Protein AF-A0A7C5WQH2-F1 (afdb_monomer)

Radius of gyration: 28.44 Å; Cα contacts (8 Å, |Δi|>4): 1498; chains: 1; bounding box: 69×70×72 Å

Solvent-accessible surface area (backbone atoms only — not comparable to full-atom values): 28448 Å² total; per-residue (Å²): 82,65,86,69,80,73,65,54,86,29,31,18,32,42,36,72,47,70,47,99,88,71,47,32,30,43,36,34,23,24,21,25,23,36,38,38,28,43,38,70,48,63,92,68,60,41,80,56,52,61,49,83,48,48,68,28,77,47,27,22,56,46,62,47,86,57,31,39,42,32,32,15,61,50,26,63,18,39,35,33,28,42,45,84,43,42,94,79,54,39,73,43,80,76,45,67,45,49,64,86,74,33,36,29,22,50,30,62,35,57,36,75,87,40,73,50,44,31,38,14,38,22,78,43,58,64,12,9,47,30,34,32,46,48,91,45,75,91,61,56,34,66,70,30,38,40,46,92,37,15,18,51,28,50,39,38,34,71,34,80,57,78,98,50,48,77,33,33,37,33,42,26,11,21,9,39,84,83,22,66,36,81,28,21,48,34,26,30,42,44,69,45,34,79,68,38,41,78,54,28,77,43,76,64,85,65,68,39,23,32,38,27,41,35,51,41,81,85,56,36,36,34,41,34,21,33,48,36,14,30,62,72,61,59,36,84,34,26,60,36,33,32,27,42,34,74,45,57,62,65,58,41,83,75,52,66,45,60,85,78,41,38,12,21,32,44,34,59,45,59,57,79,50,33,37,44,29,9,18,15,12,49,3,36,39,29,25,44,33,80,48,71,85,66,51,42,76,75,49,72,50,64,70,25,86,88,49,42,57,44,45,94,48,23,16,46,15,55,34,64,85,45,92,87,55,40,30,37,35,18,14,27,80,62,22,45,46,69,40,86,52,70,74,73,70,45,67,43,64,51,57,42,72,56,71,81,80,72,56,61,38,44,30,80,28,68,55,74,47,37,31,38,48,48,59,35,86,53,47,70,34,72,88,52,28,28,38,42,38,34,35,88,89,46,76,46,79,39,68,44,44,80,73,58,96,48,28,32,37,36,65,44,63,65,41,50,72,56,49,34,38,35,30,36,37,37,30,33,73,89,72,50,79,36,39,33,44,77,88,68,54,61,50,64,24,40,21,44,87,70,87,78,87,86,74,86,82,70,49,80,58,87,84,54,63,44,72,52,67,67,32,81,41,25,48,67,38,80,42,60,51,46,59,46,82,70,64,49,53,77,56,32,94,85,68,83,42,26,30,78,38,35,31,69,36,71,57,92,79,20,56,49,58,64,36,85,54,48,57,44,81,41,72,48,92,73,90,67,91,55,97,74,86,88,85,84,87,84,88,84,113

Structure (mmCIF, N/CA/C/O backbone):
data_AF-A0A7C5WQH2-F1
#
_entry.id   AF-A0A7C5WQH2-F1
#
loop_
_atom_site.group_PDB
_atom_site.id
_atom_site.type_symbol
_atom_site.label_atom_id
_atom_site.label_alt_id
_atom_site.label_comp_id
_atom_site.label_asym_id
_atom_site.label_entity_id
_atom_site.label_seq_id
_atom_site.pdbx_PDB_ins_code
_atom_site.Cartn_x
_atom_site.Cartn_y
_atom_site.Cartn_z
_atom_site.occupancy
_atom_site.B_iso_or_equiv
_atom_site.auth_seq_id
_atom_site.auth_comp_id
_atom_site.auth_asym_id
_atom_site.auth_atom_id
_atom_site.pdbx_PDB_model_num
ATOM 1 N N . MET A 1 1 ? 16.341 9.636 6.852 1.00 83.50 1 MET A N 1
ATOM 2 C CA . MET A 1 1 ? 17.684 10.020 6.366 1.00 83.50 1 MET A CA 1
ATOM 3 C C . MET A 1 1 ? 17.518 10.800 5.077 1.00 83.50 1 MET A C 1
ATOM 5 O O . MET A 1 1 ? 16.945 10.262 4.144 1.00 83.50 1 MET A O 1
ATOM 9 N N . ASN A 1 2 ? 17.995 12.042 5.012 1.00 83.00 2 ASN A N 1
ATOM 10 C CA . ASN A 1 2 ? 17.787 12.931 3.855 1.00 83.00 2 ASN A CA 1
ATOM 11 C C . ASN A 1 2 ? 19.045 13.714 3.436 1.00 83.00 2 ASN A C 1
ATOM 13 O O . ASN A 1 2 ? 18.971 14.644 2.644 1.00 83.00 2 ASN A O 1
ATOM 17 N N . ASN A 1 3 ? 20.212 13.354 3.968 1.00 85.62 3 ASN A N 1
ATOM 18 C CA . ASN A 1 3 ? 21.484 14.040 3.742 1.00 85.62 3 ASN A CA 1
ATOM 19 C C . ASN A 1 3 ? 22.327 13.379 2.636 1.00 85.62 3 ASN A C 1
ATOM 21 O O . ASN A 1 3 ? 23.550 13.282 2.762 1.00 85.62 3 ASN A O 1
ATOM 25 N N . PHE A 1 4 ? 21.680 12.906 1.569 1.00 86.44 4 PHE A N 1
ATOM 26 C CA . PHE A 1 4 ? 22.360 12.387 0.384 1.00 86.44 4 PHE A CA 1
ATOM 27 C C . PHE A 1 4 ? 23.155 13.501 -0.317 1.00 86.44 4 PHE A C 1
ATOM 29 O O . PHE A 1 4 ? 22.781 14.672 -0.294 1.00 86.44 4 PHE A O 1
ATOM 36 N N . SER A 1 5 ? 24.278 13.15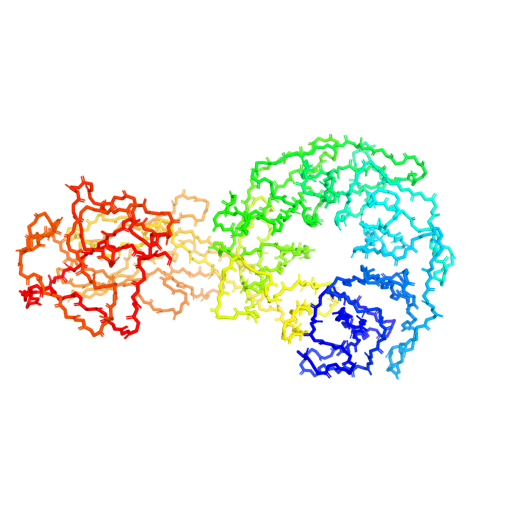4 -0.944 1.00 77.62 5 SER A N 1
ATOM 37 C CA . SER A 1 5 ? 25.080 14.111 -1.710 1.00 77.62 5 SER A CA 1
ATOM 38 C C . SER A 1 5 ? 24.522 14.322 -3.123 1.00 77.62 5 SER A C 1
ATOM 40 O O . SER A 1 5 ? 24.311 13.345 -3.840 1.00 77.62 5 SER A O 1
ATOM 42 N N . GLY A 1 6 ? 24.391 15.577 -3.573 1.00 69.56 6 GLY A N 1
ATOM 43 C CA . GLY A 1 6 ? 24.020 15.925 -4.957 1.00 69.56 6 GLY A CA 1
ATOM 44 C C . GLY A 1 6 ? 22.736 16.756 -5.061 1.00 69.56 6 GLY A C 1
ATOM 45 O O . GLY A 1 6 ? 22.346 17.401 -4.091 1.00 69.56 6 GLY A O 1
ATOM 46 N N . ASN A 1 7 ? 22.095 16.759 -6.239 1.00 65.19 7 ASN A N 1
ATOM 47 C CA . ASN A 1 7 ? 20.739 17.298 -6.396 1.00 65.19 7 ASN A CA 1
ATOM 48 C C . ASN A 1 7 ? 19.730 16.253 -5.897 1.00 65.19 7 ASN A C 1
ATOM 50 O O . ASN A 1 7 ? 19.448 15.286 -6.599 1.00 65.19 7 ASN A O 1
ATOM 54 N N . THR A 1 8 ? 19.273 16.393 -4.656 1.00 68.12 8 THR A N 1
ATOM 55 C CA . THR A 1 8 ? 18.498 15.364 -3.942 1.00 68.12 8 THR A CA 1
ATOM 56 C C . THR A 1 8 ? 17.257 15.965 -3.286 1.00 68.12 8 THR A C 1
ATOM 58 O O . THR A 1 8 ? 16.929 15.599 -2.158 1.00 68.12 8 THR A O 1
ATOM 61 N N . ALA A 1 9 ? 16.626 16.962 -3.918 1.00 70.81 9 ALA A N 1
ATOM 62 C CA . ALA A 1 9 ? 15.590 17.752 -3.253 1.00 70.81 9 ALA A CA 1
ATOM 63 C C . ALA A 1 9 ? 14.320 16.942 -2.943 1.00 70.81 9 ALA A C 1
ATOM 65 O O . ALA A 1 9 ? 13.526 17.370 -2.105 1.00 70.81 9 ALA A O 1
ATOM 66 N N . SER A 1 10 ? 14.144 15.778 -3.577 1.00 89.75 10 SER A N 1
ATOM 67 C CA . SER A 1 10 ? 13.005 14.890 -3.351 1.00 89.75 10 SER A CA 1
ATOM 68 C C . SER A 1 10 ? 13.379 13.410 -3.454 1.00 89.75 10 SER A C 1
ATOM 70 O O . SER A 1 10 ? 14.221 13.040 -4.278 1.00 89.75 10 SER A O 1
ATOM 72 N N . GLY A 1 11 ? 12.765 12.585 -2.605 1.00 93.25 11 GLY A N 1
ATOM 73 C CA . GLY A 1 11 ? 12.754 11.124 -2.710 1.00 93.25 11 GLY A CA 1
ATOM 74 C C . GLY A 1 11 ? 11.632 10.606 -3.616 1.00 93.25 11 GLY A C 1
ATOM 75 O O . GLY A 1 11 ? 10.622 11.285 -3.775 1.00 93.25 11 GLY A O 1
ATOM 76 N N . ASN A 1 12 ? 11.804 9.415 -4.190 1.00 92.31 12 ASN A N 1
ATOM 77 C CA . ASN A 1 12 ? 10.759 8.689 -4.931 1.00 92.31 12 ASN A CA 1
ATOM 78 C C . ASN A 1 12 ? 10.831 7.181 -4.631 1.00 92.31 12 ASN A C 1
ATOM 80 O O . ASN A 1 12 ? 10.905 6.849 -3.450 1.00 92.31 12 ASN A O 1
ATOM 84 N N . ASP A 1 13 ? 10.771 6.265 -5.602 1.00 96.25 13 ASP A N 1
ATOM 85 C CA . ASP A 1 13 ? 10.708 4.828 -5.307 1.00 96.25 13 ASP A CA 1
ATOM 86 C C . ASP A 1 13 ? 11.906 4.316 -4.476 1.00 96.25 13 ASP A C 1
ATOM 88 O O . ASP A 1 13 ? 12.971 4.944 -4.389 1.00 96.25 13 ASP A O 1
ATOM 92 N N . CYS A 1 14 ? 11.737 3.168 -3.819 1.00 97.81 14 CYS A N 1
ATOM 93 C CA . CYS A 1 14 ? 12.821 2.492 -3.123 1.00 97.81 14 CYS A CA 1
ATOM 94 C C . CYS A 1 14 ? 12.780 0.976 -3.297 1.00 97.81 14 CYS A C 1
ATOM 96 O O . CYS A 1 14 ? 11.731 0.351 -3.402 1.00 97.81 14 CYS A O 1
ATOM 98 N N . TRP A 1 15 ? 13.969 0.381 -3.249 1.00 98.25 15 TRP A N 1
ATOM 99 C CA . TRP A 1 15 ? 14.176 -1.055 -3.364 1.00 98.25 15 TRP A CA 1
ATOM 100 C C . TRP A 1 15 ? 15.259 -1.534 -2.395 1.00 98.25 15 TRP A C 1
ATOM 102 O O . TRP A 1 15 ? 15.941 -0.736 -1.743 1.00 98.25 15 TRP A O 1
ATOM 112 N N . GLY A 1 16 ? 15.441 -2.848 -2.305 1.00 97.81 16 GLY A N 1
ATOM 113 C CA . GLY A 1 16 ? 16.463 -3.465 -1.468 1.00 97.81 16 GLY A CA 1
ATOM 114 C C . GLY A 1 16 ? 17.429 -4.357 -2.235 1.00 97.81 16 GLY A C 1
ATOM 115 O O . GLY A 1 16 ? 17.118 -4.907 -3.288 1.00 97.81 16 GLY A O 1
ATOM 116 N N . TYR A 1 17 ? 18.622 -4.518 -1.672 1.00 98.31 17 TYR A N 1
ATOM 117 C CA . TYR A 1 17 ? 19.607 -5.502 -2.098 1.00 98.31 17 TYR A CA 1
ATOM 118 C C . TYR A 1 17 ? 20.248 -6.158 -0.879 1.00 98.31 17 TYR A C 1
ATOM 120 O O . TYR A 1 17 ? 20.722 -5.471 0.027 1.00 98.31 17 TYR A O 1
ATOM 128 N N . THR A 1 18 ? 20.317 -7.486 -0.880 1.00 98.12 18 THR A N 1
ATOM 129 C CA . THR A 1 18 ? 21.121 -8.248 0.079 1.00 98.12 18 THR A CA 1
ATOM 130 C C . THR A 1 18 ? 22.332 -8.799 -0.653 1.00 98.12 18 THR A C 1
ATOM 132 O O . THR A 1 18 ? 22.196 -9.587 -1.589 1.00 98.12 18 THR A O 1
ATOM 135 N N . SER A 1 19 ? 23.530 -8.384 -0.248 1.00 98.00 19 SER A N 1
ATOM 136 C CA . SER A 1 19 ? 24.752 -8.863 -0.884 1.00 98.00 19 SER A CA 1
ATOM 137 C C . SER A 1 19 ? 25.046 -10.320 -0.500 1.00 98.00 19 SER A C 1
ATOM 139 O O . SER A 1 19 ? 24.553 -10.813 0.519 1.00 98.00 19 SER A O 1
ATOM 141 N N . PRO A 1 20 ? 25.908 -11.031 -1.252 1.00 97.69 20 PRO A N 1
ATOM 142 C CA . PRO A 1 20 ? 26.277 -12.411 -0.927 1.00 97.69 20 PRO A CA 1
ATOM 143 C C . PRO A 1 20 ? 26.915 -12.609 0.458 1.00 97.69 20 PRO A C 1
ATOM 145 O O . PRO A 1 20 ? 27.008 -13.744 0.923 1.00 97.69 20 PRO A O 1
ATOM 148 N N . SER A 1 21 ? 27.380 -11.541 1.120 1.00 97.50 21 SER A N 1
ATOM 149 C CA . SER A 1 21 ? 27.888 -11.609 2.497 1.00 97.50 21 SER A CA 1
ATOM 150 C C . SER A 1 21 ? 26.782 -11.583 3.560 1.00 97.50 21 SER A C 1
ATOM 152 O O . SER A 1 21 ? 27.072 -11.809 4.735 1.00 97.50 21 SER A O 1
ATOM 154 N N . GLY A 1 22 ? 25.533 -11.326 3.158 1.00 97.50 22 GLY A N 1
ATOM 155 C CA . GLY A 1 22 ? 24.380 -11.149 4.040 1.00 97.50 22 GLY A CA 1
ATOM 156 C C . GLY A 1 22 ? 24.163 -9.708 4.506 1.00 97.50 22 GLY A C 1
ATOM 157 O O . GLY A 1 22 ? 23.296 -9.481 5.343 1.00 97.50 22 GLY A O 1
ATOM 158 N N . ARG A 1 23 ? 24.933 -8.736 3.999 1.00 98.31 23 ARG A N 1
ATOM 159 C CA . ARG A 1 23 ? 24.709 -7.312 4.290 1.00 98.31 23 ARG A CA 1
ATOM 160 C C . ARG A 1 23 ? 23.542 -6.778 3.474 1.00 98.31 23 ARG A C 1
ATOM 162 O O . ARG A 1 23 ? 23.345 -7.173 2.327 1.00 98.31 23 ARG A O 1
ATOM 169 N N . GLU A 1 24 ? 22.787 -5.871 4.071 1.00 98.62 24 GLU A N 1
ATOM 170 C CA . GLU A 1 24 ? 21.549 -5.341 3.508 1.00 98.62 24 GLU A CA 1
ATOM 171 C C . GLU A 1 24 ? 21.710 -3.868 3.143 1.00 98.62 24 GLU A C 1
ATOM 173 O O . GLU A 1 24 ? 22.270 -3.072 3.905 1.00 98.62 24 GLU A O 1
ATOM 178 N N . TYR A 1 25 ? 21.204 -3.510 1.966 1.00 98.69 25 TYR A N 1
ATOM 179 C CA . TYR A 1 25 ? 21.337 -2.189 1.376 1.00 98.69 25 TYR A CA 1
ATOM 180 C C . TYR A 1 25 ? 19.988 -1.696 0.868 1.00 98.69 25 TYR A C 1
ATOM 182 O O . TYR A 1 25 ? 19.357 -2.344 0.035 1.00 98.69 25 TYR A O 1
ATOM 190 N N . ALA A 1 26 ? 19.576 -0.523 1.334 1.00 98.56 26 ALA A N 1
ATOM 191 C CA . ALA A 1 26 ? 18.483 0.225 0.740 1.00 98.56 26 ALA A CA 1
ATOM 192 C C . ALA A 1 26 ? 18.988 1.001 -0.479 1.00 98.56 26 ALA A C 1
ATOM 194 O O . ALA A 1 26 ? 20.049 1.636 -0.442 1.00 98.56 26 ALA A O 1
ATOM 195 N N . ILE A 1 27 ? 18.197 0.975 -1.543 1.00 98.38 27 ILE A N 1
ATOM 196 C CA . ILE A 1 27 ? 18.382 1.788 -2.737 1.00 98.38 27 ILE A CA 1
ATOM 197 C C . ILE A 1 27 ? 17.188 2.728 -2.800 1.00 98.38 27 ILE A C 1
ATOM 199 O O . ILE A 1 27 ? 16.046 2.285 -2.820 1.00 98.38 27 ILE A O 1
ATOM 203 N N . MET A 1 28 ? 17.446 4.027 -2.786 1.00 96.75 28 MET A N 1
ATOM 204 C CA . MET A 1 28 ? 16.407 5.051 -2.819 1.00 96.75 28 MET A CA 1
ATOM 205 C C . MET A 1 28 ? 16.585 5.872 -4.086 1.00 96.75 28 MET A C 1
ATOM 207 O O . MET A 1 28 ? 17.675 6.398 -4.326 1.00 96.75 28 MET A O 1
ATOM 211 N N . GLY A 1 29 ? 15.543 5.994 -4.894 1.00 96.31 29 GLY A N 1
ATOM 212 C CA . GLY A 1 29 ? 15.534 6.959 -5.974 1.00 96.31 29 GLY A CA 1
ATOM 213 C C . GLY A 1 29 ? 15.412 8.386 -5.423 1.00 96.31 29 GLY A C 1
ATOM 214 O O . GLY A 1 29 ? 14.791 8.661 -4.392 1.00 96.31 29 GLY A O 1
ATOM 215 N N . LEU A 1 30 ? 16.114 9.299 -6.081 1.00 95.38 30 LEU A N 1
ATOM 216 C CA . LEU A 1 30 ? 16.250 10.704 -5.718 1.00 95.38 30 LEU A CA 1
ATOM 217 C C . LEU A 1 30 ? 16.012 11.542 -6.972 1.00 95.38 30 LEU A C 1
ATOM 219 O O . LEU A 1 30 ? 16.291 11.078 -8.076 1.00 95.38 30 LEU A O 1
ATOM 223 N N . GLU A 1 31 ? 15.618 12.806 -6.806 1.00 93.06 31 GLU A N 1
ATOM 224 C CA . GLU A 1 31 ? 15.359 13.705 -7.942 1.00 93.06 31 GLU A CA 1
ATOM 225 C C . GLU A 1 31 ? 16.503 13.727 -8.975 1.00 93.06 31 GLU A C 1
ATOM 227 O O . GLU A 1 31 ? 16.268 13.858 -10.170 1.00 93.06 31 GLU A O 1
ATOM 232 N N . GLY A 1 32 ? 17.756 13.612 -8.522 1.00 93.62 32 GLY A N 1
ATOM 233 C CA . GLY A 1 32 ? 18.946 13.604 -9.372 1.00 93.62 32 GLY A CA 1
ATOM 234 C C . GLY A 1 32 ? 19.647 12.251 -9.515 1.00 93.62 32 GLY A C 1
ATOM 235 O O . GLY A 1 32 ? 20.842 12.253 -9.824 1.00 93.62 32 GLY A O 1
ATOM 236 N N . GLY A 1 33 ? 18.989 11.115 -9.250 1.00 95.25 33 GLY A N 1
ATOM 237 C CA . GLY A 1 33 ? 19.588 9.782 -9.409 1.00 95.25 33 GLY A CA 1
ATOM 238 C C . GLY A 1 33 ? 19.190 8.770 -8.335 1.00 95.25 33 GLY A C 1
ATOM 239 O O . GLY A 1 33 ? 18.012 8.600 -8.057 1.00 95.25 33 GLY A O 1
ATOM 240 N N . TYR A 1 34 ? 20.172 8.075 -7.751 1.00 96.75 34 TYR A N 1
ATOM 241 C CA . TYR A 1 34 ? 19.942 6.999 -6.775 1.00 96.75 34 TYR A CA 1
ATOM 242 C C . TYR A 1 34 ? 20.916 7.091 -5.602 1.00 96.75 34 TYR A C 1
ATOM 244 O O . TYR A 1 34 ? 22.116 7.302 -5.796 1.00 96.75 34 TYR A O 1
ATOM 252 N N . GLY A 1 35 ? 20.412 6.918 -4.384 1.00 96.62 35 GLY A N 1
ATOM 253 C CA . GLY A 1 35 ? 21.189 6.809 -3.156 1.00 96.62 35 GLY A CA 1
ATOM 254 C C . GLY A 1 35 ? 21.282 5.368 -2.671 1.00 96.62 35 GLY A C 1
ATOM 255 O O . GLY A 1 35 ? 20.299 4.635 -2.700 1.00 96.62 35 GLY A O 1
ATOM 256 N N . PHE A 1 36 ? 22.463 4.981 -2.191 1.00 97.81 36 PHE A N 1
ATOM 257 C CA . PHE A 1 36 ? 22.735 3.645 -1.660 1.00 97.81 36 PHE A CA 1
ATOM 258 C C . PHE A 1 36 ? 23.070 3.751 -0.178 1.00 97.81 36 PHE A C 1
ATOM 260 O O . PHE A 1 36 ? 24.000 4.470 0.205 1.00 97.81 36 PHE A O 1
ATOM 267 N N . VAL A 1 37 ? 22.311 3.045 0.654 1.00 98.25 37 VAL A N 1
ATOM 268 C CA . VAL A 1 37 ? 22.408 3.109 2.113 1.00 98.25 37 VAL A CA 1
ATOM 269 C C . VAL A 1 37 ? 22.599 1.706 2.655 1.00 98.25 37 VAL A C 1
ATOM 271 O O . VAL A 1 37 ? 21.794 0.826 2.386 1.00 98.25 37 VAL A O 1
ATOM 274 N N . GLU A 1 38 ? 23.650 1.489 3.431 1.00 98.31 38 GLU A N 1
ATOM 275 C CA . GLU A 1 38 ? 23.780 0.268 4.214 1.00 98.31 38 GLU A CA 1
ATOM 276 C C . GLU A 1 38 ? 22.831 0.304 5.410 1.00 98.31 38 GLU A C 1
ATOM 278 O O . GLU A 1 38 ? 22.817 1.283 6.160 1.00 98.31 38 GLU A O 1
ATOM 283 N N . ILE A 1 39 ? 22.078 -0.781 5.591 1.00 98.00 39 ILE A N 1
ATOM 284 C CA . ILE A 1 39 ? 21.057 -0.915 6.633 1.00 98.00 39 ILE A CA 1
ATOM 285 C C . ILE A 1 39 ? 21.176 -2.210 7.448 1.00 98.00 39 ILE A C 1
ATOM 287 O O . ILE A 1 39 ? 20.290 -2.494 8.244 1.00 98.00 39 ILE A O 1
ATOM 291 N N . THR A 1 40 ? 22.260 -2.980 7.283 1.00 97.19 40 THR A N 1
ATOM 292 C CA . THR A 1 40 ? 22.500 -4.236 8.029 1.00 97.19 40 THR A CA 1
ATOM 293 C C . THR A 1 40 ? 22.313 -4.073 9.544 1.00 97.19 40 THR A C 1
ATOM 295 O O . THR A 1 40 ? 21.822 -4.975 10.215 1.00 97.19 40 THR A O 1
ATOM 298 N N . ASP A 1 41 ? 22.714 -2.919 10.084 1.00 95.06 41 ASP A N 1
ATOM 299 C CA . ASP A 1 41 ? 22.296 -2.452 11.404 1.00 95.06 41 ASP A CA 1
ATOM 300 C C . ASP A 1 41 ? 21.296 -1.296 11.208 1.00 95.06 41 ASP A C 1
ATOM 302 O O . ASP A 1 41 ? 21.726 -0.158 10.978 1.00 95.06 41 ASP A O 1
ATOM 306 N N . PRO A 1 42 ? 19.975 -1.548 11.280 1.00 91.81 42 PRO A N 1
ATOM 307 C CA . PRO A 1 42 ? 18.963 -0.537 10.982 1.00 91.81 42 PRO A CA 1
ATOM 308 C C . PRO A 1 42 ? 18.965 0.624 11.985 1.00 91.81 42 PRO A C 1
ATOM 310 O O . PRO A 1 42 ? 18.447 1.698 11.679 1.00 91.81 42 PRO A O 1
ATOM 313 N N . ALA A 1 43 ? 19.579 0.453 13.163 1.00 92.19 43 ALA A N 1
ATOM 314 C CA . ALA A 1 43 ? 19.759 1.532 14.130 1.00 92.19 43 ALA A CA 1
ATOM 315 C C . ALA A 1 43 ? 20.944 2.453 13.784 1.00 92.19 43 ALA A C 1
ATOM 317 O O . ALA A 1 43 ? 20.985 3.593 14.251 1.00 92.19 43 ALA A O 1
ATOM 318 N N . ASN A 1 44 ? 21.895 1.984 12.968 1.00 95.12 44 ASN A N 1
ATOM 319 C CA . ASN A 1 44 ? 23.089 2.727 12.559 1.00 95.12 44 ASN A CA 1
ATOM 320 C C . ASN A 1 44 ? 23.292 2.699 11.030 1.00 95.12 44 ASN A C 1
ATOM 322 O O . ASN A 1 44 ? 24.333 2.237 10.553 1.00 95.12 44 ASN A O 1
ATOM 326 N N . PRO A 1 45 ? 22.330 3.210 10.244 1.00 96.00 45 PRO A N 1
ATOM 327 C CA . PRO A 1 45 ? 22.414 3.182 8.791 1.00 96.00 45 PRO A CA 1
ATOM 328 C C . PRO A 1 45 ? 23.466 4.159 8.249 1.00 96.00 45 PRO A C 1
ATOM 330 O O . PRO A 1 45 ? 23.704 5.233 8.813 1.00 96.00 45 PRO A O 1
ATOM 333 N N . VAL A 1 46 ? 24.077 3.813 7.112 1.00 96.00 46 VAL A N 1
ATOM 334 C CA . VAL A 1 46 ? 25.181 4.583 6.514 1.00 96.00 46 VAL A CA 1
ATOM 335 C C . VAL A 1 46 ? 24.923 4.844 5.035 1.00 96.00 46 VAL A C 1
ATOM 337 O O . VAL A 1 46 ? 24.850 3.913 4.240 1.00 96.00 46 VAL A O 1
ATOM 340 N N . ILE A 1 47 ? 24.846 6.119 4.632 1.00 95.56 47 ILE A N 1
ATOM 341 C CA . ILE A 1 47 ? 24.856 6.487 3.204 1.00 95.56 47 ILE A CA 1
ATOM 342 C C . ILE A 1 47 ? 26.244 6.178 2.649 1.00 95.56 47 ILE A C 1
ATOM 344 O O . ILE A 1 47 ? 27.231 6.762 3.097 1.00 95.56 47 ILE A O 1
ATOM 348 N N . LEU A 1 48 ? 26.317 5.283 1.667 1.00 95.38 48 LEU A N 1
ATOM 349 C CA . LEU A 1 48 ? 27.575 4.888 1.042 1.00 95.38 48 LEU A CA 1
ATOM 350 C C . LEU A 1 48 ? 27.959 5.847 -0.079 1.00 95.38 48 LEU A C 1
ATOM 352 O O . LEU A 1 48 ? 29.070 6.372 -0.111 1.00 95.38 48 LEU A O 1
ATOM 356 N N . THR A 1 49 ? 27.040 6.049 -1.022 1.00 94.44 49 THR A N 1
ATOM 357 C CA . THR A 1 49 ? 27.289 6.817 -2.242 1.00 94.44 49 THR A CA 1
ATOM 358 C C . THR A 1 49 ? 25.977 7.199 -2.929 1.00 94.44 49 THR A C 1
ATOM 360 O O . THR A 1 49 ? 24.907 6.6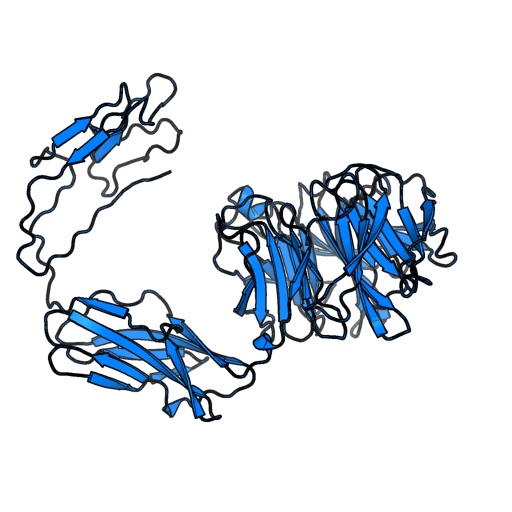88 -2.587 1.00 94.44 49 THR A O 1
ATOM 363 N N . THR A 1 50 ? 26.069 8.081 -3.923 1.00 95.12 50 THR A N 1
ATOM 364 C CA . THR A 1 50 ? 24.993 8.371 -4.872 1.00 95.12 50 THR A CA 1
ATOM 365 C C . THR A 1 50 ? 25.470 8.140 -6.305 1.00 95.12 50 THR A C 1
ATOM 367 O O . THR A 1 50 ? 26.631 8.385 -6.640 1.00 95.12 50 THR A O 1
ATOM 370 N N . ILE A 1 51 ? 24.571 7.667 -7.166 1.00 96.00 51 ILE A N 1
ATOM 371 C CA . ILE A 1 51 ? 24.773 7.611 -8.615 1.00 96.00 51 ILE A CA 1
ATOM 372 C C . ILE A 1 51 ? 23.924 8.707 -9.242 1.00 96.00 51 ILE A C 1
ATOM 374 O O . ILE A 1 51 ? 22.709 8.722 -9.077 1.00 96.00 51 ILE A O 1
ATOM 378 N N . THR A 1 52 ? 24.566 9.634 -9.952 1.00 95.38 52 THR A N 1
ATOM 379 C CA . THR A 1 52 ? 23.870 10.727 -10.639 1.00 95.38 52 THR A CA 1
ATOM 380 C C . THR A 1 52 ? 23.072 10.203 -11.831 1.00 95.38 52 THR A C 1
ATOM 382 O O . THR A 1 52 ? 23.580 9.429 -12.647 1.00 95.38 52 THR A O 1
ATOM 385 N N . GLY A 1 53 ? 21.838 10.674 -11.945 1.00 94.06 53 GLY A N 1
ATOM 386 C CA . GLY A 1 53 ? 20.926 10.436 -13.053 1.00 94.06 53 GLY A CA 1
ATOM 387 C C . GLY A 1 53 ? 20.408 11.744 -13.660 1.00 94.06 53 GLY A C 1
ATOM 388 O O . GLY A 1 53 ? 20.880 12.830 -13.301 1.00 94.06 53 GLY A O 1
ATOM 389 N N . PRO A 1 54 ? 19.473 11.662 -14.619 1.00 94.12 54 PRO A N 1
ATOM 390 C CA . PRO A 1 54 ? 18.713 12.829 -15.067 1.00 94.12 54 PRO A CA 1
ATOM 391 C C . PRO A 1 54 ? 17.899 13.430 -13.907 1.00 94.12 54 PRO A C 1
ATOM 393 O O . PRO A 1 54 ? 17.681 12.768 -12.902 1.00 94.12 54 PRO A O 1
ATOM 396 N N . SER A 1 55 ? 17.464 14.687 -14.043 1.00 93.56 55 SER A N 1
ATOM 397 C CA . SER A 1 55 ? 16.608 15.338 -13.040 1.00 93.56 55 SER A CA 1
ATOM 398 C C . SER A 1 55 ? 15.144 14.980 -13.302 1.00 93.56 55 SER A C 1
ATOM 400 O O . SER A 1 55 ? 14.635 15.331 -14.368 1.00 93.56 55 SER A O 1
ATOM 402 N N . SER A 1 56 ? 14.474 14.307 -12.368 1.00 94.19 56 SER A N 1
ATOM 403 C CA . SER A 1 56 ? 13.056 13.935 -12.463 1.00 94.19 56 SER A CA 1
ATOM 404 C C . SER A 1 56 ? 12.494 13.570 -11.091 1.00 94.19 56 SER A C 1
ATOM 406 O O . SER A 1 56 ? 13.189 12.968 -10.282 1.00 94.19 56 SER A O 1
ATOM 408 N N . LEU A 1 57 ? 11.216 13.864 -10.844 1.00 92.50 57 LEU A N 1
ATOM 409 C CA . LEU A 1 57 ? 10.524 13.341 -9.661 1.00 92.50 57 LEU A CA 1
ATOM 410 C C . LEU A 1 57 ? 10.255 11.835 -9.775 1.00 92.50 57 LEU A C 1
ATOM 412 O O . LEU A 1 57 ? 10.197 11.160 -8.756 1.00 92.50 57 LEU A O 1
ATOM 416 N N . TRP A 1 58 ? 10.175 11.300 -10.993 1.00 94.81 58 TRP A N 1
ATOM 417 C CA . TRP A 1 58 ? 9.899 9.890 -11.263 1.00 94.81 58 TRP A CA 1
ATOM 418 C C . TRP A 1 58 ? 11.181 9.160 -11.642 1.00 94.81 58 TRP A C 1
ATOM 420 O O . TRP A 1 58 ? 11.667 9.289 -12.774 1.00 94.81 58 TRP A O 1
ATOM 430 N N . HIS A 1 59 ? 11.748 8.461 -10.661 1.00 96.19 59 HIS A N 1
ATOM 431 C CA . HIS A 1 59 ? 12.768 7.438 -10.843 1.00 96.19 59 HIS A CA 1
ATOM 432 C C . HIS A 1 59 ? 12.236 6.134 -10.264 1.00 96.19 59 HIS A C 1
ATOM 434 O O . HIS A 1 59 ? 11.557 6.147 -9.238 1.00 96.19 59 HIS A O 1
ATOM 440 N N . ASP A 1 60 ? 12.622 5.033 -10.891 1.00 97.62 60 ASP A N 1
ATOM 441 C CA . ASP A 1 60 ? 12.376 3.693 -10.380 1.00 97.62 60 ASP A CA 1
ATOM 442 C C . ASP A 1 60 ? 13.663 2.866 -10.430 1.00 97.62 60 ASP A C 1
ATOM 444 O O . ASP A 1 60 ? 14.567 3.149 -11.232 1.00 97.62 60 ASP A O 1
ATOM 448 N N . VAL A 1 61 ? 13.780 1.883 -9.538 1.00 97.88 61 VAL A N 1
ATOM 449 C CA . VAL A 1 61 ? 14.947 1.006 -9.463 1.00 97.88 61 VAL A CA 1
ATOM 450 C C . VAL A 1 61 ? 14.558 -0.406 -9.062 1.00 97.88 61 VAL A C 1
ATOM 452 O O . VAL A 1 61 ? 13.818 -0.610 -8.108 1.00 97.88 61 VAL A O 1
ATOM 455 N N . LYS A 1 62 ? 15.127 -1.396 -9.751 1.00 97.94 62 LYS A N 1
ATOM 456 C CA . LYS A 1 62 ? 15.014 -2.812 -9.383 1.00 97.94 62 LYS A CA 1
ATOM 457 C C . LYS A 1 62 ? 16.370 -3.499 -9.463 1.00 97.94 62 LYS A C 1
ATOM 459 O O . LYS A 1 62 ? 17.314 -2.977 -10.060 1.00 97.94 62 LYS A O 1
ATOM 464 N N . VAL A 1 63 ? 16.485 -4.663 -8.833 1.00 97.56 63 VAL A N 1
ATOM 465 C CA . VAL A 1 63 ? 17.734 -5.431 -8.770 1.00 97.56 63 VAL A CA 1
ATOM 466 C C . VAL A 1 63 ? 17.528 -6.804 -9.389 1.00 97.56 63 VAL A C 1
ATOM 468 O O . VAL A 1 63 ? 16.621 -7.520 -8.984 1.00 97.56 63 VAL A O 1
ATOM 471 N N . VAL A 1 64 ? 18.407 -7.170 -10.324 1.00 96.75 64 VAL A N 1
ATOM 472 C CA . VAL A 1 64 ? 18.493 -8.517 -10.906 1.00 96.75 64 VAL A CA 1
ATOM 473 C C . VAL A 1 64 ? 19.925 -9.012 -10.718 1.00 96.75 64 VAL A C 1
ATOM 475 O O . VAL A 1 64 ? 20.896 -8.399 -11.183 1.00 96.75 64 VAL A O 1
ATOM 478 N N . GLY A 1 65 ? 20.077 -10.104 -9.968 1.00 94.62 65 GLY A N 1
ATOM 479 C CA . GLY A 1 65 ? 21.382 -10.618 -9.555 1.00 94.62 65 GLY A CA 1
ATOM 480 C C . GLY A 1 65 ? 22.219 -9.572 -8.806 1.00 94.62 65 GLY A C 1
ATOM 481 O O . GLY A 1 65 ? 21.861 -9.130 -7.719 1.00 94.62 65 GLY A O 1
ATOM 482 N N . GLN A 1 66 ? 23.367 -9.194 -9.375 1.00 95.19 66 GLN A N 1
ATOM 483 C CA . GLN A 1 66 ? 24.315 -8.238 -8.776 1.00 95.19 66 GLN A CA 1
ATOM 484 C C . GLN A 1 66 ? 24.195 -6.805 -9.321 1.00 95.19 66 GLN A C 1
ATOM 486 O O . GLN A 1 66 ? 25.049 -5.967 -9.018 1.00 95.19 66 GLN A O 1
ATOM 491 N N . TYR A 1 67 ? 23.209 -6.531 -10.176 1.00 98.06 67 TYR A N 1
ATOM 492 C CA . TYR A 1 67 ? 23.045 -5.233 -10.822 1.00 98.06 67 TYR A CA 1
ATOM 493 C C . TYR A 1 67 ? 21.749 -4.568 -10.369 1.00 98.06 67 TYR A C 1
ATOM 495 O O . TYR A 1 67 ? 20.695 -5.198 -10.350 1.00 98.06 67 TYR A O 1
ATOM 503 N N . ALA A 1 68 ? 21.832 -3.278 -10.050 1.00 98.38 68 ALA A N 1
ATOM 504 C CA . ALA A 1 68 ? 20.665 -2.413 -9.979 1.00 98.38 68 ALA A CA 1
ATOM 505 C C . ALA A 1 68 ? 20.433 -1.761 -11.345 1.00 98.38 68 ALA A C 1
ATOM 507 O O . ALA A 1 68 ? 21.371 -1.284 -11.992 1.00 98.38 68 ALA A O 1
ATOM 508 N N . TYR A 1 69 ? 19.176 -1.706 -11.754 1.00 98.19 69 TYR A N 1
ATOM 509 C CA . TYR A 1 69 ? 18.713 -1.083 -12.982 1.00 98.19 69 TYR A CA 1
ATOM 510 C C . TYR A 1 69 ? 17.837 0.088 -12.589 1.00 98.19 69 TYR A C 1
ATOM 512 O O . TYR A 1 69 ? 16.837 -0.105 -11.910 1.00 98.19 69 TYR A O 1
ATOM 520 N N . GLY A 1 70 ? 18.249 1.293 -12.962 1.00 97.69 70 GLY A N 1
ATOM 521 C CA . GLY A 1 70 ? 17.496 2.512 -12.709 1.00 97.69 70 GLY A CA 1
ATOM 522 C C . GLY A 1 70 ? 16.881 3.062 -13.989 1.00 97.69 70 GLY A C 1
ATOM 523 O O . GLY A 1 70 ? 17.557 3.105 -15.019 1.00 97.69 70 GLY A O 1
ATOM 524 N N . VAL A 1 71 ? 15.635 3.518 -13.927 1.00 97.50 71 VAL A N 1
ATOM 525 C CA . VAL A 1 71 ? 14.984 4.291 -14.993 1.00 97.50 71 VAL A CA 1
ATOM 526 C C . VAL A 1 71 ? 14.428 5.615 -14.480 1.00 97.50 71 VAL A C 1
ATOM 528 O O . VAL A 1 71 ? 14.272 5.816 -13.277 1.00 97.50 71 VAL A O 1
ATOM 531 N N . SER A 1 72 ? 14.151 6.530 -15.409 1.00 96.88 72 SER A N 1
ATOM 532 C CA . SER A 1 72 ? 13.598 7.847 -15.114 1.00 96.88 72 SER A CA 1
ATOM 533 C C . SER A 1 72 ? 12.793 8.386 -16.294 1.00 96.88 72 SER A C 1
ATOM 535 O O . SER A 1 72 ? 13.143 8.175 -17.464 1.00 96.88 72 SER A O 1
ATOM 537 N N . GLU A 1 73 ? 11.766 9.180 -16.002 1.00 95.81 73 GLU A N 1
ATOM 538 C CA . GLU A 1 73 ? 11.090 9.991 -17.020 1.00 95.81 73 GLU A CA 1
ATOM 539 C C . GLU A 1 73 ? 11.946 11.168 -17.515 1.00 95.81 73 GLU A C 1
ATOM 541 O O . GLU A 1 73 ? 11.710 11.711 -18.595 1.00 95.81 73 GLU A O 1
ATOM 546 N N . GLY A 1 74 ? 12.995 11.534 -16.772 1.00 94.94 74 GLY A N 1
ATOM 547 C CA . GLY A 1 74 ? 13.940 12.584 -17.152 1.00 94.94 74 GLY A CA 1
ATOM 548 C C . GLY A 1 74 ? 14.928 12.172 -18.252 1.00 94.94 74 GLY A C 1
ATOM 549 O O . GLY A 1 74 ? 15.623 13.032 -18.801 1.00 94.94 74 GLY A O 1
ATOM 550 N N . GLY A 1 75 ? 15.021 10.878 -18.588 1.00 94.25 75 GLY A N 1
ATOM 551 C CA . GLY A 1 75 ? 15.860 10.366 -19.675 1.00 94.25 75 GLY A CA 1
ATOM 552 C C . GLY A 1 75 ? 16.870 9.291 -19.256 1.00 94.25 75 GLY A C 1
ATOM 553 O O . GLY A 1 75 ? 16.676 8.564 -18.295 1.00 94.25 75 GLY A O 1
ATOM 554 N N . ALA A 1 76 ? 17.988 9.218 -19.990 1.00 94.25 76 ALA A N 1
ATOM 555 C CA . ALA A 1 76 ? 19.126 8.305 -19.777 1.00 94.25 76 ALA A CA 1
ATOM 556 C C . ALA A 1 76 ? 18.899 6.803 -20.059 1.00 94.25 76 ALA A C 1
ATOM 558 O O . ALA A 1 76 ? 19.867 6.044 -20.021 1.00 94.25 76 ALA A O 1
ATOM 559 N N . GLY A 1 77 ? 17.702 6.387 -20.479 1.00 95.81 77 GLY A N 1
ATOM 560 C CA . GLY A 1 77 ? 17.410 4.970 -20.713 1.00 95.81 77 GLY A CA 1
ATOM 561 C C . GLY A 1 77 ? 17.487 4.175 -19.409 1.00 95.81 77 GLY A C 1
ATOM 562 O O . GLY A 1 77 ? 16.962 4.625 -18.397 1.00 95.81 77 GLY A O 1
ATOM 563 N N . ILE A 1 78 ? 18.157 3.021 -19.423 1.00 97.25 78 ILE A N 1
ATOM 564 C CA . ILE A 1 78 ? 18.435 2.227 -18.219 1.00 97.25 78 ILE A CA 1
ATOM 565 C C . ILE A 1 78 ? 19.834 2.559 -17.692 1.00 97.25 78 ILE A C 1
ATOM 567 O O . ILE A 1 78 ? 20.844 2.296 -18.352 1.00 97.25 78 ILE A O 1
ATOM 571 N N . GLN A 1 79 ? 19.921 3.093 -16.480 1.00 97.56 79 GLN A N 1
ATOM 572 C CA . GLN A 1 79 ? 21.175 3.210 -15.743 1.00 97.56 79 GLN A CA 1
ATOM 573 C C . GLN A 1 79 ? 21.521 1.851 -15.128 1.00 97.56 79 GLN A C 1
ATOM 575 O O . GLN A 1 79 ? 20.888 1.419 -14.170 1.00 97.56 79 GLN A O 1
ATOM 580 N N . VAL A 1 80 ? 22.529 1.171 -15.676 1.00 98.19 80 VAL A N 1
ATOM 581 C CA . VAL A 1 80 ? 22.986 -0.131 -15.168 1.00 98.19 80 VAL A CA 1
ATOM 582 C C . VAL A 1 80 ? 24.092 0.089 -14.142 1.00 98.19 80 VAL A C 1
ATOM 584 O O . VAL A 1 80 ? 25.150 0.632 -14.476 1.00 98.19 80 VAL A O 1
ATOM 587 N N . MET A 1 81 ? 23.863 -0.333 -12.903 1.00 98.62 81 MET A N 1
ATOM 588 C CA . MET A 1 81 ? 24.730 -0.085 -11.751 1.00 98.62 81 MET A CA 1
ATOM 589 C C . MET A 1 81 ? 25.218 -1.410 -11.155 1.00 98.62 81 MET A C 1
ATOM 591 O O . MET A 1 81 ? 24.418 -2.263 -10.792 1.00 98.62 81 MET A O 1
ATOM 595 N N . ASP A 1 82 ? 26.533 -1.595 -11.056 1.00 98.56 82 ASP A N 1
ATOM 596 C CA . ASP A 1 82 ? 27.157 -2.799 -10.494 1.00 98.56 82 ASP A CA 1
ATOM 597 C C . ASP A 1 82 ? 27.271 -2.695 -8.968 1.00 98.56 82 ASP A C 1
ATOM 599 O O . ASP A 1 82 ? 27.898 -1.758 -8.454 1.00 98.56 82 ASP A O 1
ATOM 603 N N . LEU A 1 83 ? 26.684 -3.668 -8.262 1.00 98.69 83 LEU A N 1
ATOM 604 C CA . LEU A 1 83 ? 26.666 -3.772 -6.800 1.00 98.69 83 LEU A CA 1
ATOM 605 C C . LEU A 1 83 ? 27.695 -4.779 -6.259 1.00 98.69 83 LEU A C 1
ATOM 607 O O . LEU A 1 83 ? 27.766 -4.988 -5.050 1.00 98.69 83 LEU A O 1
ATOM 611 N N . SER A 1 84 ? 28.519 -5.405 -7.106 1.00 98.06 84 SER A N 1
ATOM 612 C CA . SER A 1 84 ? 29.469 -6.455 -6.689 1.00 98.06 84 SER A CA 1
ATOM 613 C C . SER A 1 84 ? 30.470 -6.026 -5.613 1.00 98.06 84 SER A C 1
ATOM 615 O O . SER A 1 84 ? 30.948 -6.863 -4.850 1.00 98.06 84 SER A O 1
ATOM 617 N N . ASN A 1 85 ? 30.780 -4.728 -5.533 1.00 97.94 85 ASN A N 1
ATOM 618 C CA . ASN A 1 85 ? 31.700 -4.153 -4.550 1.00 97.94 85 ASN A CA 1
ATOM 619 C C . ASN A 1 85 ? 30.995 -3.247 -3.524 1.00 97.94 85 ASN A C 1
ATOM 621 O O . ASN A 1 85 ? 31.664 -2.462 -2.844 1.00 97.94 85 ASN A O 1
ATOM 625 N N . ILE A 1 86 ? 29.667 -3.351 -3.380 1.00 98.38 86 ILE A N 1
ATOM 626 C CA . ILE A 1 86 ? 28.903 -2.493 -2.460 1.00 98.38 86 ILE A CA 1
ATOM 627 C C . ILE A 1 86 ? 29.338 -2.678 -1.002 1.00 98.38 86 ILE A C 1
ATOM 629 O O . ILE A 1 86 ? 29.404 -1.710 -0.249 1.00 98.38 86 ILE A O 1
ATOM 633 N N . ASP A 1 87 ? 29.771 -3.886 -0.633 1.00 98.12 87 ASP A N 1
ATOM 634 C CA . ASP A 1 87 ? 30.353 -4.185 0.676 1.00 98.12 87 ASP A CA 1
ATOM 635 C C . ASP A 1 87 ? 31.608 -3.348 0.980 1.00 98.12 87 ASP A C 1
ATOM 637 O O . ASP A 1 87 ? 31.887 -3.025 2.136 1.00 98.12 87 ASP A O 1
ATOM 641 N N . ALA A 1 88 ? 32.364 -2.968 -0.049 1.00 97.38 88 ALA A N 1
ATOM 642 C CA . ALA A 1 88 ? 33.511 -2.073 0.068 1.00 97.38 88 ALA A CA 1
ATOM 643 C C . ALA A 1 88 ? 33.119 -0.584 -0.038 1.00 97.38 88 ALA A C 1
ATOM 645 O O . ALA A 1 88 ? 33.998 0.275 -0.109 1.00 97.38 88 ALA A O 1
ATOM 646 N N . GLY A 1 89 ? 31.819 -0.273 -0.066 1.00 96.50 89 GLY A N 1
ATOM 647 C CA . GLY A 1 89 ? 31.278 1.073 -0.243 1.00 96.50 89 GLY A CA 1
ATOM 648 C C . GLY A 1 89 ? 31.268 1.555 -1.696 1.00 96.50 89 GLY A C 1
ATOM 649 O O . GLY A 1 89 ? 31.166 2.757 -1.928 1.00 96.50 89 GLY A O 1
ATOM 650 N N . VAL A 1 90 ? 31.413 0.655 -2.678 1.00 97.69 90 VAL A N 1
ATOM 651 C CA . VAL A 1 90 ? 31.556 1.021 -4.095 1.00 97.69 90 VAL A CA 1
ATOM 652 C C . VAL A 1 90 ? 30.383 0.499 -4.918 1.00 97.69 90 VAL A C 1
ATOM 654 O O . VAL A 1 90 ? 30.218 -0.704 -5.093 1.00 97.69 90 VAL A O 1
ATOM 657 N N . VAL A 1 91 ? 29.632 1.429 -5.504 1.00 98.44 91 VAL A N 1
ATOM 658 C CA . VAL A 1 91 ? 28.646 1.172 -6.562 1.00 98.44 91 VAL A CA 1
ATOM 659 C C . VAL A 1 91 ? 29.157 1.839 -7.833 1.00 98.44 91 VAL A C 1
ATOM 661 O O . VAL A 1 91 ? 29.585 2.994 -7.795 1.00 98.44 91 VAL A O 1
ATOM 664 N N . THR A 1 92 ? 29.147 1.121 -8.955 1.00 98.19 92 THR A N 1
ATOM 665 C CA . THR A 1 92 ? 29.683 1.635 -10.225 1.00 98.19 92 THR A CA 1
ATOM 666 C C . THR A 1 92 ? 28.578 1.767 -11.259 1.00 98.19 92 THR A C 1
ATOM 668 O O . THR A 1 92 ? 27.975 0.769 -11.637 1.00 98.19 92 THR A O 1
ATOM 671 N N . LEU A 1 93 ? 28.354 2.976 -11.786 1.00 98.12 93 LEU A N 1
ATOM 672 C CA . LEU A 1 93 ? 27.556 3.140 -13.002 1.00 98.12 93 LEU A CA 1
ATOM 673 C C . LEU A 1 93 ? 28.318 2.514 -14.176 1.00 98.12 93 LEU A C 1
ATOM 675 O O . LEU A 1 93 ? 29.327 3.053 -14.632 1.00 98.12 93 LEU A O 1
ATOM 679 N N . VAL A 1 94 ? 27.833 1.376 -14.664 1.00 97.94 94 VAL A N 1
ATOM 680 C CA . VAL A 1 94 ? 28.417 0.666 -15.804 1.00 97.94 94 VAL A CA 1
ATOM 681 C C . VAL A 1 94 ? 28.143 1.444 -17.085 1.00 97.94 94 VAL A C 1
ATOM 683 O O . VAL A 1 94 ? 29.048 1.617 -17.903 1.00 97.94 94 VAL A O 1
ATOM 686 N N . ARG A 1 95 ? 26.892 1.891 -17.273 1.00 96.38 95 ARG A N 1
ATOM 687 C CA . ARG A 1 95 ? 26.455 2.712 -18.412 1.00 96.38 95 ARG A CA 1
ATOM 688 C C . ARG A 1 95 ? 25.024 3.222 -18.252 1.00 96.38 95 ARG A C 1
ATOM 690 O O . ARG A 1 95 ? 24.247 2.673 -17.481 1.00 96.38 95 ARG A O 1
ATOM 697 N N . ASN A 1 96 ? 24.687 4.177 -19.111 1.00 95.69 96 ASN A N 1
ATOM 698 C CA . ASN A 1 96 ? 23.319 4.532 -19.474 1.00 95.69 96 ASN A CA 1
ATOM 699 C C . ASN A 1 96 ? 22.991 3.826 -20.797 1.00 95.69 96 ASN A C 1
ATOM 701 O O . ASN A 1 96 ? 23.638 4.083 -21.818 1.00 95.69 96 ASN A O 1
ATOM 705 N N . TRP A 1 97 ? 22.065 2.876 -20.771 1.00 93.50 97 TRP A N 1
ATOM 706 C CA . TRP A 1 97 ? 21.757 1.984 -21.880 1.00 93.50 97 TRP A CA 1
ATOM 707 C C . TRP A 1 97 ? 20.438 2.377 -22.547 1.00 93.50 97 TRP A C 1
ATOM 709 O O . TRP A 1 97 ? 19.403 2.406 -21.902 1.00 93.50 97 TRP A O 1
ATOM 719 N N . GLN A 1 98 ? 20.483 2.690 -23.844 1.00 89.38 98 GLN A N 1
ATOM 720 C CA . GLN A 1 98 ? 19.343 3.210 -24.623 1.00 89.38 98 GLN A CA 1
ATOM 721 C C . GLN A 1 98 ? 19.052 2.352 -25.868 1.00 89.38 98 GLN A C 1
ATOM 723 O O . GLN A 1 98 ? 18.663 2.856 -26.927 1.00 89.38 98 GLN A O 1
ATOM 728 N N . ALA A 1 99 ? 19.317 1.044 -25.803 1.00 79.12 99 ALA A N 1
ATOM 729 C CA . ALA A 1 99 ? 19.006 0.160 -26.925 1.00 79.12 99 ALA A CA 1
ATOM 730 C C . ALA A 1 99 ? 17.489 0.019 -27.122 1.00 79.12 99 ALA A C 1
ATOM 732 O O . ALA A 1 99 ? 16.712 0.158 -26.184 1.00 79.12 99 ALA A O 1
ATOM 733 N N . GLY A 1 100 ? 17.056 -0.221 -28.363 1.00 73.12 100 GLY A N 1
ATOM 734 C CA . GLY A 1 100 ? 15.627 -0.299 -28.699 1.00 73.12 100 GLY A CA 1
ATOM 735 C C . GLY A 1 100 ? 14.924 1.060 -28.825 1.00 73.12 100 GLY A C 1
ATOM 736 O O . GLY A 1 100 ? 13.726 1.097 -29.079 1.00 73.12 100 GLY A O 1
ATOM 737 N N . GLY A 1 101 ? 15.653 2.177 -28.702 1.00 76.62 101 GLY A N 1
ATOM 738 C CA . GLY A 1 101 ? 15.110 3.528 -28.888 1.00 76.62 101 GLY A CA 1
ATOM 739 C C . GLY A 1 101 ? 14.366 4.089 -27.676 1.00 76.62 101 GLY A C 1
ATOM 740 O O . GLY A 1 101 ? 13.857 5.206 -27.757 1.00 76.62 101 GLY A O 1
ATOM 741 N N . HIS A 1 102 ? 14.329 3.354 -26.562 1.00 87.81 102 HIS A N 1
ATOM 742 C CA . HIS A 1 102 ? 13.785 3.873 -25.317 1.00 87.81 102 HIS A CA 1
ATOM 743 C C . HIS A 1 102 ? 14.764 4.873 -24.682 1.00 87.81 102 HIS A C 1
ATOM 745 O O . HIS A 1 102 ? 15.987 4.700 -24.721 1.00 87.81 102 HIS A O 1
ATOM 751 N N . SER A 1 103 ? 14.216 5.940 -24.114 1.00 92.75 103 SER A N 1
ATOM 752 C CA . SER A 1 103 ? 14.988 6.968 -23.412 1.00 92.75 103 SER A CA 1
ATOM 753 C C . SER A 1 103 ? 14.388 7.348 -22.072 1.00 92.75 103 SER A C 1
ATOM 755 O O . SER A 1 103 ? 15.153 7.712 -21.187 1.00 92.75 103 SER A O 1
ATOM 757 N N . THR A 1 104 ? 13.064 7.286 -21.942 1.00 96.44 104 THR A N 1
ATOM 758 C CA . THR A 1 104 ? 12.319 7.602 -20.720 1.00 96.44 104 THR A CA 1
ATOM 759 C C . THR A 1 104 ? 11.435 6.411 -20.382 1.00 96.44 104 THR A C 1
ATOM 761 O O . THR A 1 104 ? 10.806 5.846 -21.282 1.00 96.44 104 THR A O 1
ATOM 764 N N . THR A 1 105 ? 11.391 6.042 -19.109 1.00 97.12 105 THR A N 1
ATOM 765 C CA . THR A 1 105 ? 10.572 4.938 -18.598 1.00 97.12 105 THR A CA 1
ATOM 766 C C . THR A 1 105 ? 10.081 5.302 -17.206 1.00 97.12 105 THR A C 1
ATOM 768 O O . THR A 1 105 ? 10.854 5.865 -16.431 1.00 97.12 105 THR A O 1
ATOM 771 N N . HIS A 1 106 ? 8.815 4.989 -16.925 1.00 97.50 106 HIS A N 1
ATOM 772 C CA . HIS A 1 106 ? 8.183 5.283 -15.645 1.00 97.50 106 HIS A CA 1
ATOM 773 C C . HIS A 1 106 ? 8.609 4.284 -14.562 1.00 97.50 106 HIS A C 1
ATOM 775 O O . HIS A 1 106 ? 9.070 4.695 -13.503 1.00 97.50 106 HIS A O 1
ATOM 781 N N . ASN A 1 107 ? 8.519 2.980 -14.855 1.00 97.44 107 ASN A N 1
ATOM 782 C CA . ASN A 1 107 ? 8.690 1.917 -13.863 1.00 97.44 107 ASN A CA 1
ATOM 783 C C . ASN A 1 107 ? 9.452 0.704 -14.429 1.00 97.44 107 ASN A C 1
ATOM 785 O O . ASN A 1 107 ? 9.441 0.455 -15.644 1.00 97.44 107 ASN A O 1
ATOM 789 N N . LEU A 1 108 ? 10.108 -0.048 -13.547 1.00 97.62 108 LEU A N 1
ATOM 790 C CA . LEU A 1 108 ? 10.704 -1.352 -13.803 1.00 97.62 108 LEU A CA 1
ATOM 791 C C . LEU A 1 108 ? 9.986 -2.425 -12.992 1.00 97.62 108 LEU A C 1
ATOM 793 O O . LEU A 1 108 ? 9.744 -2.276 -11.798 1.00 97.62 108 LEU A O 1
ATOM 797 N N . ILE A 1 109 ? 9.732 -3.558 -13.635 1.00 98.00 109 ILE A N 1
ATOM 798 C CA . ILE A 1 109 ? 9.145 -4.724 -12.985 1.00 98.00 109 ILE A CA 1
ATOM 799 C C . ILE A 1 109 ? 10.150 -5.861 -13.072 1.00 98.00 109 ILE A C 1
ATOM 801 O O . ILE A 1 109 ? 10.715 -6.109 -14.134 1.00 98.00 109 ILE A O 1
ATOM 805 N N . VAL A 1 110 ? 10.376 -6.526 -11.945 1.00 96.31 110 VAL A N 1
ATOM 806 C CA . VAL A 1 110 ? 11.121 -7.783 -11.865 1.00 96.31 110 VAL A CA 1
ATOM 807 C C . VAL A 1 110 ? 10.115 -8.878 -11.560 1.00 96.31 110 VAL A C 1
ATOM 809 O O . VAL A 1 110 ? 9.168 -8.656 -10.800 1.00 96.31 110 VAL A O 1
ATOM 812 N N . ASP A 1 111 ? 10.285 -10.019 -12.209 1.00 93.69 111 ASP A N 1
ATOM 813 C CA . ASP A 1 111 ? 9.443 -11.187 -12.002 1.00 93.69 111 ASP A CA 1
ATOM 814 C C . ASP A 1 111 ? 9.670 -11.809 -10.603 1.00 93.69 111 ASP A C 1
ATOM 816 O O . ASP A 1 111 ? 10.535 -11.385 -9.830 1.00 93.69 111 ASP A O 1
ATOM 820 N N . ASP A 1 112 ? 8.870 -12.807 -10.232 1.00 89.69 112 ASP A N 1
ATOM 821 C CA . ASP A 1 112 ? 8.916 -13.385 -8.888 1.00 89.69 112 ASP A CA 1
ATOM 822 C C . ASP A 1 112 ? 10.140 -14.265 -8.610 1.00 89.69 112 ASP A C 1
ATOM 824 O O . ASP A 1 112 ? 10.444 -14.509 -7.436 1.00 89.69 112 ASP A O 1
ATOM 828 N N . ASP A 1 113 ? 10.841 -14.736 -9.643 1.00 87.19 113 ASP A N 1
ATOM 829 C CA . ASP A 1 113 ? 12.089 -15.482 -9.493 1.00 87.19 113 ASP A CA 1
ATOM 830 C C . ASP A 1 113 ? 13.345 -14.593 -9.562 1.00 87.19 113 ASP A C 1
ATOM 832 O O . ASP A 1 113 ? 14.428 -15.007 -9.122 1.00 87.19 113 ASP A O 1
ATOM 836 N N . GLY A 1 114 ? 13.181 -13.338 -9.990 1.00 88.31 114 GLY A N 1
ATOM 837 C CA . GLY A 1 114 ? 14.219 -12.320 -9.975 1.00 88.31 114 GLY A CA 1
ATOM 838 C C . GLY A 1 114 ? 15.229 -12.453 -11.110 1.00 88.31 114 GLY A C 1
ATOM 839 O O . GLY A 1 114 ? 16.393 -12.074 -10.919 1.00 88.31 114 GLY A O 1
ATOM 840 N N . THR A 1 115 ? 14.828 -13.023 -12.247 1.00 88.19 115 THR A N 1
ATOM 841 C CA . THR A 1 115 ? 15.701 -13.255 -13.405 1.00 88.19 115 THR A CA 1
ATOM 842 C C . THR A 1 115 ? 15.391 -12.358 -14.597 1.00 88.19 115 THR A C 1
ATOM 844 O O . THR A 1 115 ? 16.333 -11.986 -15.308 1.00 88.19 115 THR A O 1
ATOM 847 N N . ASP A 1 116 ? 14.140 -11.935 -14.755 1.00 91.75 116 ASP A N 1
ATOM 848 C CA . ASP A 1 116 ? 13.676 -11.126 -15.875 1.00 91.75 116 ASP A CA 1
ATOM 849 C C . ASP A 1 116 ? 13.344 -9.690 -15.445 1.00 91.75 116 ASP A C 1
ATOM 851 O O . ASP A 1 116 ? 13.116 -9.368 -14.274 1.00 91.75 116 ASP A O 1
ATOM 855 N N . LEU A 1 117 ? 13.387 -8.775 -16.416 1.00 95.88 117 LEU A N 1
ATOM 856 C CA . LEU A 1 117 ? 13.179 -7.348 -16.193 1.00 95.88 117 LEU A CA 1
ATOM 857 C C . LEU A 1 117 ? 12.274 -6.774 -17.277 1.00 95.88 117 LEU A C 1
ATOM 859 O O . LEU A 1 117 ? 12.459 -7.013 -18.470 1.00 95.88 117 LEU A O 1
ATOM 863 N N . TYR A 1 118 ? 11.336 -5.935 -16.861 1.00 97.56 118 TYR A N 1
ATOM 864 C CA . TYR A 1 118 ? 10.350 -5.326 -17.735 1.00 97.56 118 TYR A CA 1
ATOM 865 C C . TYR A 1 118 ? 10.337 -3.812 -17.580 1.00 97.56 118 TYR A C 1
ATOM 867 O O . TYR A 1 118 ? 10.493 -3.287 -16.481 1.00 97.56 118 TYR A O 1
ATOM 875 N N . LEU A 1 119 ? 10.098 -3.101 -18.680 1.00 97.94 119 LEU A N 1
ATOM 876 C CA . LEU A 1 119 ? 9.803 -1.670 -18.680 1.00 97.94 119 LEU A CA 1
ATOM 877 C C . LEU A 1 119 ? 8.286 -1.466 -18.685 1.00 97.94 119 LEU A C 1
ATOM 879 O O . LEU A 1 119 ? 7.600 -2.062 -19.515 1.00 97.94 119 LEU A O 1
ATOM 883 N N . ALA A 1 120 ? 7.786 -0.557 -17.854 1.00 98.19 120 ALA A N 1
ATOM 884 C CA . ALA A 1 120 ? 6.416 -0.051 -17.915 1.00 98.19 120 ALA A CA 1
ATOM 885 C C . ALA A 1 120 ? 6.413 1.476 -18.081 1.00 98.19 120 ALA A C 1
ATOM 887 O O . ALA A 1 120 ? 7.311 2.184 -17.614 1.00 98.19 120 ALA A O 1
ATOM 888 N N . GLY A 1 121 ? 5.448 1.991 -18.845 1.00 97.75 121 GLY A N 1
ATOM 889 C CA . GLY A 1 121 ? 5.346 3.419 -19.146 1.00 97.75 121 GLY A CA 1
ATOM 890 C C . GLY A 1 121 ? 6.515 3.984 -19.964 1.00 97.75 121 GLY A C 1
ATOM 891 O O . GLY A 1 121 ? 6.784 5.183 -19.936 1.00 97.75 121 GLY A O 1
ATOM 892 N N . ALA A 1 122 ? 7.247 3.141 -20.698 1.00 97.06 122 ALA A N 1
ATOM 893 C CA . ALA A 1 122 ? 8.343 3.592 -21.553 1.00 97.06 122 ALA A CA 1
ATOM 894 C C . ALA A 1 122 ? 7.853 4.400 -22.768 1.00 97.06 122 ALA A C 1
ATOM 896 O O . ALA A 1 122 ? 6.760 4.184 -23.287 1.00 97.06 122 ALA A O 1
ATOM 897 N N . ASN A 1 123 ? 8.706 5.262 -23.332 1.00 96.25 123 ASN A N 1
ATOM 898 C CA . ASN A 1 123 ? 8.415 5.974 -24.591 1.00 96.25 123 ASN A CA 1
ATOM 899 C C . ASN A 1 123 ? 8.448 5.089 -25.858 1.00 96.25 123 ASN A C 1
ATOM 901 O O . ASN A 1 123 ? 8.559 5.587 -26.980 1.00 96.25 123 ASN A O 1
ATOM 905 N N . ILE A 1 124 ? 8.345 3.776 -25.680 1.00 95.62 124 ILE A N 1
ATOM 906 C CA . ILE A 1 124 ? 8.233 2.746 -26.710 1.00 95.62 124 ILE A CA 1
ATOM 907 C C . ILE A 1 124 ? 7.036 1.849 -26.379 1.00 95.62 124 ILE A C 1
ATOM 909 O O . ILE A 1 124 ? 6.492 1.912 -25.282 1.00 95.62 124 ILE A O 1
ATOM 913 N N . GLY A 1 125 ? 6.592 1.023 -27.330 1.00 95.00 125 GLY A N 1
ATOM 914 C CA . GLY A 1 125 ? 5.571 0.007 -27.045 1.00 95.00 125 GLY A CA 1
ATOM 915 C C . GLY A 1 125 ? 4.242 0.553 -26.511 1.00 95.00 125 GLY A C 1
ATOM 916 O O . GLY A 1 125 ? 3.549 -0.153 -25.788 1.00 95.00 125 GLY A O 1
ATOM 917 N N . ASN A 1 126 ? 3.900 1.807 -26.841 1.00 95.88 126 ASN A N 1
ATOM 918 C CA . ASN A 1 126 ? 2.713 2.505 -26.329 1.00 95.88 126 ASN A CA 1
ATOM 919 C C . ASN A 1 126 ? 2.681 2.646 -24.788 1.00 95.88 126 ASN A C 1
ATOM 921 O O . ASN A 1 126 ? 1.605 2.734 -24.200 1.00 95.88 126 ASN A O 1
ATOM 925 N N . GLY A 1 127 ? 3.850 2.636 -24.135 1.00 97.12 127 GLY A N 1
ATOM 926 C CA . GLY A 1 127 ? 3.957 2.626 -22.675 1.00 97.12 127 GLY A CA 1
ATOM 927 C C . GLY A 1 127 ? 3.478 1.328 -22.028 1.00 97.12 127 GLY A C 1
ATOM 928 O O . GLY A 1 127 ? 3.201 1.325 -20.834 1.00 97.12 127 GLY A O 1
ATOM 929 N N . GLY A 1 128 ? 3.332 0.254 -22.806 1.00 98.12 128 GLY A N 1
ATOM 930 C CA . GLY A 1 128 ? 2.962 -1.063 -22.303 1.00 98.12 128 GLY A CA 1
ATOM 931 C C . GLY A 1 128 ? 4.083 -1.752 -21.525 1.00 98.12 128 GLY A C 1
ATOM 932 O O . GLY A 1 128 ? 5.082 -1.128 -21.172 1.00 98.12 128 GLY A O 1
ATOM 933 N N . LEU A 1 129 ? 3.912 -3.052 -21.280 1.00 98.31 129 LEU A N 1
ATOM 934 C CA . LEU A 1 129 ? 4.873 -3.876 -20.547 1.00 98.31 129 LEU A CA 1
ATOM 935 C C . LEU A 1 129 ? 5.869 -4.505 -21.529 1.00 98.31 129 LEU A C 1
ATOM 937 O O . LEU A 1 129 ? 5.509 -5.407 -22.287 1.00 98.31 129 LEU A O 1
ATOM 941 N N . MET A 1 130 ? 7.102 -4.008 -21.546 1.00 97.31 130 MET A N 1
ATOM 942 C CA . MET A 1 130 ? 8.145 -4.422 -22.489 1.00 97.31 130 MET A CA 1
ATOM 943 C C . MET A 1 130 ? 9.157 -5.325 -21.800 1.00 97.31 130 MET A C 1
ATOM 945 O O . MET A 1 130 ? 9.774 -4.891 -20.834 1.00 97.31 130 MET A O 1
ATOM 949 N N . HIS A 1 131 ? 9.360 -6.535 -22.312 1.00 96.50 131 HIS A N 1
ATOM 950 C CA . HIS A 1 131 ? 10.364 -7.462 -21.791 1.00 96.50 131 HIS A CA 1
ATOM 951 C C . HIS A 1 131 ? 11.776 -7.036 -22.212 1.00 96.50 131 HIS A C 1
ATOM 953 O O . HIS A 1 131 ? 11.967 -6.422 -23.273 1.00 96.50 131 HIS A O 1
ATOM 959 N N . LEU A 1 132 ? 12.755 -7.344 -21.365 1.00 94.81 132 LEU A N 1
ATOM 960 C CA . LEU A 1 132 ? 14.171 -7.162 -21.632 1.00 94.81 132 LEU A CA 1
ATOM 961 C C . LEU A 1 132 ? 14.882 -8.512 -21.574 1.00 94.81 132 LEU A C 1
ATOM 963 O O . LEU A 1 132 ? 14.935 -9.140 -20.528 1.00 94.81 132 LEU A O 1
ATOM 967 N N . ASP A 1 133 ? 15.538 -8.896 -22.666 1.00 92.88 133 ASP A N 1
ATOM 968 C CA . ASP A 1 133 ? 16.505 -9.993 -22.663 1.00 92.88 133 ASP A CA 1
ATOM 969 C C . ASP A 1 133 ? 17.683 -9.636 -21.742 1.00 92.88 133 ASP A C 1
ATOM 971 O O . ASP A 1 133 ? 18.465 -8.717 -22.031 1.00 92.88 133 ASP A O 1
ATOM 975 N N . MET A 1 134 ? 17.808 -10.387 -20.645 1.00 93.31 134 MET A N 1
ATOM 976 C CA . MET A 1 134 ? 18.823 -10.218 -19.602 1.00 93.31 134 MET A CA 1
ATOM 977 C C . MET A 1 134 ? 20.088 -11.072 -19.815 1.00 93.31 134 MET A C 1
ATOM 979 O O . MET A 1 134 ? 20.951 -11.130 -18.936 1.00 93.31 134 MET A O 1
ATOM 983 N N . SER A 1 135 ? 20.260 -11.710 -20.982 1.00 93.56 135 SER A N 1
ATOM 984 C CA . SER A 1 135 ? 21.412 -12.582 -21.278 1.00 93.56 135 SER A CA 1
ATOM 985 C C . SER A 1 135 ? 22.779 -11.885 -21.187 1.00 93.56 135 SER A C 1
ATOM 987 O O . SER A 1 135 ? 23.774 -12.514 -20.811 1.00 93.56 135 SER A O 1
ATOM 989 N N . ASP A 1 136 ? 22.844 -10.583 -21.487 1.00 94.12 136 ASP A N 1
ATOM 990 C CA . ASP A 1 136 ? 23.931 -9.690 -21.071 1.00 94.12 136 ASP A CA 1
ATOM 991 C C . ASP A 1 136 ? 23.363 -8.672 -20.069 1.00 94.12 136 ASP A C 1
ATOM 993 O O . ASP A 1 136 ? 22.810 -7.649 -20.488 1.00 94.12 136 ASP A O 1
ATOM 997 N N . PRO A 1 137 ? 23.533 -8.884 -18.750 1.00 93.50 137 PRO A N 1
ATOM 998 C CA . PRO A 1 137 ? 22.947 -8.011 -17.735 1.00 93.50 137 PRO A CA 1
ATOM 999 C C . PRO A 1 137 ? 23.522 -6.589 -17.778 1.00 93.50 137 PRO A C 1
ATOM 1001 O O . PRO A 1 137 ? 22.943 -5.670 -17.205 1.00 93.50 137 PRO A O 1
ATOM 1004 N N . THR A 1 138 ? 24.638 -6.357 -18.479 1.00 94.94 138 THR A N 1
ATOM 1005 C CA . THR A 1 138 ? 25.180 -5.006 -18.680 1.00 94.94 138 THR A CA 1
ATOM 1006 C C . THR A 1 138 ? 24.603 -4.296 -19.904 1.00 94.94 138 THR A C 1
ATOM 1008 O O . THR A 1 138 ? 24.904 -3.116 -20.124 1.00 94.94 138 THR A O 1
ATOM 1011 N N . ARG A 1 139 ? 23.824 -5.004 -20.732 1.00 94.38 139 ARG A N 1
ATOM 1012 C CA . ARG A 1 139 ? 23.257 -4.545 -22.009 1.00 94.38 139 ARG A CA 1
ATOM 1013 C C . ARG A 1 139 ? 21.869 -5.161 -22.270 1.00 94.38 139 ARG A C 1
ATOM 1015 O O . ARG A 1 139 ? 21.683 -5.727 -23.346 1.00 94.38 139 ARG A O 1
ATOM 1022 N N . PRO A 1 140 ? 20.900 -5.011 -21.353 1.00 93.50 140 PRO A N 1
ATOM 1023 C CA . PRO A 1 140 ? 19.580 -5.620 -21.510 1.00 93.50 140 PRO A CA 1
ATOM 1024 C C . PRO A 1 140 ? 18.870 -5.105 -22.769 1.00 93.50 140 PRO A C 1
ATOM 1026 O O . PRO A 1 140 ? 18.838 -3.897 -23.008 1.00 93.50 140 PRO A O 1
ATOM 1029 N N . THR A 1 141 ? 18.327 -5.974 -23.620 1.00 91.44 141 THR A N 1
ATOM 1030 C CA . THR A 1 141 ? 17.714 -5.545 -24.893 1.00 91.44 141 THR A CA 1
ATOM 1031 C C . THR A 1 141 ? 16.233 -5.849 -24.958 1.00 91.44 141 THR A C 1
ATOM 1033 O O . THR A 1 141 ? 15.831 -6.963 -24.673 1.00 91.44 141 THR A O 1
ATOM 1036 N N . VAL A 1 142 ? 15.440 -4.886 -25.431 1.00 93.44 142 VAL A N 1
ATOM 1037 C CA . VAL A 1 142 ? 14.013 -5.105 -25.704 1.00 93.44 142 VAL A CA 1
ATOM 1038 C C . VAL A 1 142 ? 13.849 -6.157 -26.803 1.00 93.44 142 VAL A C 1
ATOM 1040 O O . VAL A 1 142 ? 14.327 -5.954 -27.924 1.00 93.44 142 VAL A O 1
ATOM 1043 N N . ASP A 1 143 ? 13.153 -7.244 -26.495 1.00 92.88 143 ASP A N 1
ATOM 1044 C CA . ASP A 1 143 ? 12.940 -8.405 -27.371 1.00 92.88 143 ASP A CA 1
ATOM 1045 C C . ASP A 1 143 ? 11.452 -8.775 -27.551 1.00 92.88 143 ASP A C 1
ATOM 1047 O O . ASP A 1 143 ? 11.111 -9.564 -28.434 1.00 92.88 143 ASP A O 1
ATOM 1051 N N . GLY A 1 144 ? 10.552 -8.143 -26.797 1.00 94.69 144 GLY A N 1
ATOM 1052 C CA . GLY A 1 144 ? 9.111 -8.340 -26.895 1.00 94.69 144 GLY A CA 1
ATOM 1053 C C . GLY A 1 144 ? 8.336 -7.475 -25.907 1.00 94.69 144 GLY A C 1
ATOM 1054 O O . GLY A 1 144 ? 8.892 -6.609 -25.233 1.00 94.69 144 GLY A O 1
ATOM 1055 N N . GLY A 1 145 ? 7.026 -7.677 -25.843 1.00 96.06 145 GLY A N 1
ATOM 1056 C CA . GLY A 1 145 ? 6.179 -7.008 -24.870 1.00 96.06 145 GLY A CA 1
ATOM 1057 C C . GLY A 1 145 ? 4.712 -6.934 -25.259 1.00 96.06 145 GLY A C 1
ATOM 1058 O O . GLY A 1 145 ? 4.313 -7.111 -26.414 1.00 96.06 145 GLY A O 1
ATOM 1059 N N . TRP A 1 146 ? 3.899 -6.586 -24.271 1.00 98.19 146 TRP A N 1
ATOM 1060 C CA . TRP A 1 146 ? 2.487 -6.302 -24.443 1.00 98.19 146 TRP A CA 1
ATOM 1061 C C . TRP A 1 146 ? 2.263 -4.801 -24.640 1.00 98.19 146 TRP A C 1
ATOM 1063 O O . TRP A 1 146 ? 2.442 -4.006 -23.723 1.00 98.19 146 TRP A O 1
ATOM 1073 N N . THR A 1 147 ? 1.848 -4.408 -25.847 1.00 97.25 147 THR A N 1
ATOM 1074 C CA . THR A 1 147 ? 1.838 -2.998 -26.301 1.00 97.25 147 THR A CA 1
ATOM 1075 C C . THR A 1 147 ? 0.438 -2.422 -26.531 1.00 97.25 147 THR A C 1
ATOM 1077 O O . THR A 1 147 ? 0.268 -1.363 -27.141 1.00 97.25 147 THR A O 1
ATOM 1080 N N . ASN A 1 148 ? -0.602 -3.114 -26.058 1.00 96.19 148 ASN A N 1
ATOM 1081 C CA . ASN A 1 148 ? -1.986 -2.737 -26.352 1.00 96.19 148 ASN A CA 1
ATOM 1082 C C . ASN A 1 148 ? -2.404 -1.414 -25.686 1.00 96.19 148 ASN A C 1
ATOM 1084 O O . ASN A 1 148 ? -3.253 -0.709 -26.232 1.00 96.19 148 ASN A O 1
ATOM 1088 N N . MET A 1 149 ? -1.843 -1.070 -24.524 1.00 96.31 149 MET A N 1
ATOM 1089 C CA . MET A 1 149 ? -2.119 0.180 -23.801 1.00 96.31 149 MET A CA 1
ATOM 1090 C C . MET A 1 149 ? -1.007 0.502 -22.799 1.00 96.31 149 MET A C 1
ATOM 1092 O O . MET A 1 149 ? -0.091 -0.298 -22.629 1.00 96.31 149 MET A O 1
ATOM 1096 N N . TYR A 1 150 ? -1.120 1.657 -22.142 1.00 98.56 150 TYR A N 1
ATOM 1097 C CA . TYR A 1 150 ? -0.182 2.090 -21.115 1.00 98.56 150 TYR A CA 1
ATOM 1098 C C . TYR A 1 150 ? -0.312 1.210 -19.868 1.00 98.56 150 TYR A C 1
ATOM 1100 O O . TYR A 1 150 ? -1.428 0.955 -19.405 1.00 98.56 150 TYR A O 1
ATOM 1108 N N . VAL A 1 151 ? 0.826 0.769 -19.342 1.00 98.75 151 VAL A N 1
ATOM 1109 C CA . VAL A 1 151 ? 0.966 0.072 -18.062 1.00 98.75 151 VAL A CA 1
ATOM 1110 C C . VAL A 1 151 ? 1.735 0.997 -17.132 1.00 98.75 151 VAL A C 1
ATOM 1112 O O . VAL A 1 151 ? 2.816 1.456 -17.492 1.00 98.75 151 VAL A O 1
ATOM 1115 N N . HIS A 1 152 ? 1.159 1.280 -15.968 1.00 98.56 152 HIS A N 1
ATOM 1116 C CA . HIS A 1 152 ? 1.785 2.110 -14.946 1.00 98.56 152 HIS A CA 1
ATOM 1117 C C . HIS A 1 152 ? 2.755 1.296 -14.085 1.00 98.56 152 HIS A C 1
ATOM 1119 O O . HIS A 1 152 ? 3.933 1.624 -13.953 1.00 98.56 152 HIS A O 1
ATOM 1125 N N . ASP A 1 153 ? 2.242 0.183 -13.572 1.00 98.38 153 ASP A N 1
ATOM 1126 C CA . ASP A 1 153 ? 2.945 -0.805 -12.767 1.00 98.38 153 ASP A CA 1
ATOM 1127 C C . ASP A 1 153 ? 2.344 -2.188 -13.075 1.00 98.38 153 ASP A C 1
ATOM 1129 O O . ASP A 1 153 ? 1.228 -2.312 -13.606 1.00 98.38 153 ASP A O 1
ATOM 1133 N N . ALA A 1 154 ? 3.089 -3.242 -12.779 1.00 98.31 154 ALA A N 1
ATOM 1134 C CA . ALA A 1 154 ? 2.622 -4.606 -12.872 1.00 98.31 154 ALA A CA 1
ATOM 1135 C C . ALA A 1 154 ? 3.323 -5.501 -11.851 1.00 98.31 154 ALA A C 1
ATOM 1137 O O . ALA A 1 154 ? 4.469 -5.279 -11.474 1.00 98.31 154 ALA A O 1
ATOM 1138 N N . GLN A 1 155 ? 2.665 -6.602 -11.512 1.00 98.38 155 GLN A N 1
ATOM 1139 C CA . GLN A 1 155 ? 3.343 -7.740 -10.915 1.00 98.38 155 GLN A CA 1
ATOM 1140 C C . GLN A 1 155 ? 3.377 -8.886 -11.918 1.00 98.38 155 GLN A C 1
ATOM 1142 O O . GLN A 1 155 ? 2.340 -9.281 -12.458 1.00 98.38 155 GLN A O 1
ATOM 1147 N N . VAL A 1 156 ? 4.574 -9.409 -12.160 1.00 98.12 156 VAL A N 1
ATOM 1148 C CA . VAL A 1 156 ? 4.814 -10.555 -13.035 1.00 98.12 156 VAL A CA 1
ATOM 1149 C C . VAL A 1 156 ? 5.142 -11.764 -12.174 1.00 98.12 156 VAL A C 1
ATOM 1151 O O . VAL A 1 156 ? 5.973 -11.670 -11.274 1.00 98.12 156 VAL A O 1
ATOM 1154 N N . VAL A 1 157 ? 4.457 -12.881 -12.420 1.00 97.06 157 VAL A N 1
ATOM 1155 C CA . VAL A 1 157 ? 4.697 -14.131 -11.697 1.00 97.06 157 VAL A CA 1
ATOM 1156 C C . VAL A 1 157 ? 4.662 -15.338 -12.622 1.00 97.06 157 VAL A C 1
ATOM 1158 O O . VAL A 1 157 ? 3.820 -15.426 -13.521 1.00 97.06 157 VAL A O 1
ATOM 1161 N N . THR A 1 158 ? 5.478 -16.344 -12.317 1.00 95.88 158 THR A N 1
ATOM 1162 C CA . THR A 1 158 ? 5.249 -17.697 -12.831 1.00 95.88 158 THR A CA 1
ATOM 1163 C C . THR A 1 158 ? 4.016 -18.290 -12.151 1.00 95.88 158 THR A C 1
ATOM 1165 O O . THR A 1 158 ? 4.001 -18.574 -10.950 1.00 95.88 158 THR A O 1
ATOM 1168 N N . TRP A 1 159 ? 2.938 -18.482 -12.903 1.00 95.25 159 TRP A N 1
ATOM 1169 C CA . TRP A 1 159 ? 1.676 -18.975 -12.370 1.00 95.25 159 TRP A CA 1
ATOM 1170 C C . TRP A 1 159 ? 1.761 -20.446 -11.965 1.00 95.25 159 TRP A C 1
ATOM 1172 O O . TRP A 1 159 ? 2.345 -21.275 -12.664 1.00 95.25 159 TRP A O 1
ATOM 1182 N N . GLN A 1 160 ? 1.141 -20.780 -10.832 1.00 91.69 160 GLN A N 1
ATOM 1183 C CA . GLN A 1 160 ? 1.157 -22.126 -10.267 1.00 91.69 160 GLN A CA 1
ATOM 1184 C C . GLN A 1 160 ? -0.258 -22.700 -10.219 1.00 91.69 160 GLN A C 1
ATOM 1186 O O . GLN A 1 160 ? -1.163 -22.148 -9.594 1.00 91.69 160 GLN A O 1
ATOM 1191 N N . GLY A 1 161 ? -0.433 -23.858 -10.848 1.00 88.88 161 GLY A N 1
ATOM 1192 C CA . GLY A 1 161 ? -1.677 -24.610 -10.873 1.00 88.88 161 GLY A CA 1
ATOM 1193 C C . GLY A 1 161 ? -2.663 -24.209 -11.974 1.00 88.88 161 GLY A C 1
ATOM 1194 O O . GLY A 1 161 ? -2.556 -23.190 -12.656 1.00 88.88 161 GLY A O 1
ATOM 1195 N N . GLY A 1 162 ? -3.673 -25.064 -12.148 1.00 89.88 162 GLY A N 1
ATOM 1196 C CA . GLY A 1 162 ? -4.726 -24.866 -13.142 1.00 89.88 162 GLY A CA 1
ATOM 1197 C C . GLY A 1 162 ? -4.228 -24.929 -14.598 1.00 89.88 162 GLY A C 1
ATOM 1198 O O . GLY A 1 162 ? -3.172 -25.491 -14.879 1.00 89.88 162 GLY A O 1
ATOM 1199 N N . PRO A 1 163 ? -5.006 -24.395 -15.558 1.00 92.69 163 PRO A N 1
ATOM 1200 C CA . PRO A 1 163 ? -4.659 -24.422 -16.985 1.00 92.69 163 PRO A CA 1
ATOM 1201 C C . PRO A 1 163 ? -3.463 -23.543 -17.388 1.00 92.69 163 PRO A C 1
ATOM 1203 O O . PRO A 1 163 ? -2.959 -23.691 -18.502 1.00 92.69 163 PRO A O 1
ATOM 1206 N N . LEU A 1 164 ? -3.048 -22.619 -16.516 1.00 95.19 164 LEU A N 1
ATOM 1207 C CA . LEU A 1 164 ? -1.950 -21.673 -16.741 1.00 95.19 164 LEU A CA 1
ATOM 1208 C C . LEU A 1 164 ? -0.672 -22.069 -15.981 1.00 95.19 164 LEU A C 1
ATOM 1210 O O . LEU A 1 164 ? 0.254 -21.275 -15.915 1.00 95.19 164 LEU A O 1
ATOM 1214 N N . ASP A 1 165 ? -0.614 -23.275 -15.408 1.00 95.38 165 ASP A N 1
ATOM 1215 C CA . ASP A 1 165 ? 0.551 -23.762 -14.660 1.00 95.38 165 ASP A CA 1
ATOM 1216 C C . ASP A 1 165 ? 1.852 -23.636 -15.475 1.00 95.38 165 ASP A C 1
ATOM 1218 O O . ASP A 1 165 ? 1.930 -24.100 -16.617 1.00 95.38 165 ASP A O 1
ATOM 1222 N N . GLY A 1 166 ? 2.857 -22.985 -14.885 1.00 94.69 166 GLY A N 1
ATOM 1223 C CA . GLY A 1 166 ? 4.162 -22.721 -15.491 1.00 94.69 166 GLY A CA 1
ATOM 1224 C C . GLY A 1 166 ? 4.184 -21.609 -16.544 1.00 94.69 166 GLY A C 1
ATOM 1225 O O . GLY A 1 166 ? 5.208 -21.437 -17.199 1.00 94.69 166 GLY A O 1
ATOM 1226 N N . ARG A 1 167 ? 3.078 -20.884 -16.748 1.00 95.75 167 ARG A N 1
ATOM 1227 C CA . ARG A 1 167 ? 3.044 -19.693 -17.608 1.00 95.75 167 ARG A CA 1
ATOM 1228 C C . ARG A 1 167 ? 3.454 -18.456 -16.838 1.00 95.75 167 ARG A C 1
ATOM 1230 O O . ARG A 1 167 ? 3.177 -18.352 -15.648 1.00 95.75 167 ARG A O 1
ATOM 1237 N N . GLU A 1 168 ? 4.018 -17.494 -17.542 1.00 96.56 168 GLU A N 1
ATOM 1238 C CA . GLU A 1 168 ? 4.341 -16.196 -16.974 1.00 96.56 168 GLU A CA 1
ATOM 1239 C C . GLU A 1 168 ? 3.163 -15.239 -17.165 1.00 96.56 168 GLU A C 1
ATOM 1241 O O . GLU A 1 168 ? 2.736 -14.951 -18.290 1.00 96.56 168 GLU A O 1
ATOM 1246 N N . ILE A 1 169 ? 2.586 -14.799 -16.049 1.00 98.00 169 ILE A N 1
ATOM 1247 C CA . ILE A 1 169 ? 1.363 -14.004 -16.016 1.00 98.00 169 ILE A CA 1
ATOM 1248 C C . ILE A 1 169 ? 1.665 -12.646 -15.394 1.00 98.00 169 ILE A C 1
ATOM 1250 O O . ILE A 1 169 ? 2.130 -12.556 -14.259 1.00 98.00 169 ILE A O 1
ATOM 1254 N N . ALA A 1 170 ? 1.338 -11.589 -16.132 1.00 98.44 170 ALA A N 1
ATOM 1255 C CA . ALA A 1 170 ? 1.410 -10.215 -15.669 1.00 98.44 170 ALA A CA 1
ATOM 1256 C C . ALA A 1 170 ? 0.027 -9.714 -15.239 1.00 98.44 170 ALA A C 1
ATOM 1258 O O . ALA A 1 170 ? -0.943 -9.761 -16.005 1.00 98.44 170 ALA A O 1
ATOM 1259 N N . PHE A 1 171 ? -0.045 -9.178 -14.026 1.00 98.75 171 PHE A N 1
ATOM 1260 C CA . PHE A 1 171 ? -1.158 -8.382 -13.529 1.00 98.75 171 PHE A CA 1
ATOM 1261 C C . PHE A 1 171 ? -0.771 -6.917 -13.685 1.00 98.75 171 PHE A C 1
ATOM 1263 O O . PHE A 1 171 ? 0.107 -6.440 -12.980 1.00 98.75 171 PHE A O 1
ATOM 1270 N N . CYS A 1 172 ? -1.379 -6.212 -14.634 1.00 98.81 172 CYS A N 1
ATOM 1271 C CA . CYS A 1 172 ? -1.002 -4.846 -14.987 1.00 98.81 172 CYS A CA 1
ATOM 1272 C C . CYS A 1 172 ? -2.052 -3.840 -14.509 1.00 98.81 172 CYS A C 1
ATOM 1274 O O . CYS A 1 172 ? -3.229 -3.945 -14.881 1.00 98.81 172 CYS A O 1
ATOM 1276 N N . ALA A 1 173 ? -1.606 -2.824 -13.773 1.00 98.69 173 ALA A N 1
ATOM 1277 C CA . ALA A 1 173 ? -2.348 -1.592 -13.553 1.00 98.69 173 ALA A CA 1
ATOM 1278 C C . ALA A 1 173 ? -2.244 -0.743 -14.830 1.00 98.69 173 ALA A C 1
ATOM 1280 O O . ALA A 1 173 ? -1.166 -0.269 -15.196 1.00 98.69 173 ALA A O 1
ATOM 1281 N N . ALA A 1 174 ? -3.333 -0.660 -15.600 1.00 98.31 174 ALA A N 1
ATOM 1282 C CA . ALA A 1 174 ? -3.251 -0.210 -16.986 1.00 98.31 174 ALA A CA 1
ATOM 1283 C C . ALA A 1 174 ? -4.454 0.622 -17.440 1.00 98.31 174 ALA A C 1
ATOM 1285 O O . ALA A 1 174 ? -5.583 0.472 -16.964 1.00 98.31 174 ALA A O 1
ATOM 1286 N N . GLY A 1 175 ? -4.220 1.459 -18.451 1.00 97.62 175 GLY A N 1
ATOM 1287 C CA . GLY A 1 175 ? -5.241 2.307 -19.053 1.00 97.62 175 GLY A CA 1
ATOM 1288 C C . GLY A 1 175 ? -4.832 2.874 -20.412 1.00 97.62 175 GLY A C 1
ATOM 1289 O O . GLY A 1 175 ? -3.694 2.780 -20.864 1.00 97.62 175 GLY A O 1
ATOM 1290 N N . MET A 1 176 ? -5.792 3.463 -21.111 1.00 96.94 176 MET A N 1
ATOM 1291 C CA . MET A 1 176 ? -5.569 4.215 -22.343 1.00 96.94 176 MET A CA 1
ATOM 1292 C C . MET A 1 176 ? -5.170 5.660 -22.040 1.00 96.94 176 MET A C 1
ATOM 1294 O O . MET A 1 176 ? -5.486 6.194 -20.979 1.00 96.94 176 MET A O 1
ATOM 1298 N N . ASN A 1 177 ? -4.541 6.311 -23.025 1.00 95.31 177 ASN A N 1
ATOM 1299 C CA . ASN A 1 177 ? -4.119 7.710 -22.943 1.00 95.31 177 ASN A CA 1
ATOM 1300 C C . ASN A 1 177 ? -3.221 7.971 -21.723 1.00 95.31 177 ASN A C 1
ATOM 1302 O O . ASN A 1 177 ? -3.532 8.837 -20.919 1.00 95.31 177 ASN A O 1
ATOM 1306 N N . GLY A 1 178 ? -2.154 7.180 -21.565 1.00 95.31 178 GLY A N 1
ATOM 1307 C CA . GLY A 1 178 ? -1.238 7.299 -20.427 1.00 95.31 178 GLY A CA 1
ATOM 1308 C C . GLY A 1 178 ? -1.844 6.873 -19.089 1.00 95.31 178 GLY A C 1
ATOM 1309 O O . GLY A 1 178 ? -1.450 7.415 -18.077 1.00 95.31 178 GLY A O 1
ATOM 1310 N N . GLY A 1 179 ? -2.842 5.981 -19.085 1.00 96.44 179 GLY A N 1
ATOM 1311 C CA . GLY A 1 179 ? -3.506 5.489 -17.868 1.00 96.44 179 GLY A CA 1
ATOM 1312 C C . GLY A 1 179 ? -4.786 6.241 -17.473 1.00 96.44 179 GLY A C 1
ATOM 1313 O O . GLY A 1 179 ? -5.655 5.656 -16.837 1.00 96.44 179 GLY A O 1
ATOM 1314 N N . PHE A 1 180 ? -4.982 7.479 -17.942 1.00 96.56 180 PHE A N 1
ATOM 1315 C CA . PHE A 1 180 ? -6.090 8.363 -17.527 1.00 96.56 180 PHE A CA 1
ATOM 1316 C C . PHE A 1 180 ? -7.497 7.952 -17.988 1.00 96.56 180 PHE A C 1
ATOM 1318 O O . PHE A 1 180 ? -8.489 8.580 -17.620 1.00 96.56 180 PHE A O 1
ATOM 1325 N N . THR A 1 181 ? -7.626 6.961 -18.869 1.00 96.25 181 THR A N 1
ATOM 1326 C CA . THR A 1 181 ? -8.936 6.509 -19.362 1.00 96.25 181 THR A CA 1
ATOM 1327 C C . THR A 1 181 ? -8.981 4.998 -19.452 1.00 96.25 181 THR A C 1
ATOM 1329 O O . THR A 1 181 ? -7.980 4.361 -19.751 1.00 96.25 181 THR A O 1
ATOM 1332 N N . SER A 1 182 ? -10.153 4.393 -19.248 1.00 96.00 182 SER A N 1
ATOM 1333 C CA . SER A 1 182 ? -10.274 2.925 -19.199 1.00 96.00 182 SER A CA 1
ATOM 1334 C C . SER A 1 182 ? -9.303 2.286 -18.188 1.00 96.00 182 SER A C 1
ATOM 1336 O O . SER A 1 182 ? -8.783 1.195 -18.446 1.00 96.00 182 SER A O 1
ATOM 1338 N N . ALA A 1 183 ? -9.042 2.980 -17.076 1.00 97.25 183 ALA A N 1
ATOM 1339 C CA . ALA A 1 183 ? -8.221 2.491 -15.979 1.00 97.25 183 ALA A CA 1
ATOM 1340 C C . ALA A 1 183 ? -8.797 1.182 -15.421 1.00 97.25 183 ALA A C 1
ATOM 1342 O O . ALA A 1 183 ? -10.015 1.018 -15.305 1.00 97.25 183 ALA A O 1
ATOM 1343 N N . GLY A 1 184 ? -7.924 0.225 -15.133 1.00 98.12 184 GLY A N 1
ATOM 1344 C CA . GLY A 1 184 ? -8.294 -1.016 -14.471 1.00 98.12 184 GLY A CA 1
ATOM 1345 C C . GLY A 1 184 ? -7.193 -2.064 -14.536 1.00 98.12 184 GLY A C 1
ATOM 1346 O O . GLY A 1 184 ? -6.088 -1.813 -15.012 1.00 98.12 184 GLY A O 1
ATOM 1347 N N . LEU A 1 185 ? -7.536 -3.278 -14.116 1.00 98.81 185 LEU A N 1
ATOM 1348 C CA . LEU A 1 185 ? -6.638 -4.422 -14.182 1.00 98.81 185 LEU A CA 1
ATOM 1349 C C . LEU A 1 185 ? -6.648 -5.030 -15.590 1.00 98.81 185 LEU A C 1
ATOM 1351 O O . LEU A 1 185 ? -7.705 -5.211 -16.215 1.00 98.81 185 LEU A O 1
ATOM 1355 N N . ARG A 1 186 ? -5.465 -5.386 -16.084 1.00 98.56 186 ARG A N 1
ATOM 1356 C CA . ARG A 1 186 ? -5.279 -6.265 -17.243 1.00 98.56 186 ARG A CA 1
ATOM 1357 C C . ARG A 1 186 ? -4.481 -7.472 -16.800 1.00 98.56 186 ARG A C 1
ATOM 1359 O O . ARG A 1 186 ? -3.434 -7.316 -16.191 1.00 98.56 186 ARG A O 1
ATOM 1366 N N . VAL A 1 187 ? -4.981 -8.657 -17.121 1.00 98.81 187 VAL A N 1
ATOM 1367 C CA . VAL A 1 187 ? -4.239 -9.899 -16.906 1.00 98.81 187 VAL A CA 1
ATOM 1368 C C . VAL A 1 187 ? -3.715 -10.353 -18.254 1.00 98.81 187 VAL A C 1
ATOM 1370 O O . VAL A 1 187 ? -4.493 -10.493 -19.205 1.00 98.81 187 VAL A O 1
ATOM 1373 N N . VAL A 1 188 ? -2.405 -10.530 -18.357 1.00 98.69 188 VAL A N 1
ATOM 1374 C CA . VAL A 1 188 ? -1.708 -10.786 -19.616 1.00 98.69 188 VAL A CA 1
ATOM 1375 C C . VAL A 1 188 ? -0.843 -12.028 -19.462 1.00 98.69 188 VAL A C 1
ATOM 1377 O O . VAL A 1 188 ? -0.079 -12.141 -18.514 1.00 98.69 188 VAL A O 1
ATOM 1380 N N . ASP A 1 189 ? -0.963 -12.956 -20.403 1.00 98.06 189 ASP A N 1
ATOM 1381 C CA . ASP A 1 189 ? 0.001 -14.036 -20.581 1.00 98.06 189 ASP A CA 1
ATOM 1382 C C . ASP A 1 189 ? 1.176 -13.499 -21.396 1.00 98.06 189 ASP A C 1
ATOM 1384 O O . ASP A 1 189 ? 1.001 -13.095 -22.554 1.00 98.06 189 ASP A O 1
ATOM 1388 N N . ILE A 1 190 ? 2.346 -13.468 -20.767 1.00 96.88 190 ILE A N 1
ATOM 1389 C CA . ILE A 1 190 ? 3.593 -12.939 -21.323 1.00 96.88 190 ILE A CA 1
ATOM 1390 C C . ILE A 1 190 ? 4.668 -14.019 -21.495 1.00 96.88 190 ILE A C 1
ATOM 1392 O O . ILE A 1 190 ? 5.785 -13.689 -21.864 1.00 96.88 190 ILE A O 1
ATOM 1396 N N . THR A 1 191 ? 4.303 -15.301 -21.354 1.00 96.25 191 THR A N 1
ATOM 1397 C CA . THR A 1 191 ? 5.215 -16.459 -21.484 1.00 96.25 191 THR A CA 1
ATOM 1398 C C . THR A 1 191 ? 6.049 -16.444 -22.773 1.00 96.25 191 THR A C 1
ATOM 1400 O O . THR A 1 191 ? 7.166 -16.951 -22.817 1.00 96.25 191 THR A O 1
ATOM 1403 N N . ASP A 1 192 ? 5.482 -15.915 -23.859 1.00 95.88 192 ASP A N 1
ATOM 1404 C CA . ASP A 1 192 ? 6.221 -15.572 -25.072 1.00 95.88 192 ASP A CA 1
ATOM 1405 C C . ASP A 1 192 ? 6.115 -14.055 -25.276 1.00 95.88 192 ASP A C 1
ATOM 1407 O O . ASP A 1 192 ? 5.088 -13.584 -25.784 1.00 95.88 192 ASP A O 1
ATOM 1411 N N . PRO A 1 193 ? 7.151 -13.277 -24.916 1.00 92.75 193 PRO A N 1
ATOM 1412 C CA . PRO A 1 193 ? 7.125 -11.824 -25.036 1.00 92.75 193 PRO A CA 1
ATOM 1413 C C . PRO A 1 193 ? 6.862 -11.331 -26.463 1.00 92.75 193 PRO A C 1
ATOM 1415 O O . PRO A 1 193 ? 6.304 -10.249 -26.654 1.00 92.75 193 PRO A O 1
ATOM 1418 N N . ALA A 1 194 ? 7.207 -12.113 -27.492 1.00 95.00 194 ALA A N 1
ATOM 1419 C CA . ALA A 1 194 ? 6.927 -11.751 -28.880 1.00 95.00 194 ALA A CA 1
ATOM 1420 C C . ALA A 1 194 ? 5.440 -11.913 -29.250 1.00 95.00 194 ALA A C 1
ATOM 1422 O O . ALA A 1 194 ? 4.989 -11.346 -30.248 1.00 95.00 194 ALA A O 1
ATOM 1423 N N . ASN A 1 195 ? 4.680 -12.678 -28.461 1.00 95.81 195 ASN A N 1
ATOM 1424 C CA . ASN A 1 195 ? 3.279 -13.020 -28.695 1.00 95.81 195 ASN A CA 1
ATOM 1425 C C . ASN A 1 195 ? 2.425 -12.882 -27.420 1.00 95.81 195 ASN A C 1
ATOM 1427 O O . ASN A 1 195 ? 1.536 -13.700 -27.182 1.00 95.81 195 ASN A O 1
ATOM 1431 N N . ALA A 1 196 ? 2.664 -11.842 -26.616 1.00 97.50 196 ALA A N 1
ATOM 1432 C CA . ALA A 1 196 ? 1.899 -11.588 -25.397 1.00 97.50 196 ALA A CA 1
ATOM 1433 C C . ALA A 1 196 ? 0.391 -11.422 -25.676 1.00 97.50 196 ALA A C 1
ATOM 1435 O O . ALA A 1 196 ? -0.016 -10.724 -26.614 1.00 97.50 196 ALA A O 1
ATOM 1436 N N . THR A 1 197 ? -0.461 -12.021 -24.839 1.00 97.00 197 THR A N 1
ATOM 1437 C CA . THR A 1 197 ? -1.922 -12.009 -25.030 1.00 97.00 197 THR A CA 1
ATOM 1438 C C . THR A 1 197 ? -2.678 -11.613 -23.772 1.00 97.00 197 THR A C 1
ATOM 1440 O O . THR A 1 197 ? -2.371 -12.049 -22.670 1.00 97.00 197 THR A O 1
ATOM 1443 N N . THR A 1 198 ? -3.714 -10.788 -23.925 1.00 98.44 198 THR A N 1
ATOM 1444 C CA . THR A 1 198 ? -4.603 -10.443 -22.810 1.00 98.44 198 THR A CA 1
ATOM 1445 C C . THR A 1 198 ? -5.5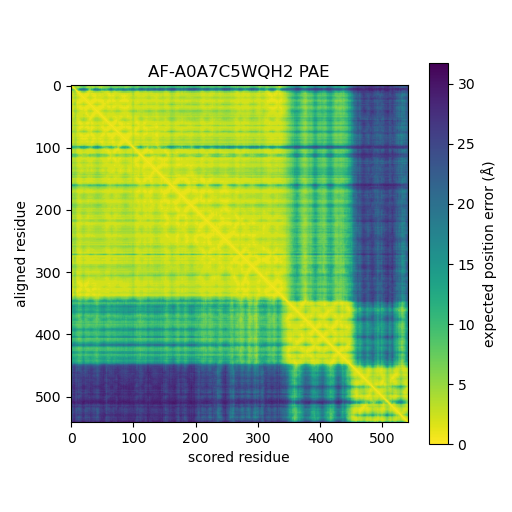20 -11.623 -22.495 1.00 98.44 198 THR A C 1
ATOM 1447 O O . THR A 1 198 ? -6.297 -12.041 -23.353 1.00 98.44 198 THR A O 1
ATOM 1450 N N . LEU A 1 199 ? -5.458 -12.113 -21.259 1.00 98.44 199 LEU A N 1
ATOM 1451 C CA . LEU A 1 199 ? -6.354 -13.136 -20.723 1.00 98.44 199 LEU A CA 1
ATOM 1452 C C . LEU A 1 199 ? -7.656 -12.519 -20.217 1.00 98.44 199 LEU A C 1
ATOM 1454 O O . LEU A 1 199 ? -8.736 -13.014 -20.532 1.00 98.44 199 LEU A O 1
ATOM 1458 N N . ALA A 1 200 ? -7.554 -11.419 -19.466 1.00 98.44 200 ALA A N 1
ATOM 1459 C CA . ALA A 1 200 ? -8.703 -10.780 -18.845 1.00 98.44 200 ALA A CA 1
ATOM 1460 C C . ALA A 1 200 ? -8.570 -9.261 -18.742 1.00 98.44 200 ALA A C 1
ATOM 1462 O O . ALA A 1 200 ? -7.488 -8.672 -18.791 1.00 98.44 200 ALA A O 1
ATOM 1463 N N . THR A 1 201 ? -9.719 -8.616 -18.586 1.00 98.38 201 THR A N 1
ATOM 1464 C CA . THR A 1 201 ? -9.851 -7.186 -18.324 1.00 98.38 201 THR A CA 1
ATOM 1465 C C . THR A 1 201 ? -10.888 -7.011 -17.233 1.00 98.38 201 THR A C 1
ATOM 1467 O O . THR A 1 201 ? -12.026 -7.449 -17.398 1.00 98.38 201 THR A O 1
ATOM 1470 N N . LEU A 1 202 ? -10.501 -6.352 -16.144 1.00 98.62 202 LEU A N 1
ATOM 1471 C CA . LEU A 1 202 ? -11.401 -6.007 -15.055 1.00 98.62 202 LEU A CA 1
ATOM 1472 C C . LEU A 1 202 ? -11.422 -4.493 -14.878 1.00 98.62 202 LEU A C 1
ATOM 1474 O O . LEU A 1 202 ? -10.390 -3.854 -14.674 1.00 98.62 202 LEU A O 1
ATOM 1478 N N . PHE A 1 203 ? -12.627 -3.939 -14.955 1.00 98.12 203 PHE A N 1
ATOM 1479 C CA . PHE A 1 203 ? -12.929 -2.564 -14.582 1.00 98.12 203 PHE A CA 1
ATOM 1480 C C . PHE A 1 203 ? -13.616 -2.558 -13.220 1.00 98.12 203 PHE A C 1
ATOM 1482 O O . PHE A 1 203 ? -14.331 -3.501 -12.875 1.00 98.12 203 PHE A O 1
ATOM 1489 N N . TYR A 1 204 ? -13.436 -1.476 -12.476 1.00 97.31 204 TYR A N 1
ATOM 1490 C CA . TYR A 1 204 ? -14.035 -1.268 -11.163 1.00 97.31 204 TYR A CA 1
ATOM 1491 C C . TYR A 1 204 ? -14.699 0.121 -11.102 1.00 97.31 204 TYR A C 1
ATOM 1493 O O . TYR A 1 204 ? -14.367 0.997 -11.907 1.00 97.31 204 TYR A O 1
ATOM 1501 N N . PRO A 1 205 ? -15.688 0.334 -10.214 1.00 95.88 205 PRO A N 1
ATOM 1502 C CA . PRO A 1 205 ? -16.324 1.641 -10.052 1.00 95.88 205 PRO A CA 1
ATOM 1503 C C . PRO A 1 205 ? -15.340 2.680 -9.498 1.00 95.88 205 PRO A C 1
ATOM 1505 O O . PRO A 1 205 ? -14.373 2.318 -8.834 1.00 95.88 205 PRO A O 1
ATOM 1508 N N . ASN A 1 206 ? -15.627 3.966 -9.729 1.00 96.44 206 ASN A N 1
ATOM 1509 C CA . ASN A 1 206 ? -14.846 5.092 -9.197 1.00 96.44 206 ASN A CA 1
ATOM 1510 C C . ASN A 1 206 ? -13.357 5.037 -9.578 1.00 96.44 206 ASN A C 1
ATOM 1512 O O . ASN A 1 206 ? -12.500 5.341 -8.764 1.00 96.44 206 ASN A O 1
ATOM 1516 N N . ALA A 1 207 ? -13.049 4.601 -10.801 1.00 97.06 207 ALA A N 1
ATOM 1517 C CA . ALA A 1 207 ? -11.674 4.545 -11.277 1.00 97.06 207 ALA A CA 1
ATOM 1518 C C . ALA A 1 207 ? -11.153 5.931 -11.665 1.00 97.06 207 ALA A C 1
ATOM 1520 O O . ALA A 1 207 ? -11.747 6.578 -12.535 1.00 97.06 207 ALA A O 1
ATOM 1521 N N . GLY A 1 208 ? -10.045 6.344 -11.049 1.00 96.75 208 GLY A N 1
ATOM 1522 C CA . GLY A 1 208 ? -9.275 7.523 -11.430 1.00 96.75 208 GLY A CA 1
ATOM 1523 C C . GLY A 1 208 ? -8.093 7.126 -12.311 1.00 96.75 208 GLY A C 1
ATOM 1524 O O . GLY A 1 208 ? -8.022 7.498 -13.485 1.00 96.75 208 GLY A O 1
ATOM 1525 N N . TYR A 1 209 ? -7.195 6.324 -11.751 1.00 98.12 209 TYR A N 1
ATOM 1526 C CA . TYR A 1 209 ? -5.920 5.913 -12.309 1.00 98.12 209 TYR A CA 1
ATOM 1527 C C . TYR A 1 209 ? -5.408 4.634 -11.627 1.00 98.12 209 TYR A C 1
ATOM 1529 O O . TYR A 1 209 ? -4.851 4.678 -10.537 1.00 98.12 209 TYR A O 1
ATOM 1537 N N . ALA A 1 210 ? -5.574 3.478 -12.280 1.00 98.31 210 ALA A N 1
ATOM 1538 C CA . ALA A 1 210 ? -5.041 2.214 -11.769 1.00 98.31 210 ALA A CA 1
ATOM 1539 C C . ALA A 1 210 ? -3.517 2.320 -11.651 1.00 98.31 210 ALA A C 1
ATOM 1541 O O . ALA A 1 210 ? -2.833 2.407 -12.674 1.00 98.31 210 ALA A O 1
ATOM 1542 N N . HIS A 1 211 ? -3.015 2.300 -10.419 1.00 98.44 211 HIS A N 1
ATOM 1543 C CA . HIS A 1 211 ? -1.657 2.729 -10.121 1.00 98.44 211 HIS A CA 1
ATOM 1544 C C . HIS A 1 211 ? -0.711 1.549 -9.907 1.00 98.44 211 HIS A C 1
ATOM 1546 O O . HIS A 1 211 ? 0.257 1.391 -10.648 1.00 98.44 211 HIS A O 1
ATOM 1552 N N . GLN A 1 212 ? -1.015 0.692 -8.933 1.00 98.06 212 GLN A N 1
ATOM 1553 C CA . GLN A 1 212 ? -0.148 -0.418 -8.547 1.00 98.06 212 GLN A CA 1
ATOM 1554 C C . GLN A 1 212 ? -0.968 -1.631 -8.114 1.00 98.06 212 GLN A C 1
ATOM 1556 O O . GLN A 1 212 ? -2.103 -1.496 -7.646 1.00 98.06 212 GLN A O 1
ATOM 1561 N N . VAL A 1 213 ? -0.402 -2.822 -8.319 1.00 98.31 213 VAL A N 1
ATOM 1562 C CA . VAL A 1 213 ? -1.017 -4.093 -7.938 1.00 98.31 213 VAL A CA 1
ATOM 1563 C C . VAL A 1 213 ? -0.026 -5.021 -7.259 1.00 98.31 213 VAL A C 1
ATOM 1565 O O . VAL A 1 213 ? 1.139 -5.069 -7.640 1.00 98.31 213 VAL A O 1
ATOM 1568 N N . TRP A 1 214 ? -0.512 -5.816 -6.306 1.00 98.25 214 TRP A N 1
ATOM 1569 C CA . TRP A 1 214 ? 0.278 -6.881 -5.692 1.00 98.25 214 TRP A CA 1
ATOM 1570 C C . TRP A 1 214 ? -0.605 -8.040 -5.222 1.00 98.25 214 TRP A C 1
ATOM 1572 O O . TRP A 1 214 ? -1.685 -7.840 -4.664 1.00 98.25 214 TRP A O 1
ATOM 1582 N N . LEU A 1 215 ? -0.156 -9.266 -5.464 1.00 97.75 215 LEU A N 1
ATOM 1583 C CA . LEU A 1 215 ? -0.823 -10.513 -5.108 1.00 97.75 215 LEU A CA 1
ATOM 1584 C C . LEU A 1 215 ? -0.689 -10.786 -3.616 1.00 97.75 215 LEU A C 1
ATOM 1586 O O . LEU A 1 215 ? 0.358 -10.528 -3.039 1.00 97.75 215 LEU A O 1
ATOM 1590 N N . SER A 1 216 ? -1.701 -11.404 -3.015 1.00 95.75 216 SER A N 1
ATOM 1591 C CA . SER A 1 216 ? -1.572 -12.085 -1.730 1.00 95.75 216 SER A CA 1
ATOM 1592 C C . SER A 1 216 ? -0.534 -13.208 -1.806 1.00 95.75 216 SER A C 1
ATOM 1594 O O . SER A 1 216 ? -0.275 -13.776 -2.869 1.00 95.75 216 SER A O 1
ATOM 1596 N N . SER A 1 217 ? 0.026 -13.596 -0.660 1.00 89.88 217 SER A N 1
ATOM 1597 C CA . SER A 1 217 ? 1.056 -14.643 -0.579 1.00 89.88 217 SER A CA 1
ATOM 1598 C C . SER A 1 217 ? 0.608 -16.007 -1.123 1.00 89.88 217 SER A C 1
ATOM 1600 O O . SER A 1 217 ? 1.435 -16.789 -1.585 1.00 89.88 217 SER A O 1
ATOM 1602 N N . ASP A 1 218 ? -0.698 -16.294 -1.114 1.00 90.50 218 ASP A N 1
ATOM 1603 C CA . ASP A 1 218 ? -1.286 -17.499 -1.713 1.00 90.50 218 ASP A CA 1
ATOM 1604 C C . ASP A 1 218 ? -1.635 -17.350 -3.211 1.00 90.50 218 ASP A C 1
ATOM 1606 O O . ASP A 1 218 ? -2.137 -18.297 -3.816 1.00 90.50 218 ASP A O 1
ATOM 1610 N N . ARG A 1 219 ? -1.372 -16.177 -3.806 1.00 92.19 219 ARG A N 1
ATOM 1611 C CA . ARG A 1 219 ? -1.659 -15.784 -5.200 1.00 92.19 219 ARG A CA 1
ATOM 1612 C C . ARG A 1 219 ? -3.128 -15.898 -5.604 1.00 92.19 219 ARG A C 1
ATOM 1614 O O . ARG A 1 219 ? -3.441 -15.957 -6.790 1.00 92.19 219 ARG A O 1
ATOM 1621 N N . ARG A 1 220 ? -4.048 -15.940 -4.640 1.00 94.44 220 ARG A N 1
ATOM 1622 C CA . ARG A 1 220 ? -5.488 -16.035 -4.920 1.00 94.44 220 ARG A CA 1
ATOM 1623 C C . ARG A 1 220 ? -6.171 -14.685 -4.999 1.00 94.44 220 ARG A C 1
ATOM 1625 O O . ARG A 1 220 ? -7.200 -14.584 -5.661 1.00 94.44 220 ARG A O 1
ATOM 1632 N N . TYR A 1 221 ? -5.616 -13.677 -4.341 1.00 97.94 221 TYR A N 1
ATOM 1633 C CA . TYR A 1 221 ? -6.165 -12.333 -4.300 1.00 97.94 221 TYR A CA 1
ATOM 1634 C C . TYR A 1 221 ? -5.132 -11.338 -4.809 1.00 97.94 221 TYR A C 1
ATOM 1636 O O . TYR A 1 221 ? -3.932 -11.552 -4.679 1.00 97.94 221 TYR A O 1
ATOM 1644 N N . LEU A 1 222 ? -5.606 -10.256 -5.407 1.00 98.56 222 LEU A N 1
ATOM 1645 C CA . LEU A 1 222 ? -4.806 -9.137 -5.874 1.00 98.56 222 LEU A CA 1
ATOM 1646 C C . LEU A 1 222 ? -5.336 -7.869 -5.214 1.00 98.56 222 LEU A C 1
ATOM 1648 O O . LEU A 1 222 ? -6.544 -7.611 -5.230 1.00 98.56 222 LEU A O 1
ATOM 1652 N N . TYR A 1 223 ? -4.426 -7.084 -4.658 1.00 98.75 223 TYR A N 1
ATOM 1653 C CA . TYR A 1 223 ? -4.704 -5.771 -4.105 1.00 98.75 223 TYR A CA 1
ATOM 1654 C C . TYR A 1 223 ? -4.335 -4.711 -5.134 1.00 98.75 223 TYR A C 1
ATOM 1656 O O . TYR A 1 223 ? -3.271 -4.808 -5.741 1.00 98.75 223 TYR A O 1
ATOM 1664 N N . LEU A 1 224 ? -5.218 -3.739 -5.357 1.00 98.75 224 LEU A N 1
ATOM 1665 C CA . LEU A 1 224 ? -5.025 -2.678 -6.346 1.00 98.75 224 LEU A CA 1
ATOM 1666 C C . LEU A 1 224 ? -5.313 -1.311 -5.728 1.00 98.75 224 LEU A C 1
ATOM 1668 O O . LEU A 1 224 ? -6.421 -1.092 -5.232 1.00 98.75 224 LEU A O 1
ATOM 1672 N N . ASN A 1 225 ? -4.341 -0.410 -5.840 1.00 98.56 225 ASN A N 1
ATOM 1673 C CA . ASN A 1 225 ? -4.455 1.006 -5.485 1.00 98.56 225 ASN A CA 1
ATOM 1674 C C . ASN A 1 225 ? -4.739 1.864 -6.728 1.00 98.56 225 ASN A C 1
ATOM 1676 O O . ASN A 1 225 ? -4.303 1.530 -7.840 1.00 98.56 225 ASN A O 1
ATOM 1680 N N . ASP A 1 226 ? -5.487 2.948 -6.541 1.00 98.25 226 ASP A N 1
ATOM 1681 C CA . ASP A 1 226 ? -5.898 3.889 -7.582 1.00 98.25 226 ASP A CA 1
ATOM 1682 C C . ASP A 1 226 ? -5.558 5.320 -7.148 1.00 98.25 226 ASP A C 1
ATOM 1684 O O . ASP A 1 226 ? -6.337 5.995 -6.491 1.00 98.25 226 ASP A O 1
ATOM 1688 N N . GLU A 1 227 ? -4.395 5.799 -7.578 1.00 97.62 227 GLU A N 1
ATOM 1689 C CA . GLU A 1 227 ? -3.732 6.986 -7.020 1.00 97.62 227 GLU A CA 1
ATOM 1690 C C . GLU A 1 227 ? -4.526 8.301 -7.163 1.00 97.62 227 GLU A C 1
ATOM 1692 O O . GLU A 1 227 ? -4.237 9.293 -6.495 1.00 97.62 227 GLU A O 1
ATOM 1697 N N . LEU A 1 228 ? -5.514 8.364 -8.060 1.00 97.81 228 LEU A N 1
ATOM 1698 C CA . LEU A 1 228 ? -6.248 9.606 -8.315 1.00 97.81 228 LEU A CA 1
ATOM 1699 C C . LEU A 1 228 ? -7.683 9.589 -7.795 1.00 97.81 228 LEU A C 1
ATOM 1701 O O . LEU A 1 228 ? -8.362 10.615 -7.905 1.00 97.81 228 LEU A O 1
ATOM 1705 N N . ASP A 1 229 ? -8.191 8.481 -7.258 1.00 97.50 229 ASP A N 1
ATOM 1706 C CA . ASP A 1 229 ? -9.599 8.411 -6.873 1.00 97.50 229 ASP A CA 1
ATOM 1707 C C . ASP A 1 229 ? -9.927 9.226 -5.603 1.00 97.50 229 ASP A C 1
ATOM 1709 O O . ASP A 1 229 ? -11.023 9.800 -5.534 1.00 97.50 229 ASP A O 1
ATOM 1713 N N . GLU A 1 230 ? -8.986 9.409 -4.667 1.00 97.94 230 GLU A N 1
ATOM 1714 C CA . GLU A 1 230 ? -9.158 10.325 -3.532 1.00 97.94 230 GLU A CA 1
ATOM 1715 C C . GLU A 1 230 ? -8.970 11.795 -3.936 1.00 97.94 230 GLU A C 1
ATOM 1717 O O . GLU A 1 230 ? -9.788 12.644 -3.572 1.00 97.94 230 GLU A O 1
ATOM 1722 N N . GLU A 1 231 ? -7.922 12.120 -4.709 1.00 97.00 231 GLU A N 1
ATOM 1723 C CA . GLU A 1 231 ? -7.623 13.506 -5.125 1.00 97.00 231 GLU A CA 1
ATOM 1724 C C . GLU A 1 231 ? -8.765 14.101 -5.963 1.00 97.00 231 GLU A C 1
ATOM 1726 O O . GLU A 1 231 ? -9.157 15.260 -5.795 1.00 97.00 231 GLU A O 1
ATOM 1731 N N . THR A 1 232 ? -9.344 13.284 -6.845 1.00 96.44 232 THR A N 1
ATOM 1732 C CA . THR A 1 232 ? -10.467 13.685 -7.702 1.00 96.44 232 THR A CA 1
ATOM 1733 C C . THR A 1 232 ? -11.825 13.620 -6.994 1.00 96.44 232 THR A C 1
ATOM 1735 O O . THR A 1 232 ? -12.840 14.017 -7.575 1.00 96.44 232 THR A O 1
ATOM 1738 N N . GLY A 1 233 ? -11.864 13.155 -5.739 1.00 96.38 233 GLY A N 1
ATOM 1739 C CA . GLY A 1 233 ? -13.076 13.047 -4.927 1.00 96.38 233 GLY A CA 1
ATOM 1740 C C . GLY A 1 233 ? -14.045 11.951 -5.382 1.00 96.38 233 GLY A C 1
ATOM 1741 O O . GLY A 1 233 ? -15.237 12.022 -5.071 1.00 96.38 233 GLY A O 1
ATOM 1742 N N . LEU A 1 234 ? -13.567 10.955 -6.137 1.00 97.31 234 LEU A N 1
ATOM 1743 C CA . LEU A 1 234 ? -14.353 9.783 -6.537 1.00 97.31 234 LEU A CA 1
ATOM 1744 C C . LEU A 1 234 ? -14.620 8.852 -5.346 1.00 97.31 234 LEU A C 1
ATOM 1746 O O . LEU A 1 234 ? -15.676 8.212 -5.290 1.00 97.31 234 LEU A O 1
ATOM 1750 N N . VAL A 1 235 ? -13.698 8.813 -4.383 1.00 97.19 235 VAL A N 1
ATOM 1751 C CA . VAL A 1 235 ? -13.868 8.173 -3.074 1.00 97.19 235 VAL A CA 1
ATOM 1752 C C . VAL A 1 235 ? -13.455 9.143 -1.951 1.00 97.19 235 VAL A C 1
ATOM 1754 O O . VAL A 1 235 ? -12.634 10.029 -2.172 1.00 97.19 235 VAL A O 1
ATOM 1757 N N . PRO A 1 236 ? -14.045 9.043 -0.743 1.00 94.75 236 PRO A N 1
ATOM 1758 C CA . PRO A 1 236 ? -13.773 9.994 0.341 1.00 94.75 236 PRO A CA 1
ATOM 1759 C C . PRO A 1 236 ? -12.579 9.612 1.232 1.00 94.75 236 PRO A C 1
ATOM 1761 O O . PRO A 1 236 ? -12.179 10.407 2.083 1.00 94.75 236 PRO A O 1
ATOM 1764 N N . ILE A 1 237 ? -12.079 8.380 1.108 1.00 97.00 237 ILE A N 1
ATOM 1765 C CA . ILE A 1 237 ? -11.013 7.794 1.927 1.00 97.00 237 ILE A CA 1
ATOM 1766 C C . ILE A 1 237 ? -10.137 6.882 1.069 1.00 97.00 237 ILE A C 1
ATOM 1768 O O . ILE A 1 237 ? -10.639 6.334 0.091 1.00 97.00 237 ILE A O 1
ATOM 1772 N N . THR A 1 238 ? -8.891 6.674 1.504 1.00 97.25 238 THR A N 1
ATOM 1773 C CA . THR A 1 238 ? -7.915 5.722 0.952 1.00 97.25 238 THR A CA 1
ATOM 1774 C C . THR A 1 238 ? -8.596 4.403 0.582 1.00 97.25 238 THR A C 1
ATOM 1776 O O . THR A 1 238 ? -9.136 3.765 1.491 1.00 97.25 238 THR A O 1
ATOM 1779 N N . THR A 1 239 ? -8.605 3.974 -0.682 1.00 98.00 239 THR A N 1
ATOM 1780 C CA . THR A 1 239 ? -9.405 2.808 -1.115 1.00 98.00 239 THR A CA 1
ATOM 1781 C C . THR A 1 239 ? -8.618 1.766 -1.917 1.00 98.00 239 THR A C 1
ATOM 1783 O O . THR A 1 239 ? -8.648 1.722 -3.147 1.00 98.00 239 THR A O 1
ATOM 1786 N N . THR A 1 240 ? -8.099 0.754 -1.217 1.00 98.69 240 THR A N 1
ATOM 1787 C CA . THR A 1 240 ? -7.504 -0.418 -1.870 1.00 98.69 240 THR A CA 1
ATOM 1788 C C . THR A 1 240 ? -8.579 -1.427 -2.274 1.00 98.69 240 THR A C 1
ATOM 1790 O O . THR A 1 240 ? -9.418 -1.840 -1.469 1.00 98.69 240 THR A O 1
ATOM 1793 N N . ARG A 1 241 ? -8.553 -1.873 -3.531 1.00 98.56 241 ARG A N 1
ATOM 1794 C CA . ARG A 1 241 ? -9.477 -2.876 -4.087 1.00 98.56 241 ARG A CA 1
ATOM 1795 C C . ARG A 1 241 ? -8.966 -4.288 -3.854 1.00 98.56 241 ARG A C 1
ATOM 1797 O O . ARG A 1 241 ? -7.783 -4.548 -4.038 1.00 98.56 241 ARG A O 1
ATOM 1804 N N . VAL A 1 242 ? -9.877 -5.206 -3.533 1.00 98.75 242 VAL A N 1
ATOM 1805 C CA . VAL A 1 242 ? -9.589 -6.639 -3.385 1.00 98.75 242 VAL A CA 1
ATOM 1806 C C . VAL A 1 242 ? -10.218 -7.415 -4.532 1.00 98.75 242 VAL A C 1
ATOM 1808 O O . VAL A 1 242 ? -11.439 -7.396 -4.719 1.00 98.75 242 VAL A O 1
ATOM 1811 N N . ILE A 1 243 ? -9.387 -8.117 -5.293 1.00 98.88 243 ILE A N 1
ATOM 1812 C CA . ILE A 1 243 ? -9.786 -8.841 -6.498 1.00 98.88 243 ILE A CA 1
ATOM 1813 C C . ILE A 1 243 ? -9.434 -10.320 -6.326 1.00 98.88 243 ILE A C 1
ATOM 1815 O O . ILE A 1 243 ? -8.284 -10.647 -6.064 1.00 98.88 243 ILE A O 1
ATOM 1819 N N . ASP A 1 244 ? -10.398 -11.224 -6.496 1.00 98.56 244 ASP A N 1
ATOM 1820 C CA . ASP A 1 244 ? -10.131 -12.658 -6.652 1.00 98.56 244 ASP A CA 1
ATOM 1821 C C . ASP A 1 244 ? -9.505 -12.897 -8.028 1.00 98.56 244 ASP A C 1
ATOM 1823 O O . ASP A 1 244 ? -10.091 -12.544 -9.054 1.00 98.56 244 ASP A O 1
ATOM 1827 N N . VAL A 1 245 ? -8.314 -13.487 -8.039 1.00 98.06 245 VAL A N 1
ATOM 1828 C CA . VAL A 1 245 ? -7.549 -13.853 -9.237 1.00 98.06 245 VAL A CA 1
ATOM 1829 C C . VAL A 1 245 ? -7.190 -15.337 -9.250 1.00 98.06 245 VAL A C 1
ATOM 1831 O O . VAL A 1 245 ? -6.322 -15.760 -10.008 1.00 98.06 245 VAL A O 1
ATOM 1834 N N . SER A 1 246 ? -7.877 -16.155 -8.447 1.00 95.88 246 SER A N 1
ATOM 1835 C CA . SER A 1 246 ? -7.677 -17.609 -8.425 1.00 95.88 246 SER A CA 1
ATOM 1836 C C . SER A 1 246 ? -7.902 -18.272 -9.792 1.00 95.88 246 SER A C 1
ATOM 1838 O O . SER A 1 246 ? -7.318 -19.320 -10.073 1.00 95.88 246 SER A O 1
ATOM 1840 N N . ASP A 1 247 ? -8.694 -17.635 -10.660 1.00 95.62 247 ASP A N 1
ATOM 1841 C CA . ASP A 1 247 ? -8.683 -17.834 -12.108 1.00 95.62 247 ASP A CA 1
ATOM 1842 C C . ASP A 1 247 ? -8.246 -16.528 -12.806 1.00 95.62 247 ASP A C 1
ATOM 1844 O O . ASP A 1 247 ? -9.069 -15.623 -12.977 1.00 95.62 247 ASP A O 1
ATOM 1848 N N . PRO A 1 248 ? -6.979 -16.410 -13.254 1.00 96.62 248 PRO A N 1
ATOM 1849 C CA . PRO A 1 248 ? -6.477 -15.199 -13.910 1.00 96.62 248 PRO A CA 1
ATOM 1850 C C . PRO A 1 248 ? -7.218 -14.835 -15.204 1.00 96.62 248 PRO A C 1
ATOM 1852 O O . PRO A 1 248 ? -7.177 -13.684 -15.640 1.00 96.62 248 PRO A O 1
ATOM 1855 N N . ALA A 1 249 ? -7.914 -15.788 -15.833 1.00 96.31 249 ALA A N 1
ATOM 1856 C CA . ALA A 1 249 ? -8.737 -15.514 -17.007 1.00 96.31 249 ALA A CA 1
ATOM 1857 C C . ALA A 1 249 ? -10.118 -14.932 -16.649 1.00 96.31 249 ALA A C 1
ATOM 1859 O O . ALA A 1 249 ? -10.800 -14.405 -17.528 1.00 96.31 249 ALA A O 1
ATOM 1860 N N . ASN A 1 250 ? -10.537 -15.004 -15.381 1.00 96.94 250 ASN A N 1
ATOM 1861 C CA . ASN A 1 250 ? -11.837 -14.535 -14.898 1.00 96.94 250 ASN A CA 1
ATOM 1862 C C . ASN A 1 250 ? -11.724 -13.842 -13.522 1.00 96.94 250 ASN A C 1
ATOM 1864 O O . ASN A 1 250 ? -12.346 -14.298 -12.560 1.00 96.94 250 ASN A O 1
ATOM 1868 N N . PRO A 1 251 ? -10.961 -12.740 -13.403 1.00 98.25 251 PRO A N 1
ATOM 1869 C CA . PRO A 1 251 ? -10.822 -12.020 -12.144 1.00 98.25 251 PRO A CA 1
ATOM 1870 C C . PRO A 1 251 ? -12.153 -11.393 -11.697 1.00 98.25 251 PRO A C 1
ATOM 1872 O O . PRO A 1 251 ? -12.960 -10.964 -12.529 1.00 98.25 251 PRO A O 1
ATOM 1875 N N . VAL A 1 252 ? -12.374 -11.297 -10.382 1.00 98.38 252 VAL A N 1
ATOM 1876 C CA . VAL A 1 252 ? -13.620 -10.773 -9.791 1.00 98.38 252 VAL A CA 1
ATOM 1877 C C . VAL A 1 252 ? -13.319 -9.777 -8.677 1.00 98.38 252 VAL A C 1
ATOM 1879 O O . VAL A 1 252 ? -12.645 -10.106 -7.710 1.00 98.38 252 VAL A O 1
ATOM 1882 N N . LEU A 1 253 ? -13.869 -8.563 -8.766 1.00 98.56 253 LEU A N 1
ATOM 1883 C CA . LEU A 1 253 ? -13.806 -7.589 -7.673 1.00 98.56 253 LEU A CA 1
ATOM 1884 C C . LEU A 1 253 ? -14.689 -8.069 -6.513 1.00 98.56 253 LEU A C 1
ATOM 1886 O O . LEU A 1 253 ? -15.900 -8.216 -6.686 1.00 98.56 253 LEU A O 1
ATOM 1890 N N . LEU A 1 254 ? -14.092 -8.289 -5.343 1.00 97.94 254 LEU A N 1
ATOM 1891 C CA . LEU A 1 254 ? -14.797 -8.749 -4.144 1.00 97.94 254 LEU A CA 1
ATOM 1892 C C . LEU A 1 254 ? -15.239 -7.595 -3.245 1.00 97.94 254 LEU A C 1
ATOM 1894 O O . LEU A 1 254 ? -16.310 -7.655 -2.643 1.00 97.94 254 LEU A O 1
ATOM 1898 N N . GLY A 1 255 ? -14.427 -6.544 -3.165 1.00 97.25 255 GLY A N 1
ATOM 1899 C CA . GLY A 1 255 ? -14.667 -5.416 -2.276 1.00 97.25 255 GLY A CA 1
ATOM 1900 C C . GLY A 1 255 ? -13.467 -4.483 -2.200 1.00 97.25 255 GLY A C 1
ATOM 1901 O O . GLY A 1 255 ? -12.636 -4.444 -3.109 1.00 97.25 255 GLY A O 1
ATOM 1902 N N . THR A 1 256 ? -13.396 -3.728 -1.110 1.00 97.94 256 THR A N 1
ATOM 1903 C CA . THR A 1 256 ? -12.317 -2.784 -0.813 1.00 97.94 256 THR A CA 1
ATOM 1904 C C . THR A 1 256 ? -11.992 -2.803 0.681 1.00 97.94 256 THR A C 1
ATOM 1906 O O . THR A 1 256 ? -12.823 -3.222 1.491 1.00 97.94 256 THR A O 1
ATOM 1909 N N . PHE A 1 257 ? -10.807 -2.323 1.056 1.00 97.50 257 PHE A N 1
ATOM 1910 C CA . PHE A 1 257 ? -10.449 -2.016 2.442 1.00 97.50 257 PHE A CA 1
ATOM 1911 C C . PHE A 1 257 ? -9.757 -0.649 2.532 1.00 97.50 257 PHE A C 1
ATOM 1913 O O . PHE A 1 257 ? -9.366 -0.067 1.522 1.00 97.50 257 PHE A O 1
ATOM 1920 N N . SER A 1 258 ? -9.659 -0.108 3.749 1.00 96.31 258 SER A N 1
ATOM 1921 C CA . SER A 1 258 ? -9.155 1.245 3.997 1.00 96.31 258 SER A CA 1
ATOM 1922 C C . SER A 1 258 ? -8.583 1.384 5.409 1.00 96.31 258 SER A C 1
ATOM 1924 O O . SER A 1 258 ? -9.038 0.710 6.333 1.00 96.31 258 SER A O 1
ATOM 1926 N N . SER A 1 259 ? -7.652 2.324 5.596 1.00 92.50 259 SER A N 1
ATOM 1927 C CA . SER A 1 259 ? -7.246 2.833 6.919 1.00 92.50 259 SER A CA 1
ATOM 1928 C C . SER A 1 259 ? -8.233 3.867 7.493 1.00 92.50 259 SER A C 1
ATOM 1930 O O . SER A 1 259 ? -8.047 4.366 8.602 1.00 92.50 259 SER A O 1
ATOM 1932 N N . GLY A 1 260 ? -9.269 4.246 6.735 1.00 94.25 260 GLY A N 1
ATOM 1933 C CA . GLY A 1 260 ? -10.229 5.294 7.097 1.00 94.25 260 GLY A CA 1
ATOM 1934 C C . GLY A 1 260 ? -9.684 6.722 6.974 1.00 94.25 260 GLY A C 1
ATOM 1935 O O . GLY A 1 260 ? -10.362 7.668 7.375 1.00 94.25 260 GLY A O 1
ATOM 1936 N N . ARG A 1 261 ? -8.465 6.892 6.449 1.00 95.81 261 ARG A N 1
ATOM 1937 C CA . ARG A 1 261 ? -7.821 8.195 6.223 1.00 95.81 261 ARG A CA 1
ATOM 1938 C C . ARG A 1 261 ? -8.222 8.757 4.853 1.00 95.81 261 ARG A C 1
ATOM 1940 O O . ARG A 1 261 ? -8.465 7.974 3.945 1.00 95.81 261 ARG A O 1
ATOM 1947 N N . PRO A 1 262 ? -8.258 10.086 4.666 1.00 96.50 262 PRO A N 1
ATOM 1948 C CA . PRO A 1 262 ? -8.537 10.710 3.369 1.00 96.50 262 PRO A CA 1
ATOM 1949 C C . PRO A 1 262 ? -7.309 10.840 2.447 1.00 96.50 262 PRO A C 1
ATOM 1951 O O . PRO A 1 262 ? -7.377 11.567 1.463 1.00 96.50 262 PRO A O 1
ATOM 1954 N N . SER A 1 263 ? -6.176 10.207 2.766 1.00 97.50 263 SER A N 1
ATOM 1955 C CA . SER A 1 263 ? -4.946 10.309 1.969 1.00 97.50 263 SER A CA 1
ATOM 1956 C C . SER A 1 263 ? -5.030 9.499 0.680 1.00 97.50 263 SER A C 1
ATOM 1958 O O . SER A 1 263 ? -5.728 8.491 0.649 1.00 97.50 263 SER A O 1
ATOM 1960 N N . ILE A 1 264 ? -4.236 9.879 -0.317 1.00 98.56 264 ILE A N 1
ATOM 1961 C CA . ILE A 1 264 ? -4.073 9.110 -1.555 1.00 98.56 264 ILE A CA 1
ATOM 1962 C C . ILE A 1 264 ? -3.403 7.761 -1.259 1.00 98.56 264 ILE A C 1
ATOM 1964 O O . ILE A 1 264 ? -2.419 7.726 -0.504 1.00 98.56 264 ILE A O 1
ATOM 1968 N N . ASP A 1 265 ? -3.925 6.675 -1.832 1.00 97.06 265 ASP A N 1
ATOM 1969 C CA . ASP A 1 265 ? -3.218 5.395 -1.869 1.00 97.06 265 ASP A CA 1
ATOM 1970 C C . ASP A 1 265 ? -2.162 5.328 -2.983 1.00 97.06 265 ASP A C 1
ATOM 1972 O O . ASP A 1 265 ? -2.277 5.973 -4.018 1.00 97.06 265 ASP A O 1
ATOM 1976 N N . HIS A 1 266 ? -1.059 4.610 -2.751 1.00 97.56 266 HIS A N 1
ATOM 1977 C CA . HIS A 1 266 ? 0.031 4.563 -3.732 1.00 97.56 266 HIS A CA 1
ATOM 1978 C C . HIS A 1 266 ? 0.623 3.155 -3.862 1.00 97.56 266 HIS A C 1
ATOM 1980 O O . HIS A 1 266 ? -0.011 2.280 -4.454 1.00 97.56 266 HIS A O 1
ATOM 1986 N N . ASN A 1 267 ? 1.795 2.882 -3.284 1.00 97.62 267 ASN A N 1
ATOM 1987 C CA . ASN A 1 267 ? 2.451 1.578 -3.397 1.00 97.62 267 ASN A CA 1
ATOM 1988 C C . ASN A 1 267 ? 2.096 0.668 -2.225 1.00 97.62 267 ASN A C 1
ATOM 1990 O O . ASN A 1 267 ? 2.242 1.060 -1.066 1.00 97.62 267 ASN A O 1
ATOM 1994 N N . LEU A 1 268 ? 1.709 -0.572 -2.518 1.00 97.81 268 LEU A N 1
ATOM 1995 C CA . LEU A 1 268 ? 1.570 -1.640 -1.541 1.00 97.81 268 LEU A CA 1
ATOM 1996 C C . LEU A 1 268 ? 2.398 -2.869 -1.912 1.00 97.81 268 LEU A C 1
ATOM 1998 O O . LEU A 1 268 ? 2.701 -3.130 -3.072 1.00 97.81 268 LEU A O 1
ATOM 2002 N N . TYR A 1 269 ? 2.756 -3.642 -0.896 1.00 98.12 269 TYR A N 1
ATOM 2003 C CA . TYR A 1 269 ? 3.472 -4.899 -1.043 1.00 98.12 269 TYR A CA 1
ATOM 2004 C C . TYR A 1 269 ? 3.000 -5.876 0.023 1.00 98.12 269 TYR A C 1
ATOM 2006 O O . TYR A 1 269 ? 2.827 -5.511 1.189 1.00 98.12 269 TYR A O 1
ATOM 2014 N N . THR A 1 270 ? 2.831 -7.137 -0.359 1.00 97.19 270 THR A N 1
ATOM 2015 C CA . THR A 1 270 ? 2.510 -8.201 0.594 1.00 97.19 270 THR A CA 1
ATOM 2016 C C . THR A 1 270 ? 3.767 -8.956 0.978 1.00 97.19 270 THR A C 1
ATOM 2018 O O . THR A 1 270 ? 4.523 -9.382 0.104 1.00 97.19 270 THR A O 1
ATOM 2021 N N . ARG A 1 271 ? 3.955 -9.203 2.269 1.00 93.25 271 ARG A N 1
ATOM 2022 C CA . ARG A 1 271 ? 4.995 -10.095 2.784 1.00 93.25 271 ARG A CA 1
ATOM 2023 C C . ARG A 1 271 ? 4.398 -10.893 3.932 1.00 93.25 271 ARG A C 1
ATOM 2025 O O . ARG A 1 271 ? 3.857 -10.303 4.865 1.00 93.25 271 ARG A O 1
ATOM 2032 N N . ASP A 1 272 ? 4.501 -12.215 3.847 1.00 86.44 272 ASP A N 1
ATOM 2033 C CA . ASP A 1 272 ? 3.877 -13.145 4.791 1.00 86.44 272 ASP A CA 1
ATOM 2034 C C . ASP A 1 272 ? 2.350 -12.955 4.827 1.00 86.44 272 ASP A C 1
ATOM 2036 O O . ASP A 1 272 ? 1.685 -13.129 3.807 1.00 86.44 272 ASP A O 1
ATOM 2040 N N . GLU A 1 273 ? 1.781 -12.570 5.964 1.00 86.75 273 GLU A N 1
ATOM 2041 C CA . GLU A 1 273 ? 0.354 -12.257 6.116 1.00 86.75 273 GLU A CA 1
ATOM 2042 C C . GLU A 1 273 ? 0.103 -10.746 6.213 1.00 86.75 273 GLU A C 1
ATOM 2044 O O . GLU A 1 273 ? -0.987 -10.324 6.583 1.00 86.75 273 GLU A O 1
ATOM 2049 N N . PHE A 1 274 ? 1.092 -9.908 5.898 1.00 94.44 274 PHE A N 1
ATOM 2050 C CA . PHE A 1 274 ? 0.986 -8.459 6.036 1.00 94.44 274 PHE A CA 1
ATOM 2051 C C . PHE A 1 274 ? 0.922 -7.753 4.686 1.00 94.44 274 PHE A C 1
ATOM 2053 O O . PHE 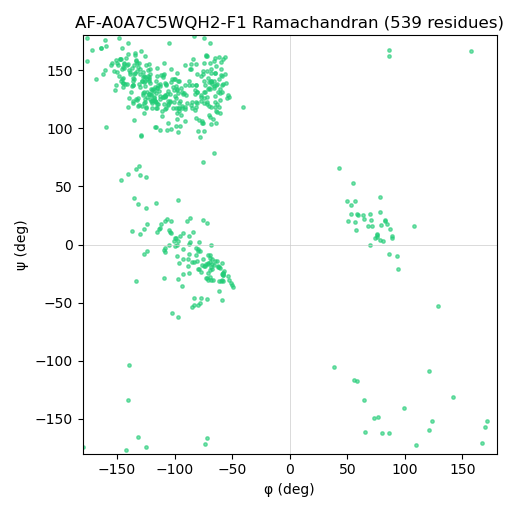A 1 274 ? 1.585 -8.148 3.726 1.00 94.44 274 PHE A O 1
ATOM 2060 N N . ILE A 1 275 ? 0.163 -6.660 4.650 1.00 97.88 275 ILE A N 1
ATOM 2061 C CA . ILE A 1 275 ? 0.131 -5.702 3.544 1.00 97.88 275 ILE A CA 1
ATOM 2062 C C . ILE A 1 275 ? 0.769 -4.412 4.054 1.00 97.88 275 ILE A C 1
ATOM 2064 O O . ILE A 1 275 ? 0.244 -3.778 4.971 1.00 97.88 275 ILE A O 1
ATOM 2068 N N . PHE A 1 276 ? 1.910 -4.042 3.482 1.00 98.50 276 PHE A N 1
ATOM 2069 C CA . PHE A 1 276 ? 2.609 -2.790 3.755 1.00 98.50 276 PHE A CA 1
ATOM 2070 C C . PHE A 1 276 ? 2.268 -1.802 2.655 1.00 98.50 276 PHE A C 1
ATOM 2072 O O . PHE A 1 276 ? 2.462 -2.119 1.488 1.00 98.50 276 PHE A O 1
ATOM 2079 N N . GLN A 1 277 ? 1.781 -0.623 3.016 1.00 98.12 277 GLN A N 1
ATOM 2080 C CA . GLN A 1 277 ? 1.245 0.333 2.059 1.00 98.12 277 GLN A CA 1
ATOM 2081 C C . GLN A 1 277 ? 1.744 1.748 2.363 1.00 98.12 277 GLN A C 1
ATOM 2083 O O . GLN A 1 277 ? 1.537 2.266 3.459 1.00 98.12 277 GLN A O 1
ATOM 2088 N N . ALA A 1 278 ? 2.407 2.377 1.399 1.00 98.25 278 ALA A N 1
ATOM 2089 C CA . ALA A 1 278 ? 2.756 3.789 1.437 1.00 98.25 278 ALA A CA 1
ATOM 2090 C C . ALA A 1 278 ? 1.575 4.615 0.908 1.00 98.25 278 ALA A C 1
ATOM 2092 O O . ALA A 1 278 ? 1.163 4.437 -0.234 1.00 98.25 278 ALA A O 1
ATOM 2093 N N . ASN A 1 279 ? 1.039 5.502 1.749 1.00 98.06 279 ASN A N 1
ATOM 2094 C CA . ASN A 1 279 ? -0.134 6.329 1.451 1.00 98.06 279 ASN A CA 1
ATOM 2095 C C . ASN A 1 279 ? 0.179 7.810 1.637 1.00 98.06 279 ASN A C 1
ATOM 2097 O O . ASN A 1 279 ? -0.437 8.473 2.479 1.00 98.06 279 ASN A O 1
ATOM 2101 N N . TYR A 1 280 ? 1.183 8.307 0.909 1.00 98.19 280 TYR A N 1
ATOM 2102 C CA . TYR A 1 280 ? 1.604 9.707 0.898 1.00 98.19 280 TYR A CA 1
ATOM 2103 C C . TYR A 1 280 ? 1.534 10.347 2.288 1.00 98.19 280 TYR A C 1
ATOM 2105 O O . TYR A 1 280 ? 2.334 10.047 3.181 1.00 98.19 280 TYR A O 1
ATOM 2113 N N . ARG A 1 281 ? 0.528 11.195 2.497 1.00 98.06 281 ARG A N 1
ATOM 2114 C CA . ARG A 1 281 ? 0.371 12.023 3.683 1.00 98.06 281 ARG A CA 1
ATOM 2115 C C . ARG A 1 281 ? -0.037 11.288 4.947 1.00 98.06 281 ARG A C 1
ATOM 2117 O O . ARG A 1 281 ? 0.143 11.834 6.024 1.00 98.06 281 ARG A O 1
ATOM 2124 N N . SER A 1 282 ? -0.537 10.065 4.833 1.00 97.38 282 SER A N 1
ATOM 2125 C CA . SER A 1 282 ? -0.823 9.230 5.995 1.00 97.38 282 SER A CA 1
ATOM 2126 C C . SER A 1 282 ? 0.312 8.240 6.302 1.00 97.38 282 SER A C 1
ATOM 2128 O O . SER A 1 282 ? 0.202 7.466 7.257 1.00 97.38 282 SER A O 1
ATOM 2130 N N . GLY A 1 283 ? 1.416 8.301 5.544 1.00 98.12 283 GLY A N 1
ATOM 2131 C CA . GLY A 1 283 ? 2.644 7.547 5.777 1.00 98.12 283 GLY A CA 1
ATOM 2132 C C . GLY A 1 283 ? 2.533 6.062 5.432 1.00 98.12 283 GLY A C 1
ATOM 2133 O O . GLY A 1 283 ? 1.793 5.663 4.534 1.00 98.12 283 GLY A O 1
ATOM 2134 N N . LEU A 1 284 ? 3.288 5.234 6.157 1.00 98.50 284 LEU A N 1
ATOM 2135 C CA . LEU A 1 284 ? 3.184 3.779 6.073 1.00 98.50 284 LEU A CA 1
ATOM 2136 C C . LEU A 1 284 ? 1.958 3.297 6.847 1.00 98.50 284 LEU A C 1
ATOM 2138 O O . LEU A 1 284 ? 1.828 3.566 8.042 1.00 98.50 284 LEU A O 1
ATOM 2142 N N . ARG A 1 285 ? 1.127 2.497 6.190 1.00 97.94 285 ARG A N 1
ATOM 2143 C CA . ARG A 1 285 ? 0.008 1.742 6.751 1.00 97.94 285 ARG A CA 1
ATOM 2144 C C . ARG A 1 285 ? 0.313 0.253 6.669 1.00 97.94 285 ARG A C 1
ATOM 2146 O O . ARG A 1 285 ? 0.860 -0.213 5.672 1.00 97.94 285 ARG A O 1
ATOM 2153 N N . VAL A 1 286 ? -0.001 -0.490 7.726 1.00 97.56 286 VAL A N 1
ATOM 2154 C CA . VAL A 1 286 ? 0.232 -1.935 7.783 1.00 97.56 286 VAL A CA 1
ATOM 2155 C C . VAL A 1 286 ? -1.053 -2.648 8.158 1.00 97.56 286 VAL A C 1
ATOM 2157 O O . VAL A 1 286 ? -1.614 -2.414 9.232 1.00 97.56 286 VAL A O 1
ATOM 2160 N N . PHE A 1 287 ? -1.487 -3.553 7.289 1.00 95.56 287 PHE A N 1
ATOM 2161 C CA . PHE A 1 287 ? -2.674 -4.373 7.487 1.00 95.56 287 PHE A CA 1
ATOM 2162 C C . PHE A 1 287 ? -2.287 -5.827 7.738 1.00 95.56 287 PHE A C 1
ATOM 2164 O O . PHE A 1 287 ? -1.345 -6.337 7.131 1.00 95.56 287 PHE A O 1
ATOM 2171 N N . ASN A 1 288 ? -3.032 -6.508 8.606 1.00 91.56 288 ASN A N 1
ATOM 2172 C CA . ASN A 1 288 ? -3.052 -7.965 8.623 1.00 91.56 288 ASN A CA 1
ATOM 2173 C C . ASN A 1 288 ? -4.002 -8.451 7.523 1.00 91.56 288 ASN A C 1
ATOM 2175 O O . ASN A 1 288 ? -5.193 -8.154 7.576 1.00 91.56 288 ASN A O 1
ATOM 2179 N N . GLY A 1 289 ? -3.465 -9.194 6.563 1.00 91.75 289 GLY A N 1
ATOM 2180 C CA . GLY A 1 289 ? -4.155 -9.838 5.449 1.00 91.75 289 GLY A CA 1
ATOM 2181 C C . GLY A 1 289 ? -4.287 -11.360 5.588 1.00 91.75 289 GLY A C 1
ATOM 2182 O O . GLY A 1 289 ? -4.463 -12.038 4.581 1.00 91.75 289 GLY A O 1
ATOM 2183 N N . SER A 1 290 ? -4.197 -11.913 6.803 1.00 87.62 290 SER A N 1
ATOM 2184 C CA . SER A 1 290 ? -4.508 -13.330 7.089 1.00 87.62 290 SER A CA 1
ATOM 2185 C C . SER A 1 290 ? -5.945 -13.718 6.710 1.00 87.62 290 SER A C 1
ATOM 2187 O O . SER A 1 290 ? -6.181 -14.846 6.277 1.00 87.62 290 SER A O 1
ATOM 2189 N N . ASP A 1 291 ? -6.892 -12.776 6.800 1.00 89.69 291 ASP A N 1
ATOM 2190 C CA . ASP A 1 291 ? -8.100 -12.779 5.970 1.00 89.69 291 ASP A CA 1
ATOM 2191 C C . ASP A 1 291 ? -7.866 -11.848 4.762 1.00 89.69 291 ASP A C 1
ATOM 2193 O O . ASP A 1 291 ? -8.034 -10.631 4.885 1.00 89.69 291 ASP A O 1
ATOM 2197 N N . PRO A 1 292 ? -7.471 -12.385 3.592 1.00 91.25 292 PRO A N 1
ATOM 2198 C CA . PRO A 1 292 ? -7.089 -11.569 2.443 1.00 91.25 292 PRO A CA 1
ATOM 2199 C C . PRO A 1 292 ? -8.268 -10.818 1.811 1.00 91.25 292 PRO A C 1
ATOM 2201 O O . PRO A 1 292 ? -8.055 -9.929 0.991 1.00 91.25 292 PRO A O 1
ATOM 2204 N N . VAL A 1 293 ? -9.516 -11.144 2.174 1.00 93.44 293 VAL A N 1
ATOM 2205 C CA . VAL A 1 293 ? -10.695 -10.412 1.685 1.00 93.44 293 VAL A CA 1
ATOM 2206 C C . VAL A 1 293 ? -11.190 -9.343 2.648 1.00 93.44 293 VAL A C 1
ATOM 2208 O O . VAL A 1 293 ? -11.911 -8.446 2.217 1.00 93.44 293 VAL A O 1
ATOM 2211 N N . ASN A 1 294 ? -10.762 -9.387 3.914 1.00 89.56 294 ASN A N 1
ATOM 2212 C CA . ASN A 1 294 ? -11.044 -8.351 4.907 1.00 89.56 294 ASN A CA 1
ATOM 2213 C C . ASN A 1 294 ? -9.780 -7.953 5.699 1.00 89.56 294 ASN A C 1
ATOM 2215 O O . ASN A 1 294 ? -9.737 -8.169 6.916 1.00 89.56 294 ASN A O 1
ATOM 2219 N N . PRO A 1 295 ? -8.752 -7.358 5.061 1.00 92.94 295 PRO A N 1
ATOM 2220 C CA . PRO A 1 295 ? -7.569 -6.916 5.786 1.00 92.94 295 PRO A CA 1
ATOM 2221 C C . PRO A 1 295 ? -7.897 -5.850 6.838 1.00 92.94 295 PRO A C 1
ATOM 2223 O O . PRO A 1 295 ? -8.719 -4.960 6.610 1.00 92.94 295 PRO A O 1
ATOM 2226 N N . ILE A 1 296 ? -7.223 -5.909 7.986 1.00 88.88 296 ILE A N 1
ATOM 2227 C CA . ILE A 1 296 ? -7.431 -4.981 9.112 1.00 88.88 296 ILE A CA 1
ATOM 2228 C C . ILE A 1 296 ? -6.148 -4.227 9.443 1.00 88.88 296 ILE A C 1
ATOM 2230 O O . ILE A 1 296 ? -5.087 -4.838 9.542 1.00 88.88 296 ILE A O 1
ATOM 2234 N N . GLU A 1 297 ? -6.222 -2.905 9.626 1.00 92.12 297 GLU A N 1
ATOM 2235 C CA . GLU A 1 297 ? -5.050 -2.098 9.995 1.00 92.12 297 GLU A CA 1
ATOM 2236 C C . GLU A 1 297 ? -4.558 -2.506 11.395 1.00 92.12 297 GLU A C 1
ATOM 2238 O O . GLU A 1 297 ? -5.326 -2.553 12.358 1.00 92.12 297 GLU A O 1
ATOM 2243 N N . ILE A 1 298 ? -3.265 -2.807 11.511 1.00 89.88 298 ILE A N 1
ATOM 2244 C CA . ILE A 1 298 ? -2.621 -3.259 12.755 1.00 89.88 298 ILE A CA 1
ATOM 2245 C C . ILE A 1 298 ? -1.439 -2.389 13.178 1.00 89.88 298 ILE A C 1
ATOM 2247 O O . ILE A 1 298 ? -0.839 -2.615 14.235 1.00 89.88 298 ILE A O 1
ATOM 2251 N N . GLY A 1 299 ? -1.057 -1.421 12.355 1.00 91.50 299 GLY A N 1
ATOM 2252 C CA . GLY A 1 299 ? 0.066 -0.544 12.623 1.00 91.50 299 GLY A CA 1
ATOM 2253 C C . GLY A 1 299 ? 0.211 0.519 11.551 1.00 91.50 299 GLY A C 1
ATOM 2254 O O . GLY A 1 299 ? -0.259 0.363 10.427 1.00 91.50 299 GLY A O 1
ATOM 2255 N N . TYR A 1 300 ? 0.880 1.604 11.914 1.00 95.56 300 TYR A N 1
ATOM 2256 C CA . TYR A 1 300 ? 1.233 2.665 10.988 1.00 95.56 300 TYR A CA 1
ATOM 2257 C C . TYR A 1 300 ? 2.514 3.357 11.452 1.00 95.56 300 TYR A C 1
ATOM 2259 O O . TYR A 1 300 ? 2.867 3.319 12.634 1.00 95.56 300 TYR A O 1
ATOM 2267 N N . PHE A 1 301 ? 3.190 4.017 10.520 1.00 97.25 301 PHE A N 1
ATOM 2268 C CA . PHE A 1 301 ? 4.256 4.964 10.806 1.00 97.25 301 PHE A CA 1
ATOM 2269 C C . PHE A 1 301 ? 4.046 6.198 9.934 1.00 97.25 301 PHE A C 1
ATOM 2271 O O . PHE A 1 301 ? 4.233 6.163 8.719 1.00 97.25 301 PHE A O 1
ATOM 2278 N N . ASP A 1 302 ? 3.613 7.283 10.567 1.00 96.06 302 ASP A N 1
ATOM 2279 C CA . ASP A 1 302 ? 3.257 8.511 9.872 1.00 96.06 302 ASP A CA 1
ATOM 2280 C C . ASP A 1 302 ? 4.513 9.332 9.558 1.00 96.06 302 ASP A C 1
ATOM 2282 O O . ASP A 1 302 ? 5.158 9.894 10.451 1.00 96.06 302 ASP A O 1
ATOM 2286 N N . THR A 1 303 ? 4.876 9.383 8.278 1.00 95.50 303 THR A N 1
ATOM 2287 C CA . THR A 1 303 ? 6.005 10.184 7.814 1.00 95.50 303 THR A CA 1
ATOM 2288 C C . THR A 1 303 ? 5.615 11.648 7.590 1.00 95.50 303 THR A C 1
ATOM 2290 O O . THR A 1 303 ? 6.510 12.492 7.561 1.00 95.50 303 THR A O 1
ATOM 2293 N N . PHE A 1 304 ? 4.317 11.991 7.533 1.00 95.88 304 PHE A N 1
ATOM 2294 C CA . PHE A 1 304 ? 3.775 13.336 7.303 1.00 95.88 304 PHE A CA 1
ATOM 2295 C C . PHE A 1 304 ? 2.684 13.727 8.340 1.00 95.88 304 PHE A C 1
ATOM 2297 O O . PHE A 1 304 ? 1.548 14.032 7.997 1.00 95.88 304 PHE A O 1
ATOM 2304 N N . PRO A 1 305 ? 3.032 13.918 9.626 1.00 94.12 305 PRO A N 1
ATOM 2305 C CA . PRO A 1 305 ? 2.053 14.072 10.718 1.00 94.12 305 PRO A CA 1
ATOM 2306 C C . PRO A 1 305 ? 1.211 15.360 10.719 1.00 94.12 305 PRO A C 1
ATOM 2308 O O . PRO A 1 305 ? 0.411 15.585 11.627 1.00 94.12 305 PRO A O 1
ATOM 2311 N N . ASN A 1 306 ? 1.413 16.258 9.754 1.00 93.12 306 ASN A N 1
ATOM 2312 C CA . ASN A 1 306 ? 0.756 17.565 9.737 1.00 93.12 306 ASN A CA 1
ATOM 2313 C C . ASN A 1 306 ? -0.606 17.553 9.026 1.00 93.12 306 ASN A C 1
ATOM 2315 O O . ASN A 1 306 ? -1.364 18.511 9.176 1.00 93.12 306 ASN A O 1
ATOM 2319 N N . SER A 1 307 ? -0.903 16.546 8.200 1.00 95.69 307 SER A N 1
ATOM 2320 C CA . SER A 1 307 ? -2.136 16.484 7.408 1.00 95.69 307 SER A CA 1
ATOM 2321 C C . SER A 1 307 ? -2.304 15.098 6.804 1.00 95.69 307 SER A C 1
ATOM 2323 O O . SER A 1 307 ? -1.325 14.574 6.307 1.00 95.69 307 SER A O 1
ATOM 2325 N N . ASP A 1 308 ? -3.537 14.592 6.734 1.00 96.25 308 ASP A N 1
ATOM 2326 C CA . ASP A 1 308 ? -3.898 13.387 5.969 1.00 96.25 308 ASP A CA 1
ATOM 2327 C C . ASP A 1 308 ? -4.606 13.716 4.636 1.00 96.25 308 ASP A C 1
ATOM 2329 O O . ASP A 1 308 ? -5.187 12.832 4.018 1.00 96.25 308 ASP A O 1
ATOM 2333 N N . ALA A 1 309 ? -4.653 14.984 4.208 1.00 97.12 309 ALA A N 1
ATOM 2334 C CA . ALA A 1 309 ? -5.406 15.369 3.007 1.00 97.12 309 ALA A CA 1
ATOM 2335 C C . ALA A 1 309 ? -4.900 14.639 1.747 1.00 97.12 309 ALA A C 1
ATOM 2337 O O . ALA A 1 309 ? -3.709 14.346 1.654 1.00 97.12 309 ALA A O 1
ATOM 2338 N N . ALA A 1 310 ? -5.780 14.415 0.767 1.00 97.56 310 ALA A N 1
ATOM 2339 C CA . ALA A 1 310 ? -5.459 13.785 -0.516 1.00 97.56 310 ALA A CA 1
ATOM 2340 C C . ALA A 1 310 ? -4.498 14.648 -1.362 1.00 97.56 310 ALA A C 1
ATOM 2342 O O . ALA A 1 310 ? -4.921 15.400 -2.236 1.00 97.56 310 ALA A O 1
ATOM 2343 N N . GLN A 1 311 ? -3.201 14.612 -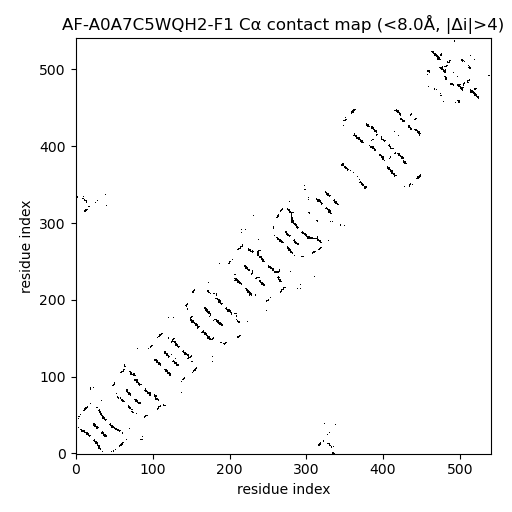1.045 1.00 97.44 311 GLN A N 1
ATOM 2344 C CA . GLN A 1 311 ? -2.127 15.297 -1.769 1.00 97.44 311 GLN A CA 1
ATOM 2345 C C . GLN A 1 311 ? -0.856 14.433 -1.757 1.00 97.44 311 GLN A C 1
ATOM 2347 O O . GLN A 1 311 ? -0.603 13.715 -0.792 1.00 97.44 311 GLN A O 1
ATOM 2352 N N . PHE A 1 312 ? -0.014 14.590 -2.775 1.00 96.50 312 PHE A N 1
ATOM 2353 C CA . PHE A 1 312 ? 1.162 13.753 -3.055 1.00 96.50 312 PHE A CA 1
ATOM 2354 C C . PHE A 1 312 ? 2.391 13.979 -2.156 1.00 96.50 312 PHE A C 1
ATOM 2356 O O . PHE A 1 312 ? 3.498 13.693 -2.579 1.00 96.50 312 PHE A O 1
ATOM 2363 N N . ASN A 1 313 ? 2.270 14.549 -0.956 1.00 96.62 313 ASN A N 1
ATOM 2364 C CA . ASN A 1 313 ? 3.433 14.714 -0.063 1.00 96.62 313 ASN A CA 1
ATOM 2365 C C . ASN A 1 313 ? 3.576 13.505 0.859 1.00 96.62 313 ASN A C 1
ATOM 2367 O O . ASN A 1 313 ? 2.572 12.908 1.226 1.00 96.62 313 ASN A O 1
ATOM 2371 N N . GLY A 1 314 ? 4.779 13.209 1.338 1.00 97.12 314 GLY A N 1
ATOM 2372 C CA . GLY A 1 314 ? 5.003 12.132 2.297 1.00 97.12 314 GLY A CA 1
ATOM 2373 C C . GLY A 1 314 ? 5.520 10.838 1.663 1.00 97.12 314 GLY A C 1
ATOM 2374 O O . GLY A 1 314 ? 6.385 10.873 0.788 1.00 97.12 314 GLY A O 1
ATOM 2375 N N . ALA A 1 315 ? 5.032 9.691 2.141 1.00 98.12 315 ALA A N 1
ATOM 2376 C CA . ALA A 1 315 ? 5.518 8.366 1.759 1.00 98.12 315 ALA A CA 1
ATOM 2377 C C . ALA A 1 315 ? 5.161 8.005 0.305 1.00 98.12 315 ALA A C 1
ATOM 2379 O O . ALA A 1 315 ? 4.005 7.717 0.005 1.00 98.12 315 ALA A O 1
ATOM 2380 N N . TRP A 1 316 ? 6.168 7.963 -0.571 1.00 97.75 316 TRP A N 1
ATOM 2381 C CA . TRP A 1 316 ? 6.046 7.504 -1.957 1.00 97.75 316 TRP A CA 1
ATOM 2382 C C . TRP A 1 316 ? 6.047 5.976 -2.024 1.00 97.75 316 TRP A C 1
ATOM 2384 O O . TRP A 1 316 ? 5.165 5.370 -2.609 1.00 97.75 316 TRP A O 1
ATOM 2394 N N . SER A 1 317 ? 7.025 5.308 -1.414 1.00 97.75 317 SER A N 1
ATOM 2395 C CA . SER A 1 317 ? 7.153 3.850 -1.540 1.00 97.75 317 SER A CA 1
ATOM 2396 C C . SER A 1 317 ? 7.558 3.187 -0.237 1.00 97.75 317 SER A C 1
ATOM 2398 O O . SER A 1 317 ? 8.035 3.837 0.697 1.00 97.75 317 SER A O 1
ATOM 2400 N N . VAL A 1 318 ? 7.369 1.875 -0.183 1.00 98.62 318 VAL A N 1
ATOM 2401 C CA . VAL A 1 318 ? 7.773 1.008 0.920 1.00 98.62 318 VAL A CA 1
ATOM 2402 C C . VAL A 1 318 ? 8.416 -0.247 0.348 1.00 98.62 318 VAL A C 1
ATOM 2404 O O . VAL A 1 318 ? 7.929 -0.790 -0.629 1.00 98.62 318 VAL A O 1
ATOM 2407 N N . TYR A 1 319 ? 9.480 -0.745 0.970 1.00 98.38 319 TYR A N 1
ATOM 2408 C CA . TYR A 1 319 ? 10.070 -2.033 0.615 1.00 98.38 319 TYR A CA 1
ATOM 2409 C C . TYR A 1 319 ? 10.177 -2.910 1.868 1.00 98.38 319 TYR A C 1
ATOM 2411 O O . TYR A 1 319 ? 10.942 -2.577 2.784 1.00 98.38 319 TYR A O 1
ATOM 2419 N N . PRO A 1 320 ? 9.414 -4.019 1.938 1.00 97.56 320 PRO A N 1
ATOM 2420 C CA . PRO A 1 320 ? 9.423 -4.892 3.100 1.00 97.56 320 PRO A CA 1
ATOM 2421 C C . PRO A 1 320 ? 10.319 -6.129 2.945 1.00 97.56 320 PRO A C 1
ATOM 2423 O O . PRO A 1 320 ? 10.390 -6.924 3.863 1.00 97.56 320 PRO A O 1
ATOM 2426 N N . PHE A 1 321 ? 11.010 -6.377 1.836 1.00 96.44 321 PHE A N 1
ATOM 2427 C CA . PHE A 1 321 ? 11.549 -7.726 1.575 1.00 96.44 321 PHE A CA 1
ATOM 2428 C C . PHE A 1 321 ? 12.960 -8.014 2.124 1.00 96.44 321 PHE A C 1
ATOM 2430 O O . PHE A 1 321 ? 13.623 -8.936 1.650 1.00 96.44 321 PHE A O 1
ATOM 2437 N N . PHE A 1 322 ? 13.456 -7.259 3.111 1.00 97.19 322 PHE A N 1
ATOM 2438 C CA . PHE A 1 322 ? 14.762 -7.563 3.710 1.00 97.19 322 PHE A CA 1
ATOM 2439 C C . PHE A 1 322 ? 14.718 -8.834 4.578 1.00 97.19 322 PHE A C 1
ATOM 2441 O O . PHE A 1 322 ? 13.818 -8.958 5.415 1.00 97.19 322 PHE A O 1
ATOM 2448 N N . PRO A 1 323 ? 15.698 -9.753 4.448 1.00 95.12 323 PRO A N 1
ATOM 2449 C CA . PRO A 1 323 ? 15.828 -10.933 5.307 1.00 95.12 323 PRO A CA 1
ATOM 2450 C C . PRO A 1 323 ? 15.842 -10.655 6.816 1.00 95.12 323 PRO A C 1
ATOM 2452 O O . PRO A 1 323 ? 15.382 -11.494 7.589 1.00 95.12 323 PRO A O 1
ATOM 2455 N N . SER A 1 324 ? 16.345 -9.498 7.256 1.00 94.19 324 SER A N 1
ATOM 2456 C CA . SER A 1 324 ? 16.303 -9.077 8.665 1.00 94.19 324 SER A CA 1
ATOM 2457 C C . SER A 1 324 ? 14.893 -8.787 9.187 1.00 94.19 324 SER A C 1
ATOM 2459 O O . SER A 1 324 ? 14.711 -8.624 10.392 1.00 94.19 324 SER A O 1
ATOM 2461 N N . GLY A 1 325 ? 13.900 -8.691 8.299 1.00 93.31 325 GLY A N 1
ATOM 2462 C CA . GLY A 1 325 ? 12.550 -8.231 8.606 1.00 93.31 325 GLY A CA 1
ATOM 2463 C C . GLY A 1 325 ? 12.396 -6.710 8.546 1.00 93.31 325 GLY A C 1
ATOM 2464 O O . GLY A 1 325 ? 11.259 -6.233 8.578 1.00 93.31 325 GLY A O 1
ATOM 2465 N N . THR A 1 326 ? 13.496 -5.960 8.401 1.00 96.25 326 THR A N 1
ATOM 2466 C CA . THR A 1 326 ? 13.502 -4.495 8.273 1.00 96.25 326 THR A CA 1
ATOM 2467 C C . THR A 1 326 ? 12.614 -4.034 7.118 1.00 96.25 326 THR A C 1
ATOM 2469 O O . THR A 1 326 ? 12.619 -4.617 6.034 1.00 96.25 326 THR A O 1
ATOM 2472 N N . VAL A 1 327 ? 11.868 -2.955 7.340 1.00 98.12 327 VAL A N 1
ATOM 2473 C CA . VAL A 1 327 ? 11.052 -2.293 6.316 1.00 98.12 327 VAL A CA 1
ATOM 2474 C C . VAL A 1 327 ? 11.615 -0.903 6.078 1.00 98.12 327 VAL A C 1
ATOM 2476 O O . VAL A 1 327 ? 11.906 -0.182 7.031 1.00 98.12 327 VAL A O 1
ATOM 2479 N N . ILE A 1 328 ? 11.759 -0.500 4.820 1.00 98.56 328 ILE A N 1
ATOM 2480 C CA . ILE A 1 328 ? 12.138 0.875 4.481 1.00 98.56 328 ILE A CA 1
ATOM 2481 C C . ILE A 1 328 ? 10.966 1.617 3.855 1.00 98.56 328 ILE A C 1
ATOM 2483 O O . ILE A 1 328 ? 10.168 1.018 3.142 1.00 98.56 328 ILE A O 1
ATOM 2487 N N . VAL A 1 329 ? 10.876 2.920 4.109 1.00 98.56 329 VAL A N 1
ATOM 2488 C CA . VAL A 1 329 ? 9.870 3.813 3.520 1.00 98.56 329 VAL A CA 1
ATOM 2489 C C . VAL A 1 329 ? 10.598 4.993 2.903 1.00 98.56 329 VAL A C 1
ATOM 2491 O O . VAL A 1 329 ? 11.427 5.625 3.560 1.00 98.56 329 VAL A O 1
ATOM 2494 N N . SER A 1 330 ? 10.303 5.283 1.645 1.00 97.88 330 SER A N 1
ATOM 2495 C CA . SER A 1 330 ? 10.825 6.454 0.955 1.00 97.88 330 SER A CA 1
ATOM 2496 C C . SER A 1 330 ? 9.804 7.578 1.014 1.00 97.88 330 SER A C 1
ATOM 2498 O O . SER A 1 330 ? 8.690 7.435 0.516 1.00 97.88 330 SER A O 1
ATOM 2500 N N . ASP A 1 331 ? 10.179 8.681 1.652 1.00 97.25 331 ASP A N 1
ATOM 2501 C CA . ASP A 1 331 ? 9.375 9.895 1.752 1.00 97.25 331 ASP A CA 1
ATOM 2502 C C . ASP A 1 331 ? 9.966 10.997 0.869 1.00 97.25 331 ASP A C 1
ATOM 2504 O O . ASP A 1 331 ? 11.186 11.206 0.852 1.00 97.25 331 ASP A O 1
ATOM 2508 N N . ILE A 1 332 ? 9.095 11.715 0.163 1.00 96.19 332 ILE A N 1
ATOM 2509 C CA . ILE A 1 332 ? 9.472 12.754 -0.798 1.00 96.19 332 ILE A CA 1
ATOM 2510 C C . ILE A 1 332 ? 10.292 13.846 -0.129 1.00 96.19 332 ILE A C 1
ATOM 2512 O O . ILE A 1 332 ? 11.343 14.226 -0.639 1.00 96.19 332 ILE A O 1
ATOM 2516 N N . GLU A 1 333 ? 9.848 14.355 1.017 1.00 93.81 333 GLU A N 1
ATOM 2517 C CA . GLU A 1 333 ? 10.463 15.516 1.658 1.00 93.81 333 GLU A CA 1
ATOM 2518 C C . GLU A 1 333 ? 11.457 15.140 2.763 1.00 93.81 333 GLU A C 1
ATOM 2520 O O . GLU A 1 333 ? 12.398 15.886 3.056 1.00 93.81 333 GLU A O 1
ATOM 2525 N N . ARG A 1 334 ? 11.240 14.004 3.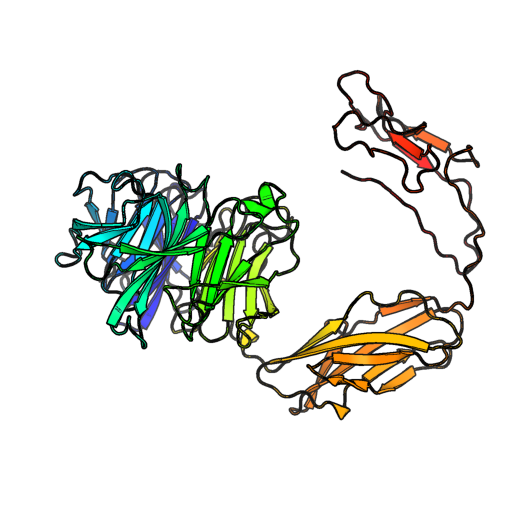429 1.00 93.31 334 ARG A N 1
ATOM 2526 C CA . ARG A 1 334 ? 11.973 13.588 4.636 1.00 93.31 334 ARG A CA 1
ATOM 2527 C C . ARG A 1 334 ? 12.943 12.432 4.394 1.00 93.31 334 ARG A C 1
ATOM 2529 O O . ARG A 1 334 ? 13.731 12.102 5.291 1.00 93.31 334 ARG A O 1
ATOM 2536 N N . GLY A 1 335 ? 12.970 11.898 3.177 1.00 94.38 335 GLY A N 1
ATOM 2537 C CA . GLY A 1 335 ? 13.926 10.898 2.726 1.00 94.38 335 GLY A CA 1
ATOM 2538 C C . GLY A 1 335 ? 13.628 9.493 3.252 1.00 94.38 335 GLY A C 1
ATOM 2539 O O . GLY A 1 335 ? 12.482 9.121 3.470 1.00 94.38 335 GLY A O 1
ATOM 2540 N N . LEU A 1 336 ? 14.676 8.697 3.462 1.00 97.06 336 LEU A N 1
ATOM 2541 C CA . LEU A 1 336 ? 14.556 7.278 3.802 1.00 97.06 336 LEU A CA 1
ATOM 2542 C C . LEU A 1 336 ? 14.268 7.056 5.292 1.00 97.06 336 LEU A C 1
ATOM 2544 O O . LEU A 1 336 ? 15.078 7.436 6.145 1.00 97.06 336 LEU A O 1
ATOM 2548 N N . PHE A 1 337 ? 13.178 6.377 5.614 1.00 97.69 337 PHE A N 1
ATOM 2549 C CA . PHE A 1 337 ? 12.919 5.802 6.932 1.00 97.69 337 PHE A CA 1
ATOM 2550 C C . PHE A 1 337 ? 13.255 4.312 6.918 1.00 97.69 337 PHE A C 1
ATOM 2552 O O . PHE A 1 337 ? 13.026 3.630 5.924 1.00 97.69 337 PHE A O 1
ATOM 2559 N N . ILE A 1 338 ? 13.810 3.817 8.023 1.00 97.56 338 ILE A N 1
ATOM 2560 C CA . ILE A 1 338 ? 14.211 2.421 8.210 1.00 97.56 338 ILE A CA 1
ATOM 2561 C C . ILE A 1 338 ? 13.561 1.974 9.511 1.00 97.56 338 ILE A C 1
ATOM 2563 O O . ILE A 1 338 ? 13.777 2.592 10.555 1.00 97.56 338 ILE A O 1
ATOM 2567 N N . LEU A 1 339 ? 12.701 0.969 9.422 1.00 96.44 339 LEU A N 1
ATOM 2568 C CA . LEU A 1 339 ? 11.760 0.599 10.463 1.00 96.44 339 LEU A CA 1
ATOM 2569 C C . LEU A 1 339 ? 11.990 -0.851 10.879 1.00 96.44 339 LEU A C 1
ATOM 2571 O O . LEU A 1 339 ? 12.009 -1.763 10.051 1.00 96.44 339 LEU A O 1
ATOM 2575 N N . ASP A 1 340 ? 12.109 -1.044 12.187 1.00 91.12 340 ASP A N 1
ATOM 2576 C CA . ASP A 1 340 ? 11.924 -2.342 12.818 1.00 91.12 340 ASP A CA 1
ATOM 2577 C C . ASP A 1 340 ? 10.419 -2.579 12.988 1.00 91.12 340 ASP A C 1
ATOM 2579 O O . ASP A 1 340 ? 9.714 -1.780 13.613 1.00 91.12 340 ASP A O 1
ATOM 2583 N N . VAL A 1 341 ? 9.928 -3.670 12.405 1.00 89.62 341 VAL A N 1
ATOM 2584 C CA . VAL A 1 341 ? 8.515 -4.052 12.440 1.00 89.62 341 VAL A CA 1
ATOM 2585 C C . VAL A 1 341 ? 8.263 -5.323 13.252 1.00 89.62 341 VAL A C 1
ATOM 2587 O O . VAL A 1 341 ? 7.167 -5.867 13.200 1.00 89.62 341 VAL A O 1
ATOM 2590 N N . THR A 1 342 ? 9.224 -5.777 14.061 1.00 85.88 342 THR A N 1
ATOM 2591 C CA . THR A 1 342 ? 9.067 -6.950 14.948 1.00 85.88 342 THR A CA 1
ATOM 2592 C C . THR A 1 342 ? 7.904 -6.810 15.932 1.00 85.88 342 THR A C 1
ATOM 2594 O O . THR A 1 342 ? 7.319 -7.802 16.363 1.00 85.88 342 THR A O 1
ATOM 2597 N N . ALA A 1 343 ? 7.498 -5.578 16.258 1.00 83.88 343 ALA A N 1
ATOM 2598 C CA . ALA A 1 343 ? 6.306 -5.318 17.062 1.00 83.88 343 ALA A CA 1
ATOM 2599 C C . ALA A 1 343 ? 5.001 -5.802 16.396 1.00 83.88 343 ALA A C 1
ATOM 2601 O O . ALA A 1 343 ? 4.000 -5.982 17.090 1.00 83.88 343 ALA A O 1
ATOM 2602 N N . LEU A 1 344 ? 4.990 -6.020 15.075 1.00 84.06 344 LEU A N 1
ATOM 2603 C CA . LEU A 1 344 ? 3.838 -6.587 14.374 1.00 84.06 344 LEU A CA 1
ATOM 2604 C C . LEU A 1 344 ? 3.581 -8.042 14.772 1.00 84.06 344 LEU A C 1
ATOM 2606 O O . LEU A 1 344 ? 2.416 -8.434 14.832 1.00 84.06 344 LEU A O 1
ATOM 2610 N N . ASP A 1 345 ? 4.637 -8.782 15.120 1.00 79.75 345 ASP A N 1
ATOM 2611 C CA . ASP A 1 345 ? 4.567 -10.180 15.551 1.00 79.75 345 ASP A CA 1
ATOM 2612 C C . ASP A 1 345 ? 4.147 -10.335 17.020 1.00 79.75 345 ASP A C 1
ATOM 2614 O O . ASP A 1 345 ? 3.942 -11.453 17.498 1.00 79.75 345 ASP A O 1
ATOM 2618 N N . ALA A 1 346 ? 4.001 -9.230 17.756 1.00 80.94 346 ALA A N 1
ATOM 2619 C CA . ALA A 1 346 ? 3.610 -9.271 19.155 1.00 80.94 346 ALA A CA 1
ATOM 2620 C C . ALA A 1 346 ? 2.205 -9.866 19.338 1.00 80.94 346 ALA A C 1
ATOM 2622 O O . ALA A 1 346 ? 1.261 -9.528 18.621 1.00 80.94 346 ALA A O 1
ATOM 2623 N N . GLU A 1 347 ? 2.062 -10.707 20.363 1.00 84.62 347 GLU A N 1
ATOM 2624 C CA . GLU A 1 347 ? 0.770 -11.223 20.813 1.00 84.62 347 GLU A CA 1
ATOM 2625 C C . GLU A 1 347 ? -0.124 -10.056 21.262 1.00 84.62 347 GLU A C 1
ATOM 2627 O O . GLU A 1 347 ? 0.232 -9.323 22.188 1.00 84.62 347 GLU A O 1
ATOM 2632 N N . ARG A 1 348 ? -1.277 -9.851 20.610 1.00 87.50 348 ARG A N 1
ATOM 2633 C CA . ARG A 1 348 ? -2.200 -8.761 20.973 1.00 87.50 348 ARG A CA 1
ATOM 2634 C C . ARG A 1 348 ? -3.653 -9.002 20.597 1.00 87.50 348 ARG A C 1
ATOM 2636 O O . ARG A 1 348 ? -3.950 -9.727 19.652 1.00 87.50 348 ARG A O 1
ATOM 2643 N N . LEU A 1 349 ? -4.555 -8.332 21.315 1.00 91.31 349 LEU A N 1
ATOM 2644 C CA . LEU A 1 349 ? -5.957 -8.173 20.931 1.00 91.31 349 LEU A CA 1
ATOM 2645 C C . LEU A 1 349 ? -6.207 -6.723 20.500 1.00 91.31 349 LEU A C 1
ATOM 2647 O O . LEU A 1 349 ? -5.898 -5.795 21.248 1.00 91.31 349 LEU A O 1
ATOM 2651 N N . ILE A 1 350 ? -6.797 -6.523 19.322 1.00 89.69 350 ILE A N 1
ATOM 2652 C CA . ILE A 1 350 ? -7.326 -5.220 18.899 1.00 89.69 350 ILE A CA 1
ATOM 2653 C C . ILE A 1 350 ? -8.829 -5.225 19.148 1.00 89.69 350 ILE A C 1
ATOM 2655 O O . ILE A 1 350 ? -9.556 -6.030 18.569 1.00 89.69 350 ILE A O 1
ATOM 2659 N N . ILE A 1 351 ? -9.279 -4.325 20.020 1.00 94.31 351 ILE A N 1
ATOM 2660 C CA . ILE A 1 351 ? -10.689 -4.120 20.351 1.00 94.31 351 ILE A CA 1
ATOM 2661 C C . ILE A 1 351 ? -11.129 -2.823 19.669 1.00 94.31 351 ILE A C 1
ATOM 2663 O O . ILE A 1 351 ? -10.544 -1.772 19.922 1.00 94.31 351 ILE A O 1
ATOM 2667 N N . SER A 1 352 ? -12.162 -2.879 18.832 1.00 92.06 352 SER A N 1
ATOM 2668 C CA . SER A 1 352 ? -12.684 -1.719 18.093 1.00 92.06 352 SER A CA 1
ATOM 2669 C C . SER A 1 352 ? -14.195 -1.590 18.294 1.00 92.06 352 SER A C 1
ATOM 2671 O O . SER A 1 352 ? -14.883 -2.609 18.334 1.00 92.06 352 SER A O 1
ATOM 2673 N N . PRO A 1 353 ? -14.751 -0.374 18.442 1.00 92.94 353 PRO A N 1
ATOM 2674 C CA . PRO A 1 353 ? -16.193 -0.195 18.559 1.00 92.94 353 PRO A CA 1
ATOM 2675 C C . PRO A 1 353 ? -16.895 -0.538 17.240 1.00 92.94 353 PRO A C 1
ATOM 2677 O O . PRO A 1 353 ? -16.427 -0.184 16.161 1.00 92.94 353 PRO A O 1
ATOM 2680 N N . VAL A 1 354 ? -18.051 -1.192 17.337 1.00 92.25 354 VAL A N 1
ATOM 2681 C CA . VAL A 1 354 ? -18.956 -1.414 16.204 1.00 92.25 354 VAL A CA 1
ATOM 2682 C C . VAL A 1 354 ? -20.049 -0.351 16.274 1.00 92.25 354 VAL A C 1
ATOM 2684 O O . VAL A 1 354 ? -20.977 -0.453 17.079 1.00 92.25 354 VAL A O 1
ATOM 2687 N N . GLY A 1 355 ? -19.918 0.680 15.438 1.00 87.44 355 GLY A N 1
ATOM 2688 C CA . GLY A 1 355 ? -20.798 1.850 15.432 1.00 87.44 355 GLY A CA 1
ATOM 2689 C C . GLY A 1 355 ? -20.368 2.943 16.416 1.00 87.44 355 GLY A C 1
ATOM 2690 O O . GLY A 1 355 ? -19.224 2.990 16.867 1.00 87.44 355 GLY A O 1
ATOM 2691 N N . GLU A 1 356 ? -21.289 3.856 16.729 1.00 86.50 356 GLU A N 1
ATOM 2692 C CA . GLU A 1 356 ? -21.001 4.982 17.619 1.00 86.50 356 GLU A CA 1
ATOM 2693 C C . GLU A 1 356 ? -20.889 4.551 19.085 1.00 86.50 356 GLU A C 1
ATOM 2695 O O . GLU A 1 356 ? -21.716 3.805 19.615 1.00 86.50 356 GLU A O 1
ATOM 2700 N N . VAL A 1 357 ? -19.884 5.095 19.773 1.00 92.69 357 VAL A N 1
ATOM 2701 C CA . VAL A 1 357 ? -19.736 4.928 21.220 1.00 92.69 357 VAL A CA 1
ATOM 2702 C C . VAL A 1 357 ? -20.733 5.850 21.943 1.00 92.69 357 VAL A C 1
ATOM 2704 O O . VAL A 1 357 ? -20.731 7.059 21.690 1.00 92.69 357 VAL A O 1
ATOM 2707 N N . PRO A 1 358 ? -21.572 5.340 22.868 1.00 92.00 358 PRO A N 1
ATOM 2708 C CA . PRO A 1 358 ? -22.579 6.158 23.539 1.00 92.00 358 PRO A CA 1
ATOM 2709 C C . PRO A 1 358 ? -21.977 7.317 24.345 1.00 92.00 358 PRO A C 1
ATOM 2711 O O . PRO A 1 358 ? -21.195 7.114 25.270 1.00 92.00 358 PRO A O 1
ATOM 2714 N N . THR A 1 359 ? -22.418 8.542 24.054 1.00 92.38 359 THR A N 1
ATOM 2715 C CA . THR A 1 359 ? -22.074 9.754 24.830 1.00 92.38 359 THR A CA 1
ATOM 2716 C C . THR A 1 359 ? -23.158 10.136 25.842 1.00 92.38 359 THR A C 1
ATOM 2718 O O . THR A 1 359 ? -22.964 11.008 26.693 1.00 92.38 359 THR A O 1
ATOM 2721 N N . THR A 1 360 ? -24.322 9.487 25.764 1.00 90.19 360 THR A N 1
ATOM 2722 C CA . THR A 1 360 ? -25.457 9.658 26.677 1.00 90.19 360 THR A CA 1
ATOM 2723 C C . THR A 1 360 ? -26.027 8.293 27.045 1.00 90.19 360 THR A C 1
ATOM 2725 O O . THR A 1 360 ? -26.177 7.438 26.175 1.00 90.19 360 THR A O 1
ATOM 2728 N N . LEU A 1 361 ? -26.361 8.097 28.320 1.00 93.19 361 LEU A N 1
ATOM 2729 C CA . LEU A 1 361 ? -26.971 6.874 28.841 1.00 93.19 361 LEU A CA 1
ATOM 2730 C C . LEU A 1 361 ? -28.262 7.203 29.598 1.00 93.19 361 LEU A C 1
ATOM 2732 O O . LEU A 1 361 ? -28.319 8.179 30.350 1.00 93.19 361 LEU A O 1
ATOM 2736 N N . ASP A 1 362 ? -29.280 6.360 29.434 1.00 92.75 362 ASP A N 1
ATOM 2737 C CA . ASP A 1 362 ? -30.481 6.401 30.270 1.00 92.75 362 ASP A CA 1
ATOM 2738 C C . ASP A 1 362 ? -30.142 5.841 31.671 1.00 92.75 362 ASP A C 1
ATOM 2740 O O . ASP A 1 362 ? -29.545 4.763 31.760 1.00 92.75 362 ASP A O 1
ATOM 2744 N N . PRO A 1 363 ? -30.511 6.516 32.778 1.00 93.94 363 PRO A N 1
ATOM 2745 C CA . PRO A 1 363 ? -30.360 5.993 34.132 1.00 93.94 363 PRO A CA 1
ATOM 2746 C C . PRO A 1 363 ? -30.986 4.607 34.349 1.00 93.94 363 PRO A C 1
ATOM 2748 O O . PRO A 1 363 ? -30.531 3.851 35.208 1.00 93.94 363 PRO A O 1
ATOM 2751 N N . ALA A 1 364 ? -32.018 4.251 33.580 1.00 94.06 364 ALA A N 1
ATOM 2752 C CA . ALA A 1 364 ? -32.627 2.925 33.604 1.00 94.06 364 ALA A CA 1
ATOM 2753 C C . ALA A 1 364 ? -31.728 1.830 32.993 1.00 94.06 364 ALA A C 1
ATOM 2755 O O . ALA A 1 364 ? -31.955 0.648 33.252 1.00 94.06 364 ALA A O 1
ATOM 2756 N N . GLY A 1 365 ? -30.690 2.206 32.239 1.00 93.69 365 GLY A N 1
ATOM 2757 C CA . GLY A 1 365 ? -29.848 1.295 31.468 1.00 93.69 365 GLY A CA 1
ATOM 2758 C C . GLY A 1 365 ? -30.488 0.890 30.138 1.00 93.69 365 GLY A C 1
ATOM 2759 O O . GLY A 1 365 ? -31.404 1.540 29.642 1.00 93.69 365 GLY A O 1
ATOM 2760 N N . GLY A 1 366 ? -29.992 -0.196 29.545 1.00 93.38 366 GLY A N 1
ATOM 2761 C CA . GLY A 1 366 ? -30.554 -0.793 28.328 1.00 93.38 366 GLY A CA 1
ATOM 2762 C C . GLY A 1 366 ? -29.938 -0.312 27.012 1.00 93.38 366 GLY A C 1
ATOM 2763 O O . GLY A 1 366 ? -30.187 -0.930 25.980 1.00 93.38 366 GLY A O 1
ATOM 2764 N N . ALA A 1 367 ? -29.102 0.732 27.030 1.00 93.44 367 ALA A N 1
ATOM 2765 C CA . ALA A 1 367 ? -28.261 1.061 25.881 1.00 93.44 367 ALA A CA 1
ATOM 2766 C C . ALA A 1 367 ? -27.356 -0.134 25.540 1.00 93.44 367 ALA A C 1
ATOM 2768 O O . ALA A 1 367 ? -26.907 -0.844 26.442 1.00 93.44 367 ALA A O 1
ATOM 2769 N N . VAL A 1 368 ? -27.084 -0.350 24.254 1.00 95.69 368 VAL A N 1
ATOM 2770 C CA . VAL A 1 368 ? -26.211 -1.430 23.786 1.00 95.69 368 VAL A CA 1
ATOM 2771 C C . VAL A 1 368 ? -24.993 -0.827 23.104 1.00 95.69 368 VAL A C 1
ATOM 2773 O O . VAL A 1 368 ? -25.133 0.035 22.241 1.00 95.69 368 VAL A O 1
ATOM 2776 N N . MET A 1 369 ? -23.809 -1.295 23.486 1.00 95.81 369 MET A N 1
ATOM 2777 C CA . MET A 1 369 ? -22.557 -1.057 22.768 1.00 95.81 369 MET A CA 1
ATOM 2778 C C . MET A 1 369 ? -22.038 -2.393 22.260 1.00 95.81 369 MET A C 1
ATOM 2780 O O . MET A 1 369 ? -22.125 -3.388 22.977 1.00 95.81 369 MET A O 1
ATOM 2784 N N . SER A 1 370 ? -21.485 -2.412 21.052 1.00 97.56 370 SER A N 1
ATOM 2785 C CA . SER A 1 370 ? -20.812 -3.592 20.513 1.00 97.56 370 SER A CA 1
ATOM 2786 C C . SER A 1 370 ? -19.362 -3.273 20.175 1.00 97.56 370 SER A C 1
ATOM 2788 O O . SER A 1 370 ? -19.028 -2.130 19.862 1.00 97.56 370 SER A O 1
ATOM 2790 N N . VAL A 1 371 ? -18.504 -4.282 20.255 1.00 97.38 371 VAL A N 1
ATOM 2791 C CA . VAL A 1 371 ? -17.095 -4.218 19.859 1.00 97.38 371 VAL A CA 1
ATOM 2792 C C . VAL A 1 371 ? -16.748 -5.424 19.000 1.00 97.38 371 VAL A C 1
ATOM 2794 O O . VAL A 1 371 ? -17.306 -6.499 19.203 1.00 97.38 371 VAL A O 1
ATOM 2797 N N . SER A 1 372 ? -15.814 -5.260 18.074 1.00 95.38 372 SER A N 1
ATOM 2798 C CA . SER A 1 372 ? -15.121 -6.353 17.399 1.00 95.38 372 SER A CA 1
ATOM 2799 C C . SER A 1 372 ? -13.769 -6.568 18.068 1.00 95.38 372 SER A C 1
ATOM 2801 O O . SER A 1 372 ? -13.065 -5.595 18.351 1.00 95.38 372 SER A O 1
ATOM 2803 N N . ILE A 1 373 ? -13.401 -7.823 18.309 1.00 94.94 373 ILE A N 1
ATOM 2804 C CA . ILE A 1 373 ? -12.118 -8.204 18.896 1.00 94.94 373 ILE A CA 1
ATOM 2805 C C . ILE A 1 373 ? -11.373 -9.102 17.914 1.00 94.94 373 ILE A C 1
ATOM 2807 O O . ILE A 1 373 ? -11.820 -10.208 17.620 1.00 94.94 373 ILE A O 1
ATOM 2811 N N . ASN A 1 374 ? -10.216 -8.632 17.455 1.00 90.31 374 ASN A N 1
ATOM 2812 C CA . ASN A 1 374 ? -9.319 -9.375 16.576 1.00 90.31 374 ASN A CA 1
ATOM 2813 C C . ASN A 1 374 ? -8.072 -9.802 17.353 1.00 90.31 374 ASN A C 1
ATOM 2815 O O . ASN A 1 374 ? -7.433 -8.969 18.000 1.00 90.31 374 ASN A O 1
ATOM 2819 N N . ALA A 1 375 ? -7.735 -11.091 17.304 1.00 89.5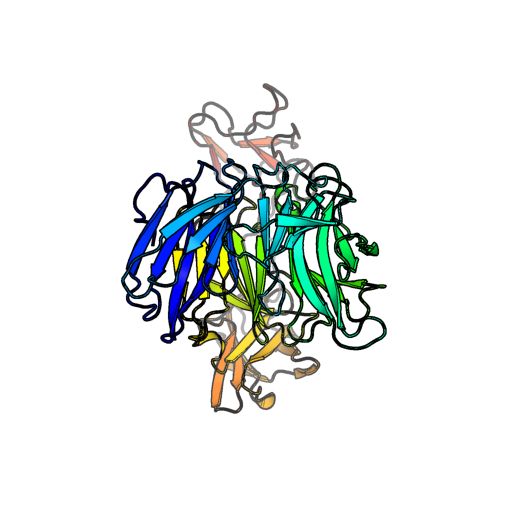0 375 ALA A N 1
ATOM 2820 C CA . ALA A 1 375 ? -6.574 -11.656 17.987 1.00 89.50 375 ALA A CA 1
ATOM 2821 C C . ALA A 1 375 ? -5.413 -11.879 17.011 1.00 89.50 375 ALA A C 1
ATOM 2823 O O . ALA A 1 375 ? -5.611 -12.423 15.928 1.00 89.50 375 ALA A O 1
ATOM 2824 N N . PHE A 1 376 ? -4.203 -11.499 17.420 1.00 85.00 376 PHE A N 1
ATOM 2825 C CA . PHE A 1 376 ? -2.981 -11.602 16.621 1.00 85.00 376 PHE A CA 1
ATOM 2826 C C . PHE A 1 376 ? -1.932 -12.375 17.396 1.00 85.00 376 PHE A C 1
ATOM 2828 O O . PHE A 1 376 ? -1.614 -12.004 18.529 1.00 85.00 376 PHE A O 1
ATOM 2835 N N . ASN A 1 377 ? -1.440 -13.467 16.805 1.00 84.94 377 ASN A N 1
ATOM 2836 C CA . ASN A 1 377 ? -0.478 -14.392 17.418 1.00 84.94 377 ASN A CA 1
ATOM 2837 C C . ASN A 1 377 ? -0.881 -14.873 18.822 1.00 84.94 377 ASN A C 1
ATOM 2839 O O . ASN A 1 377 ? -0.066 -15.344 19.603 1.00 84.94 377 ASN A O 1
ATOM 2843 N N . THR A 1 378 ? -2.166 -14.770 19.149 1.00 89.69 378 THR A N 1
ATOM 2844 C CA . THR A 1 378 ? -2.728 -15.111 20.448 1.00 89.69 378 THR A CA 1
ATOM 2845 C C . THR A 1 378 ? -4.153 -15.615 20.274 1.00 89.69 378 THR A C 1
ATOM 2847 O O . THR A 1 378 ? -4.678 -15.673 19.161 1.00 89.69 378 THR A O 1
ATOM 2850 N N . GLN A 1 379 ? -4.786 -16.016 21.368 1.00 93.06 379 GLN A N 1
ATOM 2851 C CA . GLN A 1 379 ? -6.192 -16.402 21.384 1.00 93.06 379 GLN A CA 1
ATOM 2852 C C . GLN A 1 379 ? -6.934 -15.533 22.390 1.00 93.06 379 GLN A C 1
ATOM 2854 O O . GLN A 1 379 ? -6.419 -15.240 23.467 1.00 93.06 379 GLN A O 1
ATOM 2859 N N . LEU A 1 380 ? -8.150 -15.128 22.038 1.00 95.62 380 LEU A N 1
ATOM 2860 C CA . LEU A 1 380 ? -9.049 -14.427 22.944 1.00 95.62 380 LEU A CA 1
ATOM 2861 C C . LEU A 1 380 ? -9.581 -15.403 24.005 1.00 95.62 380 LEU A C 1
ATOM 2863 O O . LEU A 1 380 ? -10.181 -16.422 23.657 1.00 95.62 380 LEU A O 1
ATOM 2867 N N . ASP A 1 381 ? -9.446 -15.072 25.290 1.00 96.50 381 ASP A N 1
ATOM 2868 C CA . ASP A 1 381 ? -10.279 -15.683 26.325 1.00 96.50 381 ASP A CA 1
ATOM 2869 C C . ASP A 1 381 ? -11.654 -15.009 26.297 1.00 96.50 381 ASP A C 1
ATOM 2871 O O . ASP A 1 381 ? -11.887 -13.988 26.943 1.00 96.50 381 ASP A O 1
ATOM 2875 N N . ALA A 1 382 ? -12.591 -15.581 25.541 1.00 95.56 382 ALA A N 1
ATOM 2876 C CA . ALA A 1 382 ? -13.929 -15.013 25.370 1.00 95.56 382 ALA A CA 1
ATOM 2877 C C . ALA A 1 382 ? -14.684 -14.805 26.700 1.00 95.56 382 ALA A C 1
ATOM 2879 O O . ALA A 1 382 ? -15.575 -13.961 26.772 1.00 95.56 382 ALA A O 1
ATOM 2880 N N . SER A 1 383 ? -14.329 -15.538 27.765 1.00 95.62 383 SER A N 1
ATOM 2881 C CA . SER A 1 383 ? -14.968 -15.401 29.079 1.00 95.62 383 SER A CA 1
ATOM 2882 C C . SER A 1 383 ? -14.520 -14.159 29.858 1.00 95.62 383 SER A C 1
ATOM 2884 O O . SER A 1 383 ? -15.214 -13.732 30.781 1.00 95.62 383 SER A O 1
ATOM 2886 N N . SER A 1 384 ? -13.391 -13.565 29.466 1.00 97.44 384 SER A N 1
ATOM 2887 C CA . SER A 1 384 ? -12.828 -12.354 30.074 1.00 97.44 384 SER A CA 1
ATOM 2888 C C . SER A 1 384 ? -13.411 -11.053 29.507 1.00 97.44 384 SER A C 1
ATOM 2890 O O . SER A 1 384 ? -13.240 -9.990 30.107 1.00 97.44 384 SER A O 1
ATOM 2892 N N . VAL A 1 385 ? -14.098 -11.118 28.358 1.00 98.31 385 VAL A N 1
ATOM 2893 C CA . VAL A 1 385 ? -14.597 -9.933 27.653 1.00 98.31 385 VAL A CA 1
ATOM 2894 C C . VAL A 1 385 ? -15.639 -9.224 28.507 1.00 98.31 385 VAL A C 1
ATOM 2896 O O . VAL A 1 385 ? -16.701 -9.773 28.811 1.00 98.31 385 VAL A O 1
ATOM 2899 N N . ALA A 1 386 ? -15.356 -7.979 28.881 1.00 98.31 386 ALA A N 1
ATOM 2900 C CA . ALA A 1 386 ? -16.200 -7.242 29.803 1.00 98.31 386 ALA A CA 1
ATOM 2901 C C . ALA A 1 386 ? -16.181 -5.731 29.566 1.00 98.31 386 ALA A C 1
ATOM 2903 O O . ALA A 1 386 ? -15.166 -5.154 29.192 1.00 98.31 386 ALA A O 1
ATOM 2904 N N . LEU A 1 387 ? -17.304 -5.076 29.854 1.00 98.38 387 LEU A N 1
ATOM 2905 C CA . LEU A 1 387 ? -17.408 -3.625 29.956 1.00 98.38 387 LEU A CA 1
ATOM 2906 C C . LEU A 1 387 ? -17.389 -3.225 31.432 1.00 98.38 387 LEU A C 1
ATOM 2908 O O . LEU A 1 387 ? -18.230 -3.662 32.219 1.00 98.38 387 LEU A O 1
ATOM 2912 N N . SER A 1 388 ? -16.437 -2.376 31.803 1.00 98.31 388 SER A N 1
ATOM 2913 C CA . SER A 1 388 ? -16.356 -1.758 33.122 1.00 98.31 388 SER A CA 1
ATOM 2914 C C . SER A 1 388 ? -17.000 -0.382 33.062 1.00 98.31 388 SER A C 1
ATOM 2916 O O . SER A 1 388 ? -16.572 0.456 32.275 1.00 98.31 388 SER A O 1
ATOM 2918 N N . ILE A 1 389 ? -18.023 -0.137 33.882 1.00 98.12 389 ILE A N 1
ATOM 2919 C CA . ILE A 1 389 ? -18.684 1.167 34.001 1.00 98.12 389 ILE A CA 1
ATOM 2920 C C . ILE A 1 389 ? -18.630 1.668 35.439 1.00 98.12 389 ILE A C 1
ATOM 2922 O O . ILE A 1 389 ? -19.023 0.966 36.371 1.00 98.12 389 ILE A O 1
ATOM 2926 N N . THR A 1 390 ? -18.184 2.908 35.612 1.00 98.00 390 THR A N 1
ATOM 2927 C CA . THR A 1 390 ? -18.079 3.593 36.899 1.00 98.00 390 THR A CA 1
ATOM 2928 C C . THR A 1 390 ? -18.982 4.816 36.916 1.00 98.00 390 THR A C 1
ATOM 2930 O O . THR A 1 390 ? -18.900 5.671 36.040 1.00 98.00 390 THR A O 1
ATOM 2933 N N . ASP A 1 391 ? -19.835 4.910 37.931 1.00 95.69 391 ASP A N 1
ATOM 2934 C CA . ASP A 1 391 ? -20.669 6.079 38.214 1.00 95.69 391 ASP A CA 1
ATOM 2935 C C . ASP A 1 391 ? -20.577 6.463 39.704 1.00 95.69 391 ASP A C 1
ATOM 2937 O O . ASP A 1 391 ? -19.709 5.984 40.437 1.00 95.69 391 ASP A O 1
ATOM 2941 N N . ALA A 1 392 ? -21.491 7.314 40.182 1.00 93.81 392 ALA A N 1
ATOM 2942 C CA . ALA A 1 392 ? -21.545 7.727 41.587 1.00 93.81 392 ALA A CA 1
ATOM 2943 C C . ALA A 1 392 ? -21.790 6.577 42.590 1.00 93.81 392 ALA A C 1
ATOM 2945 O O . ALA A 1 392 ? -21.500 6.738 43.776 1.00 93.81 392 ALA A O 1
ATOM 2946 N N . ASN A 1 393 ? -22.314 5.433 42.141 1.00 92.88 393 ASN A N 1
ATOM 2947 C CA . ASN A 1 393 ? -22.552 4.250 42.970 1.00 92.88 393 ASN A CA 1
ATOM 2948 C C . ASN A 1 393 ? -21.374 3.258 42.940 1.00 92.88 393 ASN A C 1
ATOM 2950 O O . ASN A 1 393 ? -21.409 2.258 43.658 1.00 92.88 393 ASN A O 1
ATOM 2954 N N . GLY A 1 394 ? -20.339 3.531 42.140 1.00 95.31 394 GLY A N 1
ATOM 2955 C CA . GLY A 1 394 ? -19.136 2.714 42.011 1.00 95.31 394 GLY A CA 1
ATOM 2956 C C . GLY A 1 394 ? -19.024 1.990 40.669 1.00 95.31 394 GLY A C 1
ATOM 2957 O O . GLY A 1 394 ? -19.787 2.220 39.730 1.00 95.31 394 GLY A O 1
ATOM 2958 N N . THR A 1 395 ? -18.027 1.112 40.577 1.00 97.19 395 THR A N 1
ATOM 2959 C CA . THR A 1 395 ? -17.715 0.351 39.362 1.00 97.19 395 THR A CA 1
ATOM 2960 C C . THR A 1 395 ? -18.514 -0.946 39.293 1.00 97.19 395 THR A C 1
ATOM 2962 O O . THR A 1 395 ? -18.634 -1.674 40.279 1.00 97.19 395 THR A O 1
ATOM 2965 N N . ARG A 1 396 ? -19.040 -1.260 38.109 1.00 96.62 396 ARG A N 1
ATOM 2966 C CA . ARG A 1 396 ? -19.715 -2.521 37.785 1.00 96.62 396 ARG A CA 1
ATOM 2967 C C . ARG A 1 396 ? -19.139 -3.101 36.506 1.00 96.62 396 ARG A C 1
ATOM 2969 O O . ARG A 1 396 ? -18.787 -2.359 35.594 1.00 96.62 396 ARG A O 1
ATOM 2976 N N . ILE A 1 397 ? -19.099 -4.427 36.453 1.00 97.62 397 ILE A N 1
ATOM 2977 C CA . ILE A 1 397 ? -18.611 -5.189 35.309 1.00 97.62 397 ILE A CA 1
ATOM 2978 C C . ILE A 1 397 ? -19.803 -5.847 34.616 1.00 97.62 397 ILE A C 1
ATOM 2980 O O . ILE A 1 397 ? -20.607 -6.522 35.261 1.00 97.62 397 ILE A O 1
ATOM 2984 N N . VAL A 1 398 ? -19.916 -5.634 33.311 1.00 97.88 398 VAL A N 1
ATOM 2985 C CA . VAL A 1 398 ? -20.908 -6.256 32.434 1.00 97.88 398 VAL A CA 1
ATOM 2986 C C . VAL A 1 398 ? -20.179 -7.254 31.551 1.00 97.88 398 VAL A C 1
ATOM 2988 O O . VAL A 1 398 ? -19.327 -6.857 30.761 1.00 97.88 398 VAL A O 1
ATOM 2991 N N . ALA A 1 399 ? -20.507 -8.538 31.677 1.00 98.12 399 ALA A N 1
ATOM 2992 C CA . ALA A 1 399 ? -19.955 -9.558 30.793 1.00 98.12 399 ALA A CA 1
ATOM 2993 C C . ALA A 1 399 ? -20.413 -9.319 29.346 1.00 98.12 399 ALA A C 1
ATOM 2995 O O . ALA A 1 399 ? -21.582 -8.999 29.105 1.00 98.12 399 ALA A O 1
ATOM 2996 N N . GLY A 1 400 ? -19.492 -9.474 28.398 1.00 97.75 400 GLY A N 1
ATOM 2997 C CA . GLY A 1 400 ? -19.796 -9.423 26.976 1.00 97.75 400 GLY A CA 1
ATOM 2998 C C . GLY A 1 400 ? -20.650 -10.610 26.553 1.00 97.75 400 GLY A C 1
ATOM 2999 O O . GLY A 1 400 ? -20.419 -11.744 26.968 1.00 97.75 400 GLY A O 1
ATOM 3000 N N . VAL A 1 401 ? -21.646 -10.347 25.713 1.00 97.94 401 VAL A N 1
ATOM 3001 C CA . VAL A 1 401 ? -22.418 -11.391 25.034 1.00 97.94 401 VAL A CA 1
ATOM 3002 C C . VAL A 1 401 ? -21.817 -11.582 23.648 1.00 97.94 401 VAL A C 1
ATOM 3004 O O . VAL A 1 401 ? -21.872 -10.656 22.838 1.00 97.94 401 VAL A O 1
ATOM 3007 N N . ASP A 1 402 ? -21.247 -12.761 23.402 1.00 97.06 402 ASP A N 1
ATOM 3008 C CA . ASP A 1 402 ? -20.692 -13.159 22.104 1.00 97.06 402 ASP A CA 1
ATOM 3009 C C . ASP A 1 402 ? -21.808 -13.243 21.051 1.00 97.06 402 ASP A C 1
ATOM 3011 O O . ASP A 1 402 ? -22.801 -13.955 21.227 1.00 97.06 402 ASP A O 1
ATOM 3015 N N . GLN A 1 403 ? -21.649 -12.482 19.973 1.00 96.25 403 GLN A N 1
ATOM 3016 C CA . GLN A 1 403 ? -22.552 -12.441 18.823 1.00 96.25 403 GLN A CA 1
ATOM 3017 C C . GLN A 1 403 ? -22.033 -13.290 17.649 1.00 96.25 403 GLN A C 1
ATOM 3019 O O . GLN A 1 403 ? -22.701 -13.393 16.619 1.00 96.25 403 GLN A O 1
ATOM 3024 N N . GLY A 1 404 ? -20.866 -13.921 17.798 1.00 91.06 404 GLY A N 1
ATOM 3025 C CA . GLY A 1 404 ? -20.137 -14.609 16.743 1.00 91.06 404 GLY A CA 1
ATOM 3026 C C . GLY A 1 404 ? -19.227 -13.669 15.947 1.00 91.06 404 GLY A C 1
ATOM 3027 O O . GLY A 1 404 ? -19.355 -12.447 15.988 1.00 91.06 404 GLY A O 1
ATOM 3028 N N . GLY A 1 405 ? -18.269 -14.253 15.221 1.00 85.94 405 GLY A N 1
ATOM 3029 C CA . GLY A 1 405 ? -17.349 -13.498 14.357 1.00 85.94 405 GLY A CA 1
ATOM 3030 C C . GLY A 1 405 ? -16.437 -12.518 15.105 1.00 85.94 405 GLY A C 1
ATOM 3031 O O . GLY A 1 405 ? -16.047 -11.507 14.537 1.00 85.94 405 GLY A O 1
ATOM 3032 N N . GLY A 1 406 ? -16.149 -12.772 16.387 1.00 91.44 406 GLY A N 1
ATOM 3033 C CA . GLY A 1 406 ? -15.348 -11.871 17.224 1.00 91.44 406 GLY A CA 1
ATOM 3034 C C . GLY A 1 406 ? -16.098 -10.623 17.704 1.00 91.44 406 GLY A C 1
ATOM 3035 O O . GLY A 1 406 ? -15.479 -9.73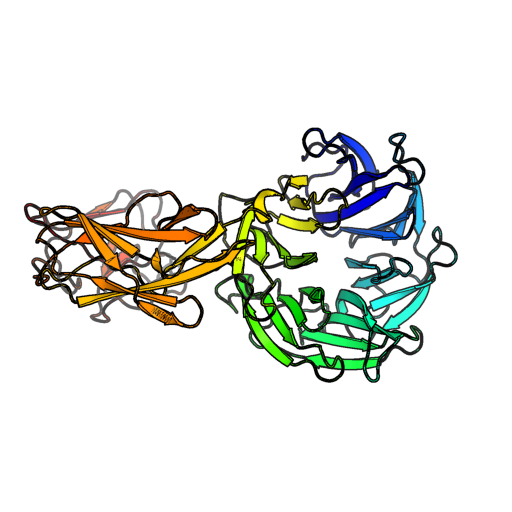8 18.292 1.00 91.44 406 GLY A O 1
ATOM 3036 N N . VAL A 1 407 ? -17.414 -10.529 17.479 1.00 96.56 407 VAL A N 1
ATOM 3037 C CA . VAL A 1 407 ? -18.233 -9.398 17.928 1.00 96.56 407 VAL A CA 1
ATOM 3038 C C . VAL A 1 407 ? -18.852 -9.691 19.291 1.00 96.56 407 VAL A C 1
ATOM 3040 O O . VAL A 1 407 ? -19.515 -10.707 19.481 1.00 96.56 407 VAL A O 1
ATOM 3043 N N . PHE A 1 408 ? -18.698 -8.761 20.230 1.00 98.31 408 PHE A N 1
ATOM 3044 C CA . PHE A 1 408 ? -19.294 -8.824 21.562 1.00 98.31 408 PHE A CA 1
ATOM 3045 C C . PHE A 1 408 ? -20.177 -7.609 21.804 1.00 98.31 408 PHE A C 1
ATOM 3047 O O . PHE A 1 408 ? -19.804 -6.485 21.476 1.00 98.31 408 PHE A O 1
ATOM 3054 N N . SER A 1 409 ? -21.333 -7.825 22.425 1.00 97.88 409 SER A N 1
ATOM 3055 C CA . SER A 1 409 ? -22.258 -6.756 22.807 1.00 97.88 409 SER A CA 1
ATOM 3056 C C . SER A 1 409 ? -22.398 -6.643 24.322 1.00 97.88 409 SER A C 1
ATOM 3058 O O . SER A 1 409 ? -22.453 -7.657 25.020 1.00 97.88 409 SER A O 1
ATOM 3060 N N . PHE A 1 410 ? -22.568 -5.423 24.817 1.00 98.12 410 PHE A N 1
ATOM 3061 C CA . PHE A 1 410 ? -22.781 -5.101 26.222 1.00 98.12 410 PHE A CA 1
ATOM 3062 C C . PHE A 1 410 ? -24.073 -4.307 26.366 1.00 98.12 410 PHE A C 1
ATOM 3064 O O . PHE A 1 410 ? -24.250 -3.280 25.712 1.00 98.12 410 PHE A O 1
ATOM 3071 N N . THR A 1 411 ? -24.967 -4.757 27.245 1.00 97.44 411 THR A N 1
ATOM 3072 C CA . THR A 1 411 ? -26.135 -3.966 27.648 1.00 97.44 411 THR A CA 1
ATOM 3073 C C . THR A 1 411 ? -25.790 -3.196 28.914 1.00 97.44 411 THR A C 1
ATOM 3075 O O . THR A 1 411 ? -25.501 -3.799 29.949 1.00 97.44 411 THR A O 1
ATOM 3078 N N . PHE A 1 412 ? -25.816 -1.867 28.845 1.00 96.69 412 PHE A N 1
ATOM 3079 C CA . PHE A 1 412 ? -25.521 -1.015 29.992 1.00 96.69 412 PHE A CA 1
ATOM 3080 C C . PHE A 1 412 ? -26.524 -1.278 31.131 1.00 96.69 412 PHE A C 1
ATOM 3082 O O . PHE A 1 412 ? -27.734 -1.332 30.882 1.00 96.69 412 PHE A O 1
ATOM 3089 N N . PRO A 1 413 ? -26.057 -1.431 32.385 1.00 95.75 413 PRO A N 1
ATOM 3090 C CA . PRO A 1 413 ? -26.932 -1.605 33.536 1.00 95.75 413 PRO A CA 1
ATOM 3091 C C . PRO A 1 413 ? -27.586 -0.264 33.890 1.00 95.75 413 PRO A C 1
ATOM 3093 O O . PRO A 1 413 ? -27.271 0.764 33.298 1.00 95.75 413 PRO A O 1
ATOM 3096 N N . SER A 1 414 ? -28.460 -0.238 34.895 1.00 94.25 414 SER A N 1
ATOM 3097 C CA . SER A 1 414 ? -28.946 1.031 35.451 1.00 94.25 414 SER A CA 1
ATOM 3098 C C . SER A 1 414 ? -27.780 1.871 35.984 1.00 94.25 414 SER A C 1
ATOM 3100 O O . SER A 1 414 ? -26.982 1.358 36.777 1.00 94.25 414 SER A O 1
ATOM 3102 N N . VAL A 1 415 ? -27.706 3.149 35.625 1.00 94.81 415 VAL A N 1
ATOM 3103 C CA . VAL A 1 415 ? -26.591 4.049 35.960 1.00 94.81 415 VAL A CA 1
ATOM 3104 C C . VAL A 1 415 ? -27.114 5.263 36.739 1.00 94.81 415 VAL A C 1
ATOM 3106 O O . VAL A 1 415 ? -28.207 5.761 36.486 1.00 94.81 415 VAL A O 1
ATOM 3109 N N . ALA A 1 416 ? -26.365 5.743 37.726 1.00 92.88 416 ALA A N 1
ATOM 3110 C CA . ALA A 1 416 ? -26.695 6.929 38.501 1.00 92.88 416 ALA A CA 1
ATOM 3111 C C . ALA A 1 416 ? -26.660 8.180 37.620 1.00 92.88 416 ALA A C 1
ATOM 3113 O O . ALA A 1 416 ? -25.722 8.378 36.850 1.00 92.88 416 ALA A O 1
ATOM 3114 N N . CYS A 1 417 ? -27.656 9.054 37.783 1.00 89.50 417 CYS A N 1
ATOM 3115 C CA . CYS A 1 417 ? -27.703 10.333 37.083 1.00 89.50 417 CYS A CA 1
ATOM 3116 C C . CYS A 1 417 ? -26.442 11.173 37.336 1.00 89.50 417 CYS A C 1
ATOM 3118 O O . CYS A 1 417 ? -25.905 11.193 38.444 1.00 89.50 417 CYS A O 1
ATOM 3120 N N . GLY A 1 418 ? -26.036 11.942 36.327 1.00 87.50 418 GLY A N 1
ATOM 3121 C CA . GLY A 1 418 ? -24.821 12.751 36.363 1.00 87.50 418 GLY A CA 1
ATOM 3122 C C . GLY A 1 418 ? -23.888 12.344 35.234 1.00 87.50 418 GLY A C 1
ATOM 3123 O O . GLY A 1 418 ? -24.181 12.626 34.073 1.00 87.50 418 GLY A O 1
ATOM 3124 N N . GLY A 1 419 ? -22.782 11.687 35.575 1.00 91.31 419 GLY A N 1
ATOM 3125 C CA . GLY A 1 419 ? -21.805 11.191 34.612 1.00 91.31 419 GLY A CA 1
ATOM 3126 C C . GLY A 1 419 ? -21.343 9.782 34.957 1.00 91.31 419 GLY A C 1
ATOM 3127 O O . GLY A 1 419 ? -21.328 9.393 36.126 1.00 91.31 419 GLY A O 1
ATOM 3128 N N . ALA A 1 420 ? -20.961 9.043 33.925 1.00 95.69 420 ALA A N 1
ATOM 3129 C CA . ALA A 1 420 ? -20.329 7.743 34.047 1.00 95.69 420 ALA A CA 1
ATOM 3130 C C . ALA A 1 420 ? -19.122 7.659 33.116 1.00 95.69 420 ALA A C 1
ATOM 3132 O O . ALA A 1 420 ? -19.125 8.247 32.032 1.00 95.69 420 ALA A O 1
ATOM 3133 N N . THR A 1 421 ? -18.111 6.907 33.534 1.00 97.81 421 THR A N 1
ATOM 3134 C CA . THR A 1 421 ? -16.992 6.522 32.679 1.00 97.81 421 THR A CA 1
ATOM 3135 C C . THR A 1 421 ? -17.029 5.031 32.409 1.00 97.81 421 THR A C 1
ATOM 3137 O O . THR A 1 421 ? -17.455 4.256 33.266 1.00 97.81 421 THR A O 1
ATOM 3140 N N . PHE A 1 422 ? -16.610 4.614 31.218 1.00 97.88 422 PHE A N 1
ATOM 3141 C CA . PHE A 1 422 ? -16.558 3.198 30.879 1.00 97.88 422 PHE A CA 1
ATOM 3142 C C . PHE A 1 422 ? -15.443 2.859 29.893 1.00 97.88 422 PHE A C 1
ATOM 3144 O O . PHE A 1 422 ? -15.017 3.694 29.097 1.00 97.88 422 PHE A O 1
ATOM 3151 N N . PHE A 1 423 ? -14.994 1.612 29.946 1.00 98.38 423 PHE A N 1
ATOM 3152 C CA . PHE A 1 423 ? -14.060 1.013 28.997 1.00 98.38 423 PHE A CA 1
ATOM 3153 C C . PHE A 1 423 ? -14.388 -0.474 28.837 1.00 98.38 423 PHE A C 1
ATOM 3155 O O . PHE A 1 423 ? -15.054 -1.067 29.691 1.00 98.38 423 PHE A O 1
ATOM 3162 N N . VAL A 1 424 ? -13.936 -1.077 27.744 1.00 98.50 424 VAL A N 1
ATOM 3163 C CA . VAL A 1 424 ? -14.019 -2.526 27.517 1.00 98.50 424 VAL A CA 1
ATOM 3164 C C . VAL A 1 424 ? -12.652 -3.141 27.774 1.00 98.50 424 VAL A C 1
ATOM 3166 O O . VAL A 1 424 ? -11.640 -2.532 27.443 1.00 98.50 424 VAL A O 1
ATOM 3169 N N . SER A 1 425 ? -12.614 -4.333 28.357 1.00 98.06 425 SER A N 1
ATOM 3170 C CA . SER A 1 425 ? -11.410 -5.139 28.535 1.00 98.06 425 SER A CA 1
ATOM 3171 C C . SER A 1 425 ? -11.611 -6.548 27.993 1.00 98.06 425 SER A C 1
ATOM 3173 O O . SER A 1 425 ? -12.718 -7.084 28.058 1.00 98.06 425 SER A O 1
ATOM 3175 N N . ALA A 1 426 ? -10.538 -7.151 27.500 1.00 98.12 426 ALA A N 1
ATOM 3176 C CA . ALA A 1 426 ? -10.483 -8.559 27.136 1.00 98.12 426 ALA A CA 1
ATOM 3177 C C . ALA A 1 426 ? -9.079 -9.107 27.396 1.00 98.12 426 ALA A C 1
ATOM 3179 O O . ALA A 1 426 ? -8.086 -8.432 27.119 1.00 98.12 426 ALA A O 1
ATOM 3180 N N . ASP A 1 427 ? -9.007 -10.330 27.896 1.00 97.06 427 ASP A N 1
ATOM 3181 C CA . ASP A 1 427 ? -7.769 -11.052 28.130 1.00 97.06 427 ASP A CA 1
ATOM 3182 C C . ASP A 1 427 ? -7.458 -11.978 26.955 1.00 97.06 427 ASP A C 1
ATOM 3184 O O . ASP A 1 427 ? -8.327 -12.643 26.381 1.00 97.06 427 ASP A O 1
ATOM 3188 N N . ALA A 1 428 ? -6.182 -12.047 26.611 1.00 94.50 428 ALA A N 1
ATOM 3189 C CA . ALA A 1 428 ? -5.646 -13.117 25.798 1.00 94.50 428 ALA A CA 1
ATOM 3190 C C . ALA A 1 428 ? -5.378 -14.358 26.668 1.00 94.50 428 ALA A C 1
ATOM 3192 O O . ALA A 1 428 ? -5.111 -14.261 27.867 1.00 94.50 428 ALA A O 1
ATOM 3193 N N . THR A 1 429 ? -5.376 -15.551 26.070 1.00 91.56 429 THR A N 1
ATOM 3194 C CA . THR A 1 429 ? -5.133 -16.823 26.782 1.00 91.56 429 THR A CA 1
ATOM 3195 C C . THR A 1 429 ? -3.738 -16.921 27.410 1.00 91.56 429 THR A C 1
ATOM 3197 O O . THR A 1 429 ? -3.486 -17.801 28.230 1.00 91.56 429 THR A O 1
ATOM 3200 N N . ASN A 1 430 ? -2.823 -16.030 27.023 1.00 88.31 430 ASN A N 1
ATOM 3201 C CA . ASN A 1 430 ? -1.497 -15.861 27.618 1.00 88.31 430 ASN A CA 1
ATOM 3202 C C . ASN A 1 430 ? -1.523 -15.075 28.956 1.00 88.31 430 ASN A C 1
ATOM 3204 O O . ASN A 1 430 ? -0.487 -14.952 29.608 1.00 88.31 430 ASN A O 1
ATOM 3208 N N . GLY A 1 431 ? -2.686 -14.553 29.368 1.00 89.56 431 GLY A N 1
ATOM 3209 C CA . GLY A 1 431 ? -2.889 -13.774 30.591 1.00 89.56 431 GLY A CA 1
ATOM 3210 C C . GLY A 1 431 ? -2.675 -12.262 30.456 1.00 89.56 431 GLY A C 1
ATOM 3211 O O . GLY A 1 431 ? -2.662 -11.570 31.472 1.00 89.56 431 GLY A O 1
ATOM 3212 N N . GLN A 1 432 ? -2.476 -11.735 29.245 1.00 93.69 432 GLN A N 1
ATOM 3213 C CA . GLN A 1 432 ? -2.386 -10.294 28.991 1.00 93.69 432 GLN A CA 1
ATOM 3214 C C . GLN A 1 432 ? -3.774 -9.674 28.805 1.00 93.69 432 GLN A C 1
ATOM 3216 O O . GLN A 1 432 ? -4.593 -10.212 28.066 1.00 93.69 432 GLN A O 1
ATOM 3221 N N . THR A 1 433 ? -4.003 -8.507 29.410 1.00 95.44 433 THR A N 1
ATOM 3222 C CA . THR A 1 433 ? -5.256 -7.746 29.288 1.00 95.44 433 THR A CA 1
ATOM 3223 C C . THR A 1 433 ? -5.111 -6.600 28.291 1.00 95.44 433 THR A C 1
ATOM 3225 O O . THR A 1 433 ? -4.181 -5.798 28.384 1.00 95.44 433 THR A O 1
ATOM 3228 N N . PHE A 1 434 ? -6.081 -6.477 27.390 1.00 95.56 434 PHE A N 1
ATOM 3229 C CA . PHE A 1 434 ? -6.219 -5.400 26.412 1.00 95.56 434 PHE A CA 1
ATOM 3230 C C . PHE A 1 434 ? -7.481 -4.597 26.703 1.00 95.56 434 PHE A C 1
ATOM 3232 O O . PHE A 1 434 ? -8.440 -5.122 27.270 1.00 95.56 434 PHE A O 1
ATOM 3239 N N . THR A 1 435 ? -7.489 -3.317 26.329 1.00 97.38 435 THR A N 1
ATOM 3240 C CA . THR A 1 435 ? -8.611 -2.416 26.621 1.00 97.38 435 THR A CA 1
ATOM 3241 C C . THR A 1 435 ? -9.034 -1.594 25.409 1.00 97.38 435 THR A C 1
ATOM 3243 O O . THR A 1 435 ? -8.267 -1.404 24.470 1.00 97.38 435 THR A O 1
ATOM 3246 N N . LEU A 1 436 ? -10.278 -1.123 25.432 1.00 96.25 436 LEU A N 1
ATOM 3247 C CA . LEU A 1 436 ? -10.803 -0.075 24.567 1.00 96.25 436 LEU A CA 1
ATOM 3248 C C . LEU A 1 436 ? -11.381 1.027 25.469 1.00 96.25 436 LEU A C 1
ATOM 3250 O O . LEU A 1 436 ? -12.369 0.755 26.165 1.00 96.25 436 LEU A O 1
ATOM 3254 N N . PRO A 1 437 ? -10.844 2.261 25.443 1.00 96.19 437 PRO A N 1
ATOM 3255 C CA . PRO A 1 437 ? -9.712 2.751 24.638 1.00 96.19 437 PRO A CA 1
ATOM 3256 C C . PRO A 1 437 ? -8.369 2.032 24.869 1.00 96.19 437 PRO A C 1
ATOM 3258 O O . PRO A 1 437 ? -8.059 1.642 25.988 1.00 96.19 437 PRO A O 1
ATOM 3261 N N . ALA A 1 438 ? -7.559 1.882 23.813 1.00 88.25 438 ALA A N 1
ATOM 3262 C CA . ALA A 1 438 ? -6.294 1.130 23.853 1.00 88.25 438 ALA A CA 1
ATOM 3263 C C . ALA A 1 438 ? -5.185 1.789 24.693 1.00 88.25 438 ALA A C 1
ATOM 3265 O O . ALA A 1 438 ? -4.250 1.116 25.119 1.00 88.25 438 ALA A O 1
ATOM 3266 N N . ASP A 1 439 ? -5.296 3.091 24.963 1.00 88.75 439 ASP A N 1
ATOM 3267 C CA . ASP A 1 439 ? -4.401 3.832 25.860 1.00 88.75 439 ASP A CA 1
ATOM 3268 C C . ASP A 1 439 ? -4.726 3.613 27.353 1.00 88.75 439 ASP A C 1
ATOM 3270 O O . ASP A 1 439 ? -4.089 4.209 28.224 1.00 88.75 439 ASP A O 1
ATOM 3274 N N . GLY A 1 440 ? -5.719 2.769 27.658 1.00 90.81 440 GLY A N 1
ATOM 3275 C CA . GLY A 1 440 ? -6.187 2.493 29.014 1.00 90.81 440 GLY A CA 1
ATOM 3276 C C . GLY A 1 440 ? -7.047 3.607 29.615 1.00 90.81 440 GLY A C 1
ATOM 3277 O O . GLY A 1 440 ? -7.348 3.566 30.811 1.00 90.81 440 GLY A O 1
ATOM 3278 N N . SER A 1 441 ? -7.436 4.613 28.824 1.00 95.19 441 SER A N 1
ATOM 3279 C CA . SER A 1 441 ? -8.371 5.652 29.255 1.00 95.19 441 SER A CA 1
ATOM 3280 C C . SER A 1 441 ? -9.811 5.120 29.332 1.00 95.19 441 SER A C 1
ATOM 3282 O O . SER A 1 441 ? -10.076 3.920 29.284 1.00 95.19 441 SER A O 1
ATOM 3284 N N . SER A 1 442 ? -10.787 6.003 29.538 1.00 96.88 442 SER A N 1
ATOM 3285 C CA . SER A 1 442 ? -12.203 5.630 29.565 1.00 96.88 442 SER A CA 1
ATOM 3286 C C . SER A 1 442 ? -13.026 6.631 28.775 1.00 96.88 442 SER A C 1
ATOM 3288 O O . SER A 1 442 ? -12.796 7.840 28.848 1.00 96.88 442 SER A O 1
ATOM 3290 N N . TYR A 1 443 ? -14.043 6.134 28.081 1.00 96.50 443 TYR A N 1
ATOM 3291 C CA . TYR A 1 443 ? -15.096 6.976 27.537 1.00 96.50 443 TYR A CA 1
ATOM 3292 C C . TYR A 1 443 ? -15.874 7.641 28.668 1.00 96.50 443 TYR A C 1
ATOM 3294 O O . TYR A 1 443 ? -15.956 7.113 29.778 1.00 96.50 443 TYR A O 1
ATOM 3302 N N . SER A 1 444 ? -16.462 8.799 28.379 1.00 95.56 444 SER A N 1
ATOM 3303 C CA . SER A 1 444 ? -17.337 9.523 29.300 1.00 95.56 444 SER A CA 1
ATOM 3304 C C . SER A 1 444 ? -18.725 9.656 28.690 1.00 95.56 444 SER A C 1
ATOM 3306 O O . SER A 1 444 ? -18.859 10.054 27.534 1.00 95.56 444 SER A O 1
ATOM 3308 N N . ALA A 1 445 ? -19.758 9.377 29.481 1.00 93.19 445 ALA A N 1
ATOM 3309 C CA . ALA A 1 445 ? -21.145 9.591 29.098 1.00 93.19 445 ALA A CA 1
ATOM 3310 C C . ALA A 1 445 ? -21.902 10.409 30.144 1.00 93.19 445 ALA A C 1
ATOM 3312 O O . ALA A 1 445 ? -21.714 10.256 31.354 1.00 93.19 445 ALA A O 1
ATOM 3313 N N . SER A 1 446 ? -22.808 11.257 29.658 1.00 91.50 446 SER A N 1
ATOM 3314 C CA . SER A 1 446 ? -23.799 11.927 30.500 1.00 91.50 446 SER A CA 1
ATOM 3315 C C . SER A 1 446 ? -24.956 10.977 30.792 1.00 91.50 446 SER A C 1
ATOM 3317 O O . SER A 1 446 ? -25.511 10.376 29.875 1.00 91.50 446 SER A O 1
ATOM 3319 N N . VAL A 1 447 ? -25.349 10.855 32.058 1.00 91.88 447 VAL A N 1
ATOM 3320 C CA . VAL A 1 447 ? -26.428 9.950 32.475 1.00 91.88 447 VAL A CA 1
ATOM 3321 C C . VAL A 1 447 ? -27.674 10.768 32.796 1.00 91.88 447 VAL A C 1
ATOM 3323 O O . VAL A 1 447 ? -27.734 11.440 33.833 1.00 91.88 447 VAL A O 1
ATOM 3326 N N . VAL A 1 448 ? -28.654 10.748 31.890 1.00 87.81 448 VAL A N 1
ATOM 3327 C CA . VAL A 1 448 ? -29.867 11.581 31.951 1.00 87.81 448 VAL A CA 1
ATOM 3328 C C . VAL A 1 448 ? -31.088 10.817 31.437 1.00 87.81 448 VAL A C 1
ATOM 3330 O O . VAL A 1 448 ? -31.015 10.123 30.432 1.00 87.81 448 VAL A O 1
ATOM 3333 N N . SER A 1 449 ? -32.231 10.949 32.116 1.00 83.31 449 SER A N 1
ATOM 3334 C CA . SER A 1 449 ? -33.489 10.297 31.702 1.00 83.31 449 SER A CA 1
ATOM 3335 C C . SER A 1 449 ? -34.196 11.017 30.556 1.00 83.31 449 SER A C 1
ATOM 3337 O O . SER A 1 449 ? -35.050 10.456 29.880 1.00 83.31 449 SER A O 1
ATOM 3339 N N . SER A 1 450 ? -33.889 12.297 30.367 1.00 78.06 450 SER A N 1
ATOM 3340 C CA . SER A 1 450 ? -34.391 13.102 29.261 1.00 78.06 450 SER A CA 1
ATOM 3341 C C . SER A 1 450 ? -33.494 14.316 29.070 1.00 78.06 450 SER A C 1
ATOM 3343 O O . SER A 1 450 ? -32.913 14.838 30.026 1.00 78.06 450 SER A O 1
ATOM 3345 N N . LEU A 1 451 ? -33.405 14.779 27.829 1.00 74.38 451 LEU A N 1
ATOM 3346 C CA . LEU A 1 451 ? -32.853 16.085 27.510 1.00 74.38 451 LEU A CA 1
ATOM 3347 C C . LEU A 1 451 ? -34.016 17.067 27.404 1.00 74.38 451 LEU A C 1
ATOM 3349 O O . LEU A 1 451 ? -34.949 16.861 26.630 1.00 74.38 451 LEU A O 1
ATOM 3353 N N . VAL A 1 452 ? -33.962 18.136 28.191 1.00 80.25 452 VAL A N 1
ATOM 3354 C CA . VAL A 1 452 ? -34.918 19.238 28.094 1.00 80.25 452 VAL A CA 1
ATOM 3355 C C . VAL A 1 452 ? -34.236 20.369 27.342 1.00 80.25 452 VAL A C 1
ATOM 3357 O O . VAL A 1 452 ? -33.238 20.912 27.814 1.00 80.25 452 VAL A O 1
ATOM 3360 N N . GLY A 1 453 ? -34.775 20.731 26.177 1.00 81.25 453 GLY A N 1
ATOM 3361 C CA . GLY A 1 453 ? -34.322 21.901 25.430 1.00 81.25 453 GLY A CA 1
ATOM 3362 C C . GLY A 1 453 ? -34.600 23.173 26.228 1.00 81.25 453 GLY A C 1
ATOM 3363 O O . GLY A 1 453 ? -35.745 23.605 26.331 1.00 81.25 453 GLY A O 1
ATOM 3364 N N . VAL A 1 454 ? -33.558 23.756 26.822 1.00 83.94 454 VAL A N 1
ATOM 3365 C CA . VAL A 1 454 ? -33.653 25.021 27.575 1.00 83.94 454 VAL A CA 1
ATOM 3366 C C . VAL A 1 454 ? -33.483 26.244 26.678 1.00 83.94 454 VAL A C 1
ATOM 3368 O O . VAL A 1 454 ? -33.989 27.320 26.986 1.00 83.94 454 VAL A O 1
ATOM 3371 N N . PHE A 1 455 ? -32.798 26.066 25.551 1.00 88.06 455 PHE A N 1
ATOM 3372 C CA . PHE A 1 455 ? -32.602 27.071 24.523 1.00 88.06 455 PHE A CA 1
ATOM 3373 C C . PHE A 1 455 ? -32.431 26.359 23.180 1.00 88.06 455 PHE A C 1
ATOM 3375 O O . PHE A 1 455 ? -31.685 25.387 23.086 1.00 88.06 455 PHE A O 1
ATOM 3382 N N . ALA A 1 456 ? -33.141 26.839 22.167 1.00 89.44 456 ALA A N 1
ATOM 3383 C CA . ALA A 1 456 ? -32.992 26.423 20.783 1.00 89.44 456 ALA A CA 1
ATOM 3384 C C . ALA A 1 456 ? -33.148 27.668 19.912 1.00 89.44 456 ALA A C 1
ATOM 3386 O O . ALA A 1 456 ? -34.012 28.517 20.181 1.00 89.44 456 ALA A O 1
ATOM 3387 N N . ASP A 1 457 ? -32.295 27.777 18.905 1.00 92.38 457 ASP A N 1
ATOM 3388 C CA . ASP A 1 457 ? -32.303 28.882 17.963 1.00 92.38 457 ASP A CA 1
ATOM 3389 C C . ASP A 1 457 ? -32.011 28.341 16.568 1.00 92.38 457 ASP A C 1
ATOM 3391 O O . ASP A 1 457 ? -30.962 27.747 16.339 1.00 92.38 457 ASP A O 1
ATOM 3395 N N . ASP A 1 458 ? -32.982 28.527 15.684 1.00 93.06 458 ASP A N 1
ATOM 3396 C CA . ASP A 1 458 ? -32.943 28.219 14.254 1.00 93.06 458 ASP A CA 1
ATOM 3397 C C . ASP A 1 458 ? -32.554 29.462 13.434 1.00 93.06 458 ASP A C 1
ATOM 3399 O O . ASP A 1 458 ? -32.670 29.488 12.214 1.00 93.06 458 ASP A O 1
ATOM 3403 N N . PHE A 1 459 ? -32.169 30.552 14.113 1.00 95.19 459 PHE A N 1
ATOM 3404 C CA . PHE A 1 459 ? -31.798 31.839 13.532 1.00 95.19 459 PHE A CA 1
ATOM 3405 C C . PHE A 1 459 ? -32.872 32.494 12.653 1.00 95.19 459 PHE A C 1
ATOM 3407 O O . PHE A 1 459 ? -32.616 33.532 12.030 1.00 95.19 459 PHE A O 1
ATOM 3414 N N . GLN A 1 460 ? -34.117 32.008 12.684 1.00 94.81 460 GLN A N 1
ATOM 3415 C CA . GLN A 1 460 ? -35.218 32.661 11.975 1.00 94.81 460 GLN A CA 1
ATOM 3416 C C . GLN A 1 460 ? -35.551 34.028 12.590 1.00 94.81 460 GLN A C 1
ATOM 3418 O O . GLN A 1 460 ? -36.101 34.929 11.954 1.00 94.81 460 GLN A O 1
ATOM 3423 N N . THR A 1 461 ? -35.163 34.234 13.847 1.00 93.12 461 THR A N 1
ATOM 3424 C CA . THR A 1 461 ? -35.220 35.532 14.518 1.00 93.12 461 THR A CA 1
ATOM 3425 C C . THR A 1 461 ? -33.928 35.782 15.284 1.00 93.12 461 THR A C 1
ATOM 3427 O O . THR A 1 461 ? -33.240 34.849 15.680 1.00 93.12 461 THR A O 1
ATOM 3430 N N . ASN A 1 462 ? -33.569 37.050 15.519 1.00 91.56 462 ASN A N 1
ATOM 3431 C CA . ASN A 1 462 ? -32.452 37.327 16.419 1.00 91.56 462 ASN A CA 1
ATOM 3432 C C . ASN A 1 462 ? -32.890 37.115 17.874 1.00 91.56 462 ASN A C 1
ATOM 3434 O O . ASN A 1 462 ? -33.550 37.991 18.436 1.00 91.56 462 ASN A O 1
ATOM 3438 N N . ARG A 1 463 ? -32.481 36.016 18.515 1.00 93.50 463 ARG A N 1
ATOM 3439 C CA . ARG A 1 463 ? -32.766 35.774 19.943 1.00 93.50 463 ARG A CA 1
ATOM 3440 C C . ARG A 1 463 ? -31.742 36.389 20.903 1.00 93.50 463 ARG A C 1
ATOM 3442 O O . ARG A 1 463 ? -31.641 35.964 22.051 1.00 93.50 463 ARG A O 1
ATOM 3449 N N . GLY A 1 464 ? -31.014 37.411 20.456 1.00 94.00 464 GLY A N 1
ATOM 3450 C CA . GLY A 1 464 ? -30.032 38.144 21.263 1.00 94.00 464 GLY A CA 1
ATOM 3451 C C . GLY A 1 464 ? -28.579 37.869 20.883 1.00 94.00 464 GLY A C 1
ATOM 3452 O O . GLY A 1 464 ? -27.681 38.198 21.652 1.00 94.00 464 GLY A O 1
ATOM 3453 N N . TRP A 1 465 ? -28.346 37.292 19.706 1.00 96.19 465 TRP A N 1
ATOM 3454 C CA . TRP A 1 465 ? -27.021 37.157 19.123 1.00 96.19 465 TRP A CA 1
ATOM 3455 C C . TRP A 1 465 ? -26.472 38.520 18.719 1.00 96.19 465 TRP A C 1
ATOM 3457 O O . TRP A 1 465 ? -27.185 39.378 18.179 1.00 96.19 465 TRP A O 1
ATOM 3467 N N . THR A 1 466 ? -25.184 38.710 18.974 1.00 96.88 466 THR A N 1
ATOM 3468 C CA . THR A 1 466 ? -24.465 39.945 18.661 1.00 96.88 466 THR A CA 1
ATOM 3469 C C . THR A 1 466 ? -23.246 39.638 17.810 1.00 96.88 466 THR A C 1
ATOM 3471 O O . THR A 1 466 ? -22.605 38.604 17.975 1.00 96.88 466 THR A O 1
ATOM 3474 N N . VAL A 1 467 ? -22.943 40.536 16.877 1.00 95.88 467 VAL A N 1
ATOM 3475 C CA . VAL A 1 467 ? -21.777 40.428 16.000 1.00 95.88 467 VAL A CA 1
ATOM 3476 C C . VAL A 1 467 ? -20.812 41.543 16.366 1.00 95.88 467 VAL A C 1
ATOM 3478 O O . VAL A 1 467 ? -21.201 42.710 16.424 1.00 95.88 467 VAL A O 1
ATOM 3481 N N . ALA A 1 468 ? -19.561 41.177 16.613 1.00 96.44 468 ALA A N 1
ATOM 3482 C CA . ALA A 1 468 ? -18.450 42.100 16.775 1.00 96.44 468 ALA A CA 1
ATOM 3483 C C . ALA A 1 468 ? -17.414 41.790 15.698 1.00 96.44 468 ALA A C 1
ATOM 3485 O O . ALA A 1 468 ? -17.080 40.629 15.484 1.00 96.44 468 ALA A O 1
ATOM 3486 N N . SER A 1 469 ? -16.906 42.804 15.004 1.00 94.44 469 SER A N 1
ATOM 3487 C CA . SER A 1 469 ? -15.935 42.579 13.939 1.00 94.44 469 SER A CA 1
ATOM 3488 C C . SER A 1 469 ? -14.956 43.735 13.804 1.00 94.44 469 SER A C 1
ATOM 3490 O O . SER A 1 469 ? -15.312 44.894 14.013 1.00 94.44 469 SER A O 1
ATOM 3492 N N . THR A 1 470 ? -13.718 43.390 13.462 1.00 95.81 470 THR A N 1
ATOM 3493 C CA . THR A 1 470 ? -12.670 44.307 12.998 1.00 95.81 470 THR A CA 1
ATOM 3494 C C . THR A 1 470 ? -12.385 44.144 11.506 1.00 95.81 470 THR A C 1
ATOM 3496 O O . THR A 1 470 ? -11.599 44.916 10.963 1.00 95.81 470 THR A O 1
ATOM 3499 N N . ALA A 1 471 ? -12.995 43.144 10.864 1.00 92.94 471 ALA A N 1
ATOM 3500 C CA . ALA A 1 471 ? -12.807 42.828 9.458 1.00 92.94 471 ALA A CA 1
ATOM 3501 C C . ALA A 1 471 ? -13.395 43.928 8.570 1.00 92.94 471 ALA A C 1
ATOM 3503 O O . ALA A 1 471 ? -14.457 44.485 8.873 1.00 92.94 471 ALA A O 1
ATOM 3504 N N . SER A 1 472 ? -12.699 44.244 7.478 1.00 90.31 472 SER A N 1
ATOM 3505 C CA . SER A 1 472 ? -13.168 45.224 6.496 1.00 90.31 472 SER A CA 1
ATOM 3506 C C . SER A 1 472 ? -14.332 44.693 5.662 1.00 90.31 472 SER A C 1
ATOM 3508 O O . SER A 1 472 ? -15.180 45.484 5.257 1.00 90.31 472 SER A O 1
ATOM 3510 N N . ASP A 1 473 ? -14.385 43.375 5.469 1.00 86.94 473 ASP A N 1
ATOM 3511 C CA . ASP A 1 473 ? -15.471 42.633 4.824 1.00 86.94 473 ASP A CA 1
ATOM 3512 C C . ASP A 1 473 ? -15.624 41.253 5.494 1.00 86.94 473 ASP A C 1
ATOM 3514 O O . ASP A 1 473 ? -14.786 40.893 6.327 1.00 86.94 473 ASP A O 1
ATOM 3518 N N . GLY A 1 474 ? -16.686 40.493 5.211 1.00 89.06 474 GLY A N 1
ATOM 3519 C CA . GLY A 1 474 ? -16.823 39.152 5.805 1.00 89.06 474 GLY A CA 1
ATOM 3520 C C . GLY A 1 474 ? -17.440 39.099 7.194 1.00 89.06 474 GLY A C 1
ATOM 3521 O O . GLY A 1 474 ? -17.276 38.114 7.913 1.00 89.06 474 GLY A O 1
ATOM 3522 N N . GLN A 1 475 ? -18.132 40.148 7.648 1.00 92.00 475 GLN A N 1
ATOM 3523 C CA . GLN A 1 475 ? -18.740 40.093 8.979 1.00 92.00 475 GLN A CA 1
ATOM 3524 C C . GLN A 1 475 ? -19.896 39.085 9.007 1.00 92.00 475 GLN A C 1
ATOM 3526 O O . GLN A 1 475 ? -20.620 38.942 8.025 1.00 92.00 475 GLN A O 1
ATOM 3531 N N . TRP A 1 476 ? -20.115 38.426 10.151 1.00 93.88 476 TRP A N 1
ATOM 3532 C CA . TRP A 1 476 ? -21.286 37.572 10.336 1.00 93.88 476 TRP A CA 1
ATOM 3533 C C . TRP A 1 476 ? -22.582 38.335 10.055 1.00 93.88 476 TRP A C 1
ATOM 3535 O O . TRP A 1 476 ? -22.874 39.362 10.673 1.00 93.88 476 TRP A O 1
ATOM 3545 N N . GLN A 1 477 ? -23.396 37.786 9.165 1.00 91.75 477 GLN A N 1
ATOM 3546 C CA . GLN A 1 477 ? -24.707 38.302 8.808 1.00 91.75 477 GLN A CA 1
ATOM 3547 C C . GLN A 1 477 ? -25.736 37.192 8.959 1.00 91.75 477 GLN A C 1
ATOM 3549 O O . GLN A 1 477 ? -25.478 36.044 8.618 1.00 91.75 477 GLN A O 1
ATOM 3554 N N . ARG A 1 478 ? -26.917 37.534 9.477 1.00 93.81 478 ARG A N 1
ATOM 3555 C CA . ARG A 1 478 ? -28.035 36.592 9.539 1.00 93.81 478 ARG A CA 1
ATOM 3556 C C . ARG A 1 478 ? -28.840 36.691 8.253 1.00 93.81 478 ARG A C 1
ATOM 3558 O O . ARG A 1 478 ? -29.350 37.772 7.955 1.00 93.81 478 ARG A O 1
ATOM 3565 N N . GLY A 1 479 ? -28.985 35.594 7.528 1.00 92.88 479 GLY A N 1
ATOM 3566 C CA . GLY A 1 479 ? -29.736 35.569 6.280 1.00 92.88 479 GLY A CA 1
ATOM 3567 C C . GLY A 1 479 ? -29.836 34.174 5.684 1.00 92.88 479 GLY A C 1
ATOM 3568 O O . GLY A 1 479 ? -29.305 33.215 6.235 1.00 92.88 479 GLY A O 1
ATOM 3569 N N . VAL A 1 480 ? -30.548 34.080 4.561 1.00 93.38 480 VAL A N 1
ATOM 3570 C CA . VAL A 1 480 ? -30.620 32.849 3.766 1.00 93.38 480 VAL A CA 1
ATOM 3571 C C . VAL A 1 480 ? -29.299 32.681 3.021 1.00 93.38 480 VAL A C 1
ATOM 3573 O O . VAL A 1 480 ? -28.921 33.643 2.345 1.00 93.38 480 VAL A O 1
ATOM 3576 N N . PRO A 1 481 ? -28.603 31.535 3.129 1.00 91.38 481 PRO A N 1
ATOM 3577 C CA . PRO A 1 481 ? -27.335 31.331 2.443 1.00 91.38 481 PRO A CA 1
ATOM 3578 C C . PRO A 1 481 ? -27.423 31.588 0.942 1.00 91.38 481 PRO A C 1
ATOM 3580 O O . PRO A 1 481 ? -28.291 31.058 0.244 1.00 91.38 481 PRO A O 1
ATOM 3583 N N . VAL A 1 482 ? -26.509 32.411 0.443 1.00 88.94 482 VAL A N 1
ATOM 3584 C CA . VAL A 1 482 ? -26.314 32.647 -0.982 1.00 88.94 482 VAL A CA 1
ATOM 3585 C C . VAL A 1 482 ? -25.199 31.725 -1.454 1.00 88.94 482 VAL A C 1
ATOM 3587 O O . VAL A 1 482 ? -24.026 31.995 -1.238 1.00 88.94 482 VAL A O 1
ATOM 3590 N N . ASN A 1 483 ? -25.568 30.627 -2.111 1.00 84.50 483 ASN A N 1
ATOM 3591 C CA . ASN A 1 483 ? -24.591 29.696 -2.666 1.00 84.50 483 ASN A CA 1
ATOM 3592 C C . ASN A 1 483 ? -23.935 30.278 -3.925 1.00 84.50 483 ASN A C 1
ATOM 3594 O O . ASN A 1 483 ? -24.506 30.193 -5.017 1.00 84.50 483 ASN A O 1
ATOM 3598 N N . ALA A 1 484 ? -22.750 30.867 -3.775 1.00 79.38 484 ALA A N 1
ATOM 3599 C CA . ALA A 1 484 ? -21.997 31.456 -4.874 1.00 79.38 484 ALA A CA 1
ATOM 3600 C C . ALA A 1 484 ? -20.876 30.536 -5.402 1.00 79.38 484 ALA A C 1
ATOM 3602 O O . ALA A 1 484 ? -20.138 30.922 -6.310 1.00 79.38 484 ALA A O 1
ATOM 3603 N N . GLY A 1 485 ? -20.793 29.294 -4.905 1.00 72.56 485 GLY A N 1
ATOM 3604 C CA . GLY A 1 485 ? -19.900 28.257 -5.426 1.00 72.56 485 GLY A CA 1
ATOM 3605 C C . GLY A 1 485 ? -18.460 28.317 -4.909 1.00 72.56 485 GLY A C 1
ATOM 3606 O O . GLY A 1 485 ? -17.579 27.739 -5.543 1.00 72.56 485 GLY A O 1
ATOM 3607 N N . ARG A 1 486 ? -18.204 28.989 -3.777 1.00 75.19 486 ARG A N 1
ATOM 3608 C CA . ARG A 1 486 ? -16.874 29.076 -3.138 1.00 75.19 486 ARG A CA 1
ATOM 3609 C C . ARG A 1 486 ? -16.814 28.426 -1.755 1.00 75.19 486 ARG A C 1
ATOM 3611 O O . ARG A 1 486 ? -16.104 28.890 -0.870 1.00 75.19 486 ARG A O 1
ATOM 3618 N N . GLY A 1 487 ? -17.549 27.333 -1.581 1.00 74.44 487 GLY A N 1
ATOM 3619 C CA . GLY A 1 487 ? -17.659 26.674 -0.280 1.00 74.44 487 GLY A CA 1
ATOM 3620 C C . GLY A 1 487 ? -18.758 27.235 0.608 1.00 74.44 487 GLY A C 1
ATOM 3621 O O . GLY A 1 487 ? -18.792 26.925 1.793 1.00 74.44 487 GLY A O 1
ATOM 3622 N N . ASP A 1 488 ? -19.656 28.041 0.048 1.00 82.81 488 ASP A N 1
ATOM 3623 C CA . ASP A 1 488 ? -20.842 28.533 0.739 1.00 82.81 488 ASP A CA 1
ATOM 3624 C C . ASP A 1 488 ? -21.802 27.386 1.057 1.00 82.81 488 ASP A C 1
ATOM 3626 O O . ASP A 1 488 ? -22.027 26.520 0.200 1.00 82.81 488 ASP A O 1
ATOM 3630 N N . PRO A 1 489 ? -22.440 27.386 2.237 1.00 86.25 489 PRO A N 1
ATOM 3631 C CA . PRO A 1 489 ? -23.490 26.423 2.503 1.00 86.25 489 PRO A CA 1
ATOM 3632 C C . PRO A 1 489 ? -24.650 26.635 1.509 1.00 86.25 489 PRO A C 1
ATOM 3634 O O . PRO A 1 489 ? -25.122 27.761 1.338 1.00 86.25 489 PRO A O 1
ATOM 3637 N N . PRO A 1 490 ? -25.159 25.575 0.852 1.00 87.69 490 PRO A N 1
ATOM 3638 C CA . PRO A 1 490 ? -26.271 25.694 -0.091 1.00 87.69 490 PRO A CA 1
ATOM 3639 C C . PRO A 1 490 ? -27.609 26.039 0.578 1.00 87.69 490 PRO A C 1
ATOM 3641 O O . PRO A 1 490 ? -28.524 26.519 -0.090 1.00 87.69 490 PRO A O 1
ATOM 3644 N N . ALA A 1 491 ? -27.727 25.753 1.874 1.00 91.25 491 ALA A N 1
ATOM 3645 C CA . ALA A 1 491 ? -28.876 26.015 2.728 1.00 91.25 491 ALA A CA 1
ATOM 3646 C C . ALA A 1 491 ? -28.421 26.016 4.196 1.00 91.25 491 ALA A C 1
ATOM 3648 O O . ALA A 1 491 ? -27.289 25.643 4.511 1.00 91.25 491 ALA A O 1
ATOM 3649 N N . ASP A 1 492 ? -29.300 26.430 5.099 1.00 91.81 492 ASP A N 1
ATOM 3650 C CA . ASP A 1 492 ? -29.101 26.260 6.531 1.00 91.81 492 ASP A CA 1
ATOM 3651 C C . ASP A 1 492 ? -29.261 24.789 6.963 1.00 91.81 492 ASP A C 1
ATOM 3653 O O . ASP A 1 492 ? -29.806 23.953 6.242 1.00 91.81 492 ASP A O 1
ATOM 3657 N N . ALA A 1 493 ? -28.755 24.456 8.153 1.00 90.31 493 ALA A N 1
ATOM 3658 C CA . ALA A 1 493 ? -28.607 23.066 8.588 1.00 90.31 493 ALA A CA 1
ATOM 3659 C C . ALA A 1 493 ? -29.934 22.339 8.870 1.00 90.31 493 ALA A C 1
ATOM 3661 O O . ALA A 1 493 ? -29.992 21.116 8.756 1.00 90.31 493 ALA A O 1
ATOM 3662 N N . ASP A 1 494 ? -30.985 23.064 9.261 1.00 88.50 494 ASP A N 1
ATOM 3663 C CA . ASP A 1 494 ? -32.304 22.496 9.562 1.00 88.50 494 ASP A CA 1
ATOM 3664 C C . ASP A 1 494 ? -33.347 22.758 8.459 1.00 88.50 494 ASP A C 1
ATOM 3666 O O . ASP A 1 494 ? -34.481 22.280 8.556 1.00 88.50 494 ASP A O 1
ATOM 3670 N N . GLY A 1 495 ? -32.957 23.465 7.391 1.00 90.56 495 GLY A N 1
ATOM 3671 C CA . GLY A 1 495 ? -33.808 23.800 6.251 1.00 90.56 495 GLY A CA 1
ATOM 3672 C C . GLY A 1 495 ? -34.886 24.844 6.552 1.00 90.56 495 GLY A C 1
ATOM 3673 O O . GLY A 1 495 ? -35.854 24.953 5.791 1.00 90.56 495 GLY A O 1
ATOM 3674 N N . SER A 1 496 ? -34.775 25.577 7.661 1.00 91.88 496 SER A N 1
ATOM 3675 C CA . SER A 1 496 ? -35.734 26.612 8.050 1.00 91.88 496 SER A CA 1
ATOM 3676 C C . SER A 1 496 ? -35.559 27.918 7.260 1.00 91.88 496 SER A C 1
ATOM 3678 O O . SER A 1 496 ? -36.520 28.671 7.093 1.00 91.88 496 SER A O 1
ATOM 3680 N N . GLY A 1 497 ? -34.368 28.160 6.716 1.00 93.06 497 GLY A N 1
ATOM 3681 C CA . GLY A 1 497 ? -34.040 29.183 5.731 1.00 93.06 497 GLY A CA 1
ATOM 3682 C C . GLY A 1 497 ? -32.841 30.049 6.112 1.00 93.06 497 GLY A C 1
ATOM 3683 O O . GLY A 1 497 ? -31.939 30.220 5.298 1.00 93.06 497 GLY A O 1
ATOM 3684 N N . MET A 1 498 ? -32.839 30.654 7.302 1.00 93.50 498 MET A N 1
ATOM 3685 C CA . MET A 1 498 ? -31.803 31.588 7.749 1.00 93.50 498 MET A CA 1
ATOM 3686 C C . MET A 1 498 ? -30.778 30.949 8.685 1.00 93.50 498 MET A C 1
ATOM 3688 O O . MET A 1 498 ? -31.107 30.217 9.607 1.00 93.50 498 MET A O 1
ATOM 3692 N N . CYS A 1 499 ? -29.521 31.346 8.530 1.00 93.69 499 CYS A N 1
ATOM 3693 C CA . CYS A 1 499 ? -28.460 31.097 9.499 1.00 93.69 499 CYS A CA 1
ATOM 3694 C C . CYS A 1 499 ? -27.531 32.317 9.579 1.00 93.69 499 CYS A C 1
ATOM 3696 O O . CYS A 1 499 ? -27.806 33.358 8.975 1.00 93.69 499 CYS A O 1
ATOM 3698 N N . TYR A 1 500 ? -26.464 32.233 10.372 1.00 93.56 500 TYR A N 1
ATOM 3699 C CA . TYR A 1 500 ? -25.378 33.207 10.299 1.00 93.56 500 TYR A CA 1
ATOM 3700 C C . TYR A 1 500 ? -24.333 32.735 9.285 1.00 93.56 500 TYR A C 1
ATOM 3702 O O . TYR A 1 500 ? -23.863 31.606 9.382 1.00 93.56 500 TYR A O 1
ATOM 3710 N N . VAL A 1 501 ? -23.973 33.610 8.345 1.00 91.50 501 VAL A N 1
ATOM 3711 C CA . VAL A 1 501 ? -22.982 33.381 7.279 1.00 91.50 501 VAL A CA 1
ATOM 3712 C C . VAL A 1 501 ? -22.079 34.616 7.175 1.00 91.50 501 VAL A C 1
ATOM 3714 O O . VAL A 1 501 ? -22.548 35.738 7.391 1.00 91.50 501 VAL A O 1
ATOM 3717 N N . THR A 1 502 ? -20.786 34.436 6.915 1.00 90.38 502 THR A N 1
ATOM 3718 C CA . THR A 1 502 ? -19.848 35.535 6.628 1.00 90.38 502 THR A CA 1
ATOM 3719 C C . THR A 1 502 ? -19.980 35.964 5.169 1.00 90.38 502 THR A C 1
ATOM 3721 O O . THR A 1 502 ? -20.031 35.107 4.300 1.00 90.38 502 THR A O 1
ATOM 3724 N N . ASP A 1 503 ? -20.103 37.276 4.931 1.00 85.06 503 ASP A N 1
ATOM 3725 C CA . ASP A 1 503 ? -20.329 37.891 3.603 1.00 85.06 503 ASP A CA 1
ATOM 3726 C C . ASP A 1 503 ? -21.367 37.154 2.731 1.00 85.06 503 ASP A C 1
ATOM 3728 O O . ASP A 1 503 ? -21.083 36.569 1.692 1.00 85.06 503 ASP A O 1
ATOM 3732 N N . ASN A 1 504 ? -22.625 37.173 3.184 1.00 88.38 504 ASN A N 1
ATOM 3733 C CA . ASN A 1 504 ? -23.727 36.462 2.536 1.00 88.38 504 ASN A CA 1
ATOM 3734 C C . ASN A 1 504 ? -24.210 37.168 1.249 1.00 88.38 504 ASN A C 1
ATOM 3736 O O . ASN A 1 504 ? -25.286 37.779 1.220 1.00 88.38 504 ASN A O 1
ATOM 3740 N N . SER A 1 505 ? -23.398 37.123 0.192 1.00 81.44 505 SER A N 1
ATOM 3741 C CA . SER A 1 505 ? -23.561 37.930 -1.016 1.00 81.44 505 SER A CA 1
ATOM 3742 C C . SER A 1 505 ? -23.128 37.194 -2.287 1.00 81.44 505 SER A C 1
ATOM 3744 O O . SER A 1 505 ? -22.118 36.508 -2.327 1.00 81.44 505 SER A O 1
ATOM 3746 N N . ALA A 1 506 ? -23.853 37.407 -3.392 1.00 77.12 506 ALA A N 1
ATOM 3747 C CA . ALA A 1 506 ? -23.411 36.980 -4.729 1.00 77.12 506 ALA A CA 1
ATOM 3748 C C . ALA A 1 506 ? -22.521 38.033 -5.426 1.00 77.12 506 ALA A C 1
ATOM 3750 O O . ALA A 1 506 ? -22.167 37.882 -6.600 1.00 77.12 506 ALA A O 1
ATOM 3751 N N . ALA A 1 507 ? -22.218 39.150 -4.756 1.00 73.81 507 ALA A N 1
ATOM 3752 C CA . ALA A 1 507 ? -21.374 40.203 -5.310 1.00 73.81 507 ALA A CA 1
ATOM 3753 C C . ALA A 1 507 ? -19.897 39.769 -5.367 1.00 73.81 507 ALA A C 1
ATOM 3755 O O . ALA A 1 507 ? -19.490 38.799 -4.738 1.00 73.81 507 ALA A O 1
ATOM 3756 N N . ASN A 1 508 ? -19.089 40.480 -6.163 1.00 68.56 508 ASN A N 1
ATOM 3757 C CA . ASN A 1 508 ? -17.630 40.295 -6.251 1.00 68.56 508 ASN A CA 1
ATOM 3758 C C . ASN A 1 508 ? -17.149 38.856 -6.539 1.00 68.56 508 ASN A C 1
ATOM 3760 O O . ASN A 1 508 ? -16.018 38.505 -6.225 1.00 68.56 508 ASN A O 1
ATOM 3764 N N . GLY A 1 509 ? -17.977 38.038 -7.198 1.00 67.19 509 GLY A N 1
ATOM 3765 C CA . GLY A 1 509 ? -17.622 36.659 -7.544 1.00 67.19 509 GLY A CA 1
ATOM 3766 C C . GLY A 1 509 ? -17.831 35.646 -6.414 1.00 67.19 509 GLY A C 1
ATOM 3767 O O . GLY A 1 509 ? -17.217 34.581 -6.477 1.00 67.19 509 GLY A O 1
ATOM 3768 N N . GLY A 1 510 ? -18.680 35.971 -5.430 1.00 67.62 510 GLY A N 1
ATOM 3769 C CA . GLY A 1 510 ? -19.024 35.072 -4.325 1.00 67.62 510 GLY A CA 1
ATOM 3770 C C . GLY A 1 510 ? -17.952 35.022 -3.249 1.00 67.62 510 GLY A C 1
ATOM 3771 O O . GLY A 1 510 ? -17.572 33.935 -2.829 1.00 67.62 510 GLY A O 1
ATOM 3772 N N . ASN A 1 511 ? -17.370 36.173 -2.910 1.00 69.06 511 ASN A N 1
ATOM 3773 C CA . ASN A 1 511 ? -16.390 36.224 -1.837 1.00 69.06 511 ASN A CA 1
ATOM 3774 C C . ASN A 1 511 ? -17.117 36.030 -0.501 1.00 69.06 511 ASN A C 1
ATOM 3776 O O . ASN A 1 511 ? -18.010 36.809 -0.210 1.00 69.06 511 ASN A O 1
ATOM 3780 N N . SER A 1 512 ? -16.761 34.998 0.261 1.00 73.06 512 SER A N 1
ATOM 3781 C CA . SER A 1 512 ? -17.425 34.657 1.537 1.00 73.06 512 SER A CA 1
ATOM 3782 C C . SER A 1 512 ? -16.434 34.526 2.695 1.00 73.06 512 SER A C 1
ATOM 3784 O O . SER A 1 512 ? -16.741 33.972 3.757 1.00 73.06 512 SER A O 1
ATOM 3786 N N . ASP A 1 513 ? -15.209 35.002 2.466 1.00 82.62 513 ASP A N 1
ATOM 3787 C CA . ASP A 1 513 ? -14.123 35.002 3.430 1.00 82.62 513 ASP A CA 1
ATOM 3788 C C . ASP A 1 513 ? -14.211 36.198 4.391 1.00 82.62 513 ASP A C 1
ATOM 3790 O O . ASP A 1 513 ? -15.147 36.998 4.373 1.00 82.62 513 ASP A O 1
ATOM 3794 N N . VAL A 1 514 ? -13.258 36.265 5.320 1.00 89.25 514 VAL A N 1
ATOM 3795 C CA . VAL A 1 514 ? -13.150 37.348 6.299 1.00 89.25 514 VAL A CA 1
ATOM 3796 C C . VAL A 1 514 ? -11.915 38.174 5.978 1.00 89.25 514 VAL A C 1
ATOM 3798 O O . VAL A 1 514 ? -10.787 37.726 6.190 1.00 89.25 514 VAL A O 1
ATOM 3801 N N . ASP A 1 515 ? -12.125 39.408 5.526 1.00 89.00 515 ASP A N 1
ATOM 3802 C CA . ASP A 1 515 ? -11.052 40.260 5.021 1.00 89.00 515 ASP A CA 1
ATOM 3803 C C . ASP A 1 515 ? -10.435 41.161 6.096 1.00 89.00 515 ASP A C 1
ATOM 3805 O O . ASP A 1 515 ? -11.119 41.925 6.784 1.00 89.00 515 ASP A O 1
ATOM 3809 N N . ASN A 1 516 ? -9.099 41.158 6.172 1.00 91.12 516 ASN A N 1
ATOM 3810 C CA . ASN A 1 516 ? -8.282 42.110 6.943 1.00 91.12 516 ASN A CA 1
ATOM 3811 C C . ASN A 1 516 ? -8.720 42.318 8.406 1.00 91.12 516 ASN A C 1
ATOM 3813 O O . ASN A 1 516 ? -8.642 43.427 8.941 1.00 91.12 516 ASN A O 1
ATOM 3817 N N . GLY A 1 517 ? -9.159 41.260 9.081 1.00 93.75 517 GLY A N 1
ATOM 3818 C CA . GLY A 1 517 ? -9.525 41.318 10.490 1.00 93.75 517 GLY A CA 1
ATOM 3819 C C . GLY A 1 517 ? -10.182 40.032 10.957 1.00 93.75 517 GLY A C 1
ATOM 3820 O O . GLY A 1 517 ? -9.901 38.955 10.443 1.00 93.75 517 GLY A O 1
ATOM 3821 N N . SER A 1 518 ? -11.044 40.141 11.962 1.00 94.12 518 SER A N 1
ATOM 3822 C CA . SER A 1 518 ? -11.828 39.014 12.457 1.00 94.12 518 SER A CA 1
ATOM 3823 C C . SER A 1 518 ? -13.287 39.402 12.650 1.00 94.12 518 SER A C 1
ATOM 3825 O O . SER A 1 518 ? -13.644 40.577 12.796 1.00 94.12 518 SER A O 1
ATOM 3827 N N . THR A 1 519 ? -14.159 38.402 12.659 1.00 94.62 519 THR A N 1
ATOM 3828 C CA . THR A 1 519 ? -15.562 38.557 13.031 1.00 94.62 519 THR A CA 1
ATOM 3829 C C . THR A 1 519 ? -15.927 37.524 14.088 1.00 94.62 519 THR A C 1
ATOM 3831 O O . THR A 1 519 ? -15.441 36.396 14.084 1.00 94.62 519 THR A O 1
ATOM 3834 N N . THR A 1 520 ? -16.726 37.925 15.066 1.00 95.81 520 THR A N 1
ATOM 3835 C CA . THR A 1 520 ? -17.109 37.116 16.221 1.00 95.81 520 THR A CA 1
ATOM 3836 C C . THR A 1 520 ? -18.613 37.199 16.389 1.00 95.81 520 THR A C 1
ATOM 3838 O O . THR A 1 520 ? -19.169 38.276 16.612 1.00 95.81 520 THR A O 1
ATOM 3841 N N . LEU A 1 521 ? -19.266 36.045 16.305 1.00 95.00 521 LEU A N 1
ATOM 3842 C CA . LEU A 1 521 ? -20.670 35.876 16.636 1.00 95.00 521 LEU A CA 1
ATOM 3843 C C . LEU A 1 521 ? -20.775 35.432 18.099 1.00 95.00 521 LEU A C 1
ATOM 3845 O O . LEU A 1 521 ? -20.242 34.394 18.481 1.00 95.00 521 LEU A O 1
ATOM 3849 N N . THR A 1 522 ? -21.448 36.229 18.924 1.00 95.69 522 THR A N 1
ATOM 3850 C CA . THR A 1 522 ? -21.639 35.957 20.355 1.00 95.69 522 THR A CA 1
ATOM 3851 C C . THR A 1 522 ? -23.096 35.612 20.622 1.00 95.69 522 THR A C 1
ATOM 3853 O O . THR A 1 522 ? -23.991 36.381 20.257 1.00 95.69 522 THR A O 1
ATOM 3856 N N . SER A 1 523 ? -23.335 34.473 21.274 1.00 93.50 523 SER A N 1
ATOM 3857 C CA . SER A 1 523 ? -24.671 34.049 21.697 1.00 93.50 523 SER A CA 1
ATOM 3858 C C . SER A 1 523 ? -25.261 34.992 22.750 1.00 93.50 523 SER A C 1
ATOM 3860 O O . SER A 1 523 ? -24.516 35.691 23.445 1.00 93.50 523 SER A O 1
ATOM 3862 N N . PRO A 1 524 ? -26.591 34.985 22.958 1.00 93.62 524 PRO A N 1
ATOM 3863 C CA . PRO A 1 524 ? -27.135 35.473 24.219 1.00 93.62 524 PRO A CA 1
ATOM 3864 C C . PRO A 1 524 ? -26.515 34.705 25.401 1.00 93.62 524 PRO A C 1
ATOM 3866 O O . PRO A 1 524 ? -25.971 33.609 25.242 1.00 93.62 524 PRO A O 1
ATOM 3869 N N . VAL A 1 525 ? -26.606 35.274 26.605 1.00 90.88 525 VAL A N 1
ATOM 3870 C CA . VAL A 1 525 ? -26.156 34.589 27.824 1.00 90.88 525 VAL A CA 1
ATOM 3871 C C . VAL A 1 525 ? -27.027 33.353 28.041 1.00 90.88 525 VAL A C 1
ATOM 3873 O O . VAL A 1 525 ? -28.228 33.473 28.286 1.00 90.88 525 VAL A O 1
ATOM 3876 N N . LEU A 1 526 ? -26.416 32.173 27.954 1.00 88.25 526 LEU A N 1
ATOM 3877 C CA . LEU A 1 526 ? -27.066 30.896 28.227 1.00 88.25 526 LEU A CA 1
ATOM 3878 C C . LEU A 1 526 ? -26.756 30.468 29.665 1.00 88.25 526 LEU A C 1
ATOM 3880 O O . LEU A 1 526 ? -25.602 30.492 30.091 1.00 88.25 526 LEU A O 1
ATOM 3884 N N . ASP A 1 527 ? -27.787 30.090 30.423 1.00 83.69 527 ASP A N 1
ATOM 3885 C CA . ASP A 1 527 ? -27.620 29.572 31.782 1.00 83.69 527 ASP A CA 1
ATOM 3886 C C . ASP A 1 527 ? -27.110 28.126 31.734 1.00 83.69 527 ASP A C 1
ATOM 3888 O O . ASP A 1 527 ? -27.857 27.190 31.445 1.00 83.69 527 ASP A O 1
ATOM 3892 N N . LEU A 1 528 ? -25.820 27.964 32.030 1.00 81.31 528 LEU A N 1
ATOM 3893 C CA . LEU A 1 528 ? -25.140 26.672 32.091 1.00 81.31 528 LEU A CA 1
ATOM 3894 C C . LEU A 1 528 ? -24.906 26.201 33.537 1.00 81.31 528 LEU A C 1
ATOM 3896 O O . LEU A 1 528 ? -24.034 25.377 33.787 1.00 81.31 528 LEU A O 1
ATOM 3900 N N . THR A 1 529 ? -25.650 26.726 34.518 1.00 79.75 529 THR A N 1
ATOM 3901 C CA . THR A 1 529 ? -25.468 26.365 35.940 1.00 79.75 529 THR A CA 1
ATOM 3902 C C . THR A 1 529 ? -25.927 24.943 36.285 1.00 79.75 529 THR A C 1
ATOM 3904 O O . THR A 1 529 ? -25.669 24.457 37.388 1.00 79.75 529 THR A O 1
ATOM 3907 N N . ARG A 1 530 ? -26.603 24.255 35.358 1.00 73.81 530 ARG A N 1
ATOM 3908 C CA . ARG A 1 530 ? -27.009 22.843 35.464 1.00 73.81 530 ARG A CA 1
ATOM 3909 C C . ARG A 1 530 ? -26.115 21.959 34.593 1.00 73.81 530 ARG A C 1
ATOM 3911 O O . ARG A 1 530 ? -25.319 22.460 33.812 1.00 73.81 530 ARG A O 1
ATOM 3918 N N . ASN A 1 531 ? -26.275 20.638 34.686 1.00 72.25 531 ASN A N 1
ATOM 3919 C CA . ASN A 1 531 ? -25.645 19.725 33.732 1.00 72.25 531 ASN A CA 1
ATOM 3920 C C . ASN A 1 531 ? -26.306 19.909 32.353 1.00 72.25 531 ASN A C 1
ATOM 3922 O O . ASN A 1 531 ? -27.457 19.512 32.163 1.00 72.25 531 ASN A O 1
ATOM 3926 N N . VAL A 1 532 ? -25.622 20.594 31.439 1.00 76.50 532 VAL A N 1
ATOM 3927 C CA . VAL A 1 532 ? -26.157 21.055 30.152 1.00 76.50 532 VAL A CA 1
ATOM 3928 C C . VAL A 1 532 ? -25.305 20.535 29.000 1.00 76.50 532 VAL A C 1
ATOM 3930 O O . VAL A 1 532 ? -24.081 20.495 29.083 1.00 76.50 532 VAL A O 1
ATOM 3933 N N . ARG A 1 533 ? -25.966 20.173 27.899 1.00 75.50 533 ARG A N 1
ATOM 3934 C CA . ARG A 1 533 ? -25.327 19.855 26.621 1.00 75.50 533 ARG A CA 1
ATOM 3935 C C . ARG A 1 533 ? -25.565 21.014 25.662 1.00 75.50 533 ARG A C 1
ATOM 3937 O O . ARG A 1 533 ? -26.701 21.456 25.514 1.00 75.50 533 ARG A O 1
ATOM 3944 N N . ILE A 1 534 ? -24.506 21.467 24.998 1.00 84.75 534 ILE A N 1
ATOM 3945 C CA . ILE A 1 534 ? -24.595 22.406 23.878 1.00 84.75 534 ILE A CA 1
ATOM 3946 C C . ILE A 1 534 ? -24.382 21.604 22.596 1.00 84.75 534 ILE A C 1
ATOM 3948 O O . ILE A 1 534 ? -23.426 20.839 22.489 1.00 84.75 534 ILE A O 1
ATOM 3952 N N . SER A 1 535 ? -25.286 21.769 21.639 1.00 84.00 535 SER A N 1
ATOM 3953 C CA . SER A 1 535 ? -25.177 21.225 20.287 1.00 84.00 535 SER A CA 1
ATOM 3954 C C . SER A 1 535 ? -25.439 22.348 19.298 1.00 84.00 535 SER A C 1
ATOM 3956 O O . SER A 1 535 ? -26.380 23.117 19.488 1.00 84.00 535 SER A O 1
ATOM 3958 N N . TYR A 1 536 ? -24.620 22.438 18.259 1.00 90.31 536 TYR A N 1
ATOM 3959 C CA . TYR A 1 536 ? -24.763 23.413 17.186 1.00 90.31 536 TYR A CA 1
ATOM 3960 C C . TYR A 1 536 ? -24.342 22.769 15.866 1.00 90.31 536 TYR A C 1
ATOM 3962 O O . TYR A 1 536 ? -23.523 21.851 15.856 1.00 90.31 536 TYR A O 1
ATOM 3970 N N . ALA A 1 537 ? -24.920 23.250 14.772 1.00 89.56 537 ALA A N 1
ATOM 3971 C CA . ALA A 1 537 ? -24.453 22.953 13.429 1.00 89.56 537 ALA A CA 1
ATOM 3972 C C . ALA A 1 537 ? -23.564 24.106 12.962 1.00 89.56 537 ALA A C 1
ATOM 3974 O O . ALA A 1 537 ? -23.853 25.272 13.241 1.00 89.56 537 ALA A O 1
ATOM 3975 N N . TYR A 1 538 ? -22.484 23.780 12.266 1.00 91.25 538 TYR A N 1
ATOM 3976 C CA . TYR A 1 538 ? -21.635 24.756 11.603 1.00 91.25 538 TYR A CA 1
ATOM 3977 C C . TYR A 1 538 ? -21.207 24.197 10.249 1.00 91.25 538 TYR A C 1
ATOM 3979 O O . TYR A 1 538 ? -21.178 22.983 10.053 1.00 91.25 538 TYR A O 1
ATOM 3987 N N . TRP A 1 539 ? -20.889 25.098 9.327 1.00 82.94 539 TRP A N 1
ATOM 3988 C CA . TRP A 1 539 ? -20.340 24.772 8.021 1.00 82.94 539 TRP A CA 1
ATOM 3989 C C . TRP A 1 539 ? -18.943 25.385 7.937 1.00 82.94 539 TRP A C 1
ATOM 3991 O O . TRP A 1 539 ? -18.780 26.584 8.164 1.00 82.94 5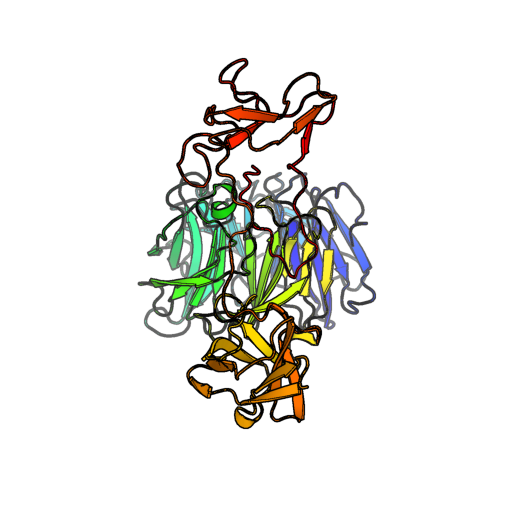39 TRP A O 1
ATOM 4001 N N . LEU A 1 540 ? -17.945 24.547 7.673 1.00 79.38 540 LEU A N 1
ATOM 4002 C CA . LEU A 1 540 ? -16.574 24.935 7.352 1.00 79.38 540 LEU A CA 1
ATOM 4003 C C . LEU A 1 540 ? -16.235 24.226 6.046 1.00 79.38 540 LEU A C 1
ATOM 4005 O O . LEU A 1 540 ? -16.500 23.029 5.931 1.00 79.38 540 LEU A O 1
ATOM 4009 N N . ASN A 1 541 ? -15.693 24.971 5.090 1.00 62.66 541 ASN A N 1
ATOM 4010 C CA . ASN A 1 541 ? -15.209 24.433 3.826 1.00 62.66 541 ASN A CA 1
ATOM 4011 C C . ASN A 1 541 ? -13.687 24.491 3.765 1.00 62.66 541 ASN A C 1
ATOM 4013 O O . ASN A 1 541 ? -13.120 25.422 4.387 1.00 62.66 541 ASN A O 1
#

Nearest PDB structures (foldseek):
  2yn5-assembly1_B  TM=2.667E-01  e=1.914E-05  Salmonella enterica subsp. enterica serovar Typhimurium str. LT2
  2yn3-assembly1_A  TM=2.812E-01  e=1.887E-04  Salmonella enterica subsp. enterica serovar Typhimurium str. LT2
  4n0r-assembly1_B  TM=5.415E-01  e=4.357E-02  Phocaeicola vulgatus ATCC 8482
  2yn3-assembly1_C  TM=2.605E-01  e=3.302E-04  Salmonella enterica subsp. enterica serovar Typhimurium str. LT2
  3lso-assembly2_B  TM=3.329E-01  e=9.831E-02  Corynebacterium diphtheriae

pLDDT: mean 93.55, std 6.22, range [62.66, 98.88]

Secondary structure (DSSP, 8-state):
----SSS-S-EEEEEEEE-TTS-EEEEEEETTEEEEEE-SSTTS-EEEEEEE----S-EEEEEETTEEEEEETTS-SEEEEE-TTGGGT--EEEEEE-GGG----SEEEE-SSS--EEEES-TTGGG-EEEEE-SSTTS-EEEEEE-SSEEEEEEEEE--SGGGTT-EEEEEEEEETTTTEEEEEEEEE-SSGGG-EEEEEE--TT-S-EEEEEE-TTSSEEEEEETTTTTTTSSSS--EEEEE-SSTTS-EEEEEE--S--SPP-EEEEETTEEEEE-BTT-EEEEE-SSTTS-EEEEEE-S-TT--SSSS-SEEEEE---TT--EEEEETTTEEEEE--GGGGS-EEEEEEESPPPSEE-TT---EEEEEEEEESS-EEEEEEEEEEEETTEEEEEE-EEEETTEEEEE-----SEEEEEEEEEEETTS-EEEESTTS--EEEEE-S----S----SSS-SS-EEEE--SB--EEEE-----SSS--SS-TTSSS-EEEES--SGGGT--S-BSS-EEEE------SSS----------

Mean predicted aligned error: 10.29 Å

Foldseek 3Di:
DQPAPDQFQWWFAKDWDQAPVRWIWIWIAGQFFIWIWTCSPVVDIGTLHTDGDAGANAKEWDDADQWIWIFAQRWLATFIWGNNCVVVSDIDRLGREQAPNWTHFRYKEAAPVRHWIWTACIPPLQRFTFTWDCPPVSHTHGDAGNRPFGFQEWYWYQDPDDPSHRWIKIWTQTDHPNQQHLTFTWIWGCSPRNDIGTLDTDDDAQAGGFHYWEAAPVNQKIKTFHQCSLVVVSDQFGWIWIWGCVPVSDIGTLGIDGPRFSFGWHDWYDDDQKIWTQGAQQGIWIWRCPVVSYTDTDDGDGQHPPDRHHDRFFWNYKYQPRPVRWIWTQGTRPGIDIDDPVVQQDWDKDKAWDDDDAQAAELQWFDKTKIAIDTHNFAWPLQQKWKWKQAPVGIDIFRWDDPDPRMTMGTTHRHDAAKMWMKIWTATPVGDIAIVVRVPGTRMHGHDNDADPPDDDPLPDCPPKDKDKPFPFFAWDKFFADCLPPQTDPGRPVNPGIDIFTRRDNPPSPDRDTHPIDMDIDHDDDDPVDPDDDDDDDGDD

Sequence (541 aa):
MNNFSGNTASGNDCWGYTSPSGREYAIMGLEGGYGFVEITDPANPVILTTITGPSSLWHDVKVVGQYAYGVSEGGAGIQVMDLSNIDAGVVTLVRNWQAGGHSTTHNLIVDDDGTDLYLAGANIGNGGLMHLDMSDPTRPTVDGGWTNMYVHDAQVVTWQGGPLDGREIAFCAAGMNGGFTSAGLRVVDITDPANATTLATLFYPNAGYAHQVWLSSDRRYLYLNDELDEETGLVPITTTRVIDVSDPANPVLLGTFSSGRPSIDHNLYTRDEFIFQANYRSGLRVFNGSDPVNPIEIGYFDTFPNSDAAQFNGAWSVYPFFPSGTVIVSDIERGLFILDVTALDAERLIISPVGEVPTTLDPAGGAVMSVSINAFNTQLDASSVALSITDANGTRIVAGVDQGGGVFSFTFPSVACGGATFFVSADATNGQTFTLPADGSSYSASVVSSLVGVFADDFQTNRGWTVASTASDGQWQRGVPVNAGRGDPPADADGSGMCYVTDNSAANGGNSDVDNGSTTLTSPVLDLTRNVRISYAYWLN